Protein AF-A0A0A1TW94-F1 (afdb_monomer)

Structure (mmCIF, N/CA/C/O backbone):
data_AF-A0A0A1TW94-F1
#
_entry.id   AF-A0A0A1TW94-F1
#
loop_
_atom_site.group_PDB
_atom_site.id
_atom_site.type_symbol
_atom_site.label_atom_id
_atom_site.label_alt_id
_atom_site.label_comp_id
_atom_site.label_asym_id
_atom_site.label_entity_id
_atom_site.label_seq_id
_atom_site.pdbx_PDB_ins_code
_atom_site.Cartn_x
_atom_site.Cartn_y
_atom_site.Cartn_z
_atom_site.occupancy
_atom_site.B_iso_or_equiv
_atom_site.auth_seq_id
_atom_site.auth_comp_id
_atom_site.auth_asym_id
_atom_site.auth_atom_id
_atom_site.pdbx_PDB_model_num
ATOM 1 N N . MET A 1 1 ? -24.594 -30.441 64.352 1.00 50.44 1 MET A N 1
ATOM 2 C CA . MET A 1 1 ? -24.967 -30.390 62.921 1.00 50.44 1 MET A CA 1
ATOM 3 C C . MET A 1 1 ? -24.628 -29.037 62.280 1.00 50.44 1 MET A C 1
ATOM 5 O O . MET A 1 1 ? -23.913 -29.035 61.293 1.00 50.44 1 MET A O 1
ATOM 9 N N . ILE A 1 2 ? -24.990 -27.896 62.888 1.00 53.72 2 ILE A N 1
ATOM 10 C CA . ILE A 1 2 ? -24.695 -26.538 62.362 1.00 53.72 2 ILE A CA 1
ATOM 11 C C . ILE A 1 2 ? -23.185 -26.228 62.228 1.00 53.72 2 ILE A C 1
ATOM 13 O O . ILE A 1 2 ? -22.762 -25.654 61.231 1.00 53.72 2 ILE A O 1
ATOM 17 N N . ARG A 1 3 ? -22.338 -26.676 63.169 1.00 42.91 3 ARG A N 1
ATOM 18 C CA . ARG A 1 3 ? -20.871 -26.491 63.077 1.00 42.91 3 ARG A CA 1
ATOM 19 C C . ARG A 1 3 ? -20.203 -27.307 61.962 1.00 42.91 3 ARG A C 1
ATOM 21 O O . ARG A 1 3 ? -19.175 -26.885 61.456 1.00 42.91 3 ARG A O 1
ATOM 28 N N . LEU A 1 4 ? -20.784 -28.445 61.569 1.00 47.12 4 LEU A N 1
ATOM 29 C CA . LEU A 1 4 ? -20.242 -29.273 60.485 1.00 47.12 4 LEU A CA 1
ATOM 30 C C . LEU A 1 4 ? -20.532 -28.634 59.120 1.00 47.12 4 LEU A C 1
ATOM 32 O O . LEU A 1 4 ? -19.671 -28.643 58.254 1.00 47.12 4 LEU A O 1
ATOM 36 N N . PHE A 1 5 ? -21.709 -28.014 58.974 1.00 52.41 5 PHE A N 1
ATOM 37 C CA . PHE A 1 5 ? -22.095 -27.253 57.783 1.00 52.41 5 PHE A CA 1
ATOM 38 C C . PHE A 1 5 ? -21.223 -26.005 57.582 1.00 52.41 5 PHE A C 1
ATOM 40 O O . PHE A 1 5 ? -20.806 -25.729 56.465 1.00 52.41 5 PHE A O 1
ATOM 47 N N . PHE A 1 6 ? -20.882 -25.297 58.666 1.00 48.94 6 PHE A N 1
ATOM 48 C CA . PHE A 1 6 ? -19.966 -24.151 58.610 1.00 48.94 6 PHE A CA 1
ATOM 49 C C . PHE A 1 6 ? -18.541 -24.548 58.214 1.00 48.94 6 PHE A C 1
ATOM 51 O O . PHE A 1 6 ? -17.919 -23.854 57.419 1.00 48.94 6 PHE A O 1
ATOM 58 N N . ILE A 1 7 ? -18.035 -25.674 58.728 1.00 52.44 7 ILE A N 1
ATOM 59 C CA . ILE A 1 7 ? -16.714 -26.192 58.349 1.00 52.44 7 ILE A CA 1
ATOM 60 C C . ILE A 1 7 ? -16.723 -26.662 56.890 1.00 52.44 7 ILE A C 1
ATOM 62 O O . ILE A 1 7 ? -15.776 -26.386 56.166 1.00 52.44 7 ILE A O 1
ATOM 66 N N . PHE A 1 8 ? -17.802 -27.298 56.425 1.00 50.03 8 PHE A N 1
ATOM 67 C CA . PHE A 1 8 ? -17.928 -27.701 55.022 1.00 50.03 8 PHE A CA 1
ATOM 68 C C . PHE A 1 8 ? -18.003 -26.491 54.079 1.00 50.03 8 PHE A C 1
ATOM 70 O O . PHE A 1 8 ? -17.325 -26.484 53.061 1.00 50.03 8 PHE A O 1
ATOM 77 N N . ALA A 1 9 ? -18.745 -25.438 54.439 1.00 50.38 9 ALA A N 1
ATOM 78 C CA . ALA A 1 9 ? -18.795 -24.195 53.667 1.00 50.38 9 ALA A CA 1
ATOM 79 C C . ALA A 1 9 ? -17.434 -23.471 53.625 1.00 50.38 9 ALA A C 1
ATOM 81 O O . ALA A 1 9 ? -17.023 -23.009 52.567 1.00 50.38 9 ALA A O 1
ATOM 82 N N . LEU A 1 10 ? -16.701 -23.432 54.746 1.00 47.97 10 LEU A N 1
ATOM 83 C CA . LEU A 1 10 ? -15.344 -22.870 54.815 1.00 47.97 10 LEU A CA 1
ATOM 84 C C . LEU A 1 10 ? -14.319 -23.683 54.015 1.00 47.97 10 LEU A C 1
ATOM 86 O O . LEU A 1 10 ? -13.430 -23.100 53.406 1.00 47.97 10 LEU A O 1
ATOM 90 N N . ILE A 1 11 ? -14.449 -25.011 53.986 1.00 48.28 11 ILE A N 1
ATOM 91 C CA . ILE A 1 11 ? -13.585 -25.884 53.182 1.00 48.28 11 ILE A CA 1
ATOM 92 C C . ILE A 1 11 ? -13.899 -25.718 51.691 1.00 48.28 11 ILE A C 1
ATOM 94 O O . ILE A 1 11 ? -12.978 -25.589 50.898 1.00 48.28 11 ILE A O 1
ATOM 98 N N . VAL A 1 12 ? -15.175 -25.649 51.300 1.00 50.34 12 VAL A N 1
ATOM 99 C CA . VAL A 1 12 ? -15.574 -25.436 49.896 1.00 50.34 12 VAL A CA 1
ATOM 100 C C . VAL A 1 12 ? -15.130 -24.056 49.387 1.00 50.34 12 VAL A C 1
ATOM 102 O O . VAL A 1 12 ? -14.654 -23.958 48.261 1.00 50.34 12 VAL A O 1
ATOM 105 N N . LEU A 1 13 ? -15.184 -23.011 50.222 1.00 48.94 13 LEU A N 1
ATOM 106 C CA . LEU A 1 13 ? -14.647 -21.681 49.890 1.00 48.94 13 LEU A CA 1
ATOM 107 C C . LEU A 1 13 ? -13.110 -21.655 49.813 1.00 48.94 13 LEU A C 1
ATOM 109 O O . LEU A 1 13 ? -12.562 -20.911 49.009 1.00 48.94 13 LEU A O 1
ATOM 113 N N . ALA A 1 14 ? -12.413 -22.489 50.591 1.00 47.84 14 ALA A N 1
ATOM 114 C CA . ALA A 1 14 ? -10.953 -22.618 50.535 1.00 47.84 14 ALA A CA 1
ATOM 115 C C . ALA A 1 14 ? -10.440 -23.415 49.315 1.00 47.84 14 ALA A C 1
ATOM 117 O O . ALA A 1 14 ? -9.236 -23.429 49.072 1.00 47.84 14 ALA A O 1
ATOM 118 N N . PHE A 1 15 ? -11.333 -24.060 48.552 1.00 49.81 15 PHE A N 1
ATOM 119 C CA . PHE A 1 15 ? -11.020 -24.800 47.320 1.00 49.81 15 PHE A CA 1
ATOM 120 C C . PHE A 1 15 ? -11.615 -24.164 46.051 1.00 49.81 15 PHE A C 1
ATOM 122 O O . PHE A 1 15 ? -11.543 -24.756 44.975 1.00 49.81 15 PHE A O 1
ATOM 129 N N . SER A 1 16 ? -12.205 -22.969 46.152 1.00 59.66 16 SER A N 1
ATOM 130 C CA . SER A 1 16 ? -12.628 -22.207 44.978 1.00 59.66 16 SER A CA 1
ATOM 131 C C . SER A 1 16 ? -11.407 -21.557 44.324 1.00 59.66 16 SER A C 1
ATOM 133 O O . SER A 1 16 ? -10.905 -20.551 44.823 1.00 59.66 16 SER A O 1
ATOM 135 N N . ASN A 1 17 ? -10.968 -22.089 43.179 1.00 75.00 17 ASN A N 1
ATOM 136 C CA . ASN A 1 17 ? -9.974 -21.449 42.300 1.00 75.00 17 ASN A CA 1
ATOM 137 C C . ASN A 1 17 ? -10.510 -20.176 41.616 1.00 75.00 17 ASN A C 1
ATOM 139 O O . ASN A 1 17 ? -9.825 -19.598 40.778 1.00 75.00 17 ASN A O 1
ATOM 143 N N . CYS A 1 18 ? -11.737 -19.757 41.943 1.00 84.44 18 CYS A N 1
ATOM 144 C CA . CYS A 1 18 ? -12.377 -18.580 41.382 1.00 84.44 18 CYS A CA 1
ATOM 145 C C . CYS A 1 18 ? -12.494 -17.462 42.417 1.00 84.44 18 CYS A C 1
ATOM 147 O O . CYS A 1 18 ? -12.821 -17.746 43.578 1.00 84.44 18 CYS A O 1
ATOM 149 N N . PRO A 1 19 ? -12.242 -16.200 42.018 1.00 82.50 19 PRO A N 1
ATOM 150 C CA . PRO A 1 19 ? -12.400 -15.059 42.907 1.00 82.50 19 PRO A CA 1
ATOM 151 C C . PRO A 1 19 ? -13.858 -14.872 43.350 1.00 82.50 19 PRO A C 1
ATOM 153 O O . PRO A 1 19 ? -14.792 -15.468 42.811 1.00 82.50 19 PRO A O 1
ATOM 156 N N . LEU A 1 20 ? -14.079 -14.015 44.342 1.00 87.06 20 LEU A N 1
ATOM 157 C CA . LEU A 1 20 ? -15.429 -13.530 44.625 1.00 87.06 20 LEU A CA 1
ATOM 158 C C . LEU A 1 20 ? -15.927 -12.657 43.458 1.00 87.06 20 LEU A C 1
ATOM 160 O O . LEU A 1 20 ? -15.125 -12.114 42.701 1.00 87.06 20 LEU A O 1
ATOM 164 N N . ASN A 1 21 ? -17.249 -12.495 43.339 1.00 87.38 21 ASN A N 1
ATOM 165 C CA . ASN A 1 21 ? -17.881 -11.626 42.330 1.00 87.38 21 ASN A CA 1
ATOM 166 C C . ASN A 1 21 ? -17.470 -10.145 42.480 1.00 87.38 21 ASN A C 1
ATOM 168 O O . ASN A 1 21 ? -17.695 -9.345 41.578 1.00 87.38 21 ASN A O 1
ATOM 172 N N . GLU A 1 22 ? -16.870 -9.777 43.612 1.00 90.06 22 GLU A N 1
ATOM 173 C CA . GLU A 1 22 ? -16.305 -8.460 43.883 1.00 90.06 22 GLU A CA 1
ATOM 174 C C . GLU A 1 22 ? -14.845 -8.637 44.317 1.00 90.06 22 GLU A C 1
ATOM 176 O O . GLU A 1 22 ? -14.558 -9.316 45.308 1.00 90.06 22 GLU A O 1
ATOM 181 N N . ILE A 1 23 ? -13.919 -8.047 43.558 1.00 88.44 23 ILE A N 1
ATOM 182 C CA . ILE A 1 23 ? -12.485 -8.021 43.862 1.00 88.44 23 ILE A CA 1
ATOM 183 C C . ILE A 1 23 ? -12.103 -6.580 44.201 1.00 88.44 23 ILE A C 1
ATOM 185 O O . ILE A 1 23 ? -12.183 -5.695 43.347 1.00 88.44 23 ILE A O 1
ATOM 189 N N . GLU A 1 24 ? -11.684 -6.349 45.445 1.00 89.06 24 GLU A N 1
ATOM 190 C CA . GLU A 1 24 ? -11.316 -5.025 45.951 1.00 89.06 24 GLU A CA 1
ATOM 191 C C . GLU A 1 24 ? -9.958 -5.057 46.673 1.00 89.06 24 GLU A C 1
ATOM 193 O O . GLU A 1 24 ? -9.649 -5.996 47.415 1.00 89.06 24 GLU A O 1
ATOM 198 N N . GLY A 1 25 ? -9.134 -4.028 46.435 1.00 82.25 25 GLY A N 1
ATOM 199 C CA . GLY A 1 25 ? -7.844 -3.779 47.085 1.00 82.25 25 GLY A CA 1
ATOM 200 C C . GLY A 1 25 ? -6.794 -4.895 46.995 1.00 82.25 25 GLY A C 1
ATOM 201 O O . GLY A 1 25 ? -5.842 -4.883 47.778 1.00 82.25 25 GLY A O 1
ATOM 202 N N . THR A 1 26 ? -6.956 -5.879 46.107 1.00 83.38 26 THR A N 1
ATOM 203 C CA . THR A 1 26 ? -6.114 -7.086 46.074 1.00 83.38 26 THR A CA 1
ATOM 204 C C . THR A 1 26 ? -5.756 -7.520 44.653 1.00 83.38 26 THR A C 1
ATOM 206 O O . THR A 1 26 ? -6.394 -7.142 43.670 1.00 83.38 26 THR A O 1
ATOM 209 N N . GLU A 1 27 ? -4.683 -8.302 44.535 1.00 88.50 27 GLU A N 1
ATOM 210 C CA . GLU A 1 27 ? -4.319 -8.996 43.301 1.00 88.50 27 GLU A CA 1
ATOM 211 C C . GLU A 1 27 ? -4.842 -10.433 43.353 1.00 88.50 27 GLU A C 1
ATOM 213 O O . GLU A 1 27 ? -4.618 -11.151 44.329 1.00 88.50 27 GLU A O 1
ATOM 218 N N . TYR A 1 28 ? -5.519 -10.850 42.289 1.00 89.94 28 TYR A N 1
ATOM 219 C CA . TYR A 1 28 ? -5.999 -12.207 42.094 1.00 89.94 28 TYR A CA 1
ATOM 220 C C . TYR A 1 28 ? -5.349 -12.825 40.858 1.00 89.94 28 TYR A C 1
ATOM 222 O O . TYR A 1 28 ? -5.276 -12.188 39.806 1.00 89.94 28 TYR A O 1
ATOM 230 N N . VAL A 1 29 ? -4.910 -14.079 40.965 1.00 89.94 29 VAL A N 1
ATOM 231 C CA . VAL A 1 29 ? -4.254 -14.800 39.870 1.00 89.94 29 VAL A CA 1
ATOM 232 C C . VAL A 1 29 ? -5.035 -16.070 39.552 1.00 89.94 29 VAL A C 1
ATOM 234 O O . VAL A 1 29 ? -5.106 -16.973 40.380 1.00 89.94 29 VAL A O 1
ATOM 237 N N . LEU A 1 30 ? -5.584 -16.144 38.339 1.00 89.81 30 LEU A N 1
ATOM 238 C CA . LEU A 1 30 ? -6.072 -17.385 37.743 1.00 89.81 30 LEU A CA 1
ATOM 239 C C . LEU A 1 30 ? -4.873 -18.133 37.157 1.00 89.81 30 LEU A C 1
ATOM 241 O O . LEU A 1 30 ? -4.186 -17.647 36.247 1.00 89.81 30 LEU A O 1
ATOM 245 N N . THR A 1 31 ? -4.584 -19.297 37.728 1.00 89.00 31 THR A N 1
ATOM 246 C CA . THR A 1 31 ? -3.429 -20.115 37.368 1.00 89.00 31 THR A CA 1
ATOM 247 C C . THR A 1 31 ? -3.687 -20.915 36.088 1.00 89.00 31 THR A C 1
ATOM 249 O O . THR A 1 31 ? -4.775 -20.885 35.508 1.00 89.00 31 THR A O 1
ATOM 252 N N . ALA A 1 32 ? -2.649 -21.578 35.580 1.00 86.69 32 ALA A N 1
ATOM 253 C CA . ALA A 1 32 ? -2.687 -22.174 34.255 1.00 86.69 32 ALA A CA 1
ATOM 254 C C . ALA A 1 32 ? -3.801 -23.227 34.121 1.00 86.69 32 ALA A C 1
ATOM 256 O O . ALA A 1 32 ? -3.825 -24.216 34.855 1.00 86.69 32 ALA A O 1
ATOM 257 N N . ASN A 1 33 ? -4.658 -23.052 33.113 1.00 86.81 33 ASN A N 1
ATOM 258 C CA . ASN A 1 33 ? -5.840 -23.880 32.831 1.00 86.81 33 ASN A CA 1
ATOM 259 C C . ASN A 1 33 ? -6.965 -23.827 33.883 1.00 86.81 33 ASN A C 1
ATOM 261 O O . ASN A 1 33 ? -7.851 -24.684 33.853 1.00 86.81 33 ASN A O 1
ATOM 265 N N . ASP A 1 34 ? -6.971 -22.841 34.787 1.00 90.75 34 ASP A N 1
ATOM 266 C CA . ASP A 1 34 ? -8.135 -22.604 35.645 1.00 90.75 34 ASP A CA 1
ATOM 267 C C . ASP A 1 34 ? -9.351 -22.188 34.806 1.00 90.75 34 ASP A C 1
ATOM 269 O O . ASP A 1 34 ? -9.224 -21.467 33.814 1.00 90.75 34 ASP A O 1
ATOM 273 N N . VAL A 1 35 ? -10.543 -22.629 35.214 1.00 92.38 35 VAL A N 1
ATOM 274 C CA . VAL A 1 35 ? -11.816 -22.254 34.587 1.00 92.38 35 VAL A CA 1
ATOM 275 C C . VAL A 1 35 ? -12.738 -21.684 35.651 1.00 92.38 35 VAL A C 1
ATOM 277 O O . VAL A 1 35 ? -13.077 -22.376 36.611 1.00 92.38 35 VAL A O 1
ATOM 280 N N . CYS A 1 36 ? -13.165 -20.440 35.454 1.00 93.06 36 CYS A N 1
ATOM 281 C CA . CYS A 1 36 ? -14.084 -19.750 36.346 1.00 93.06 36 CYS A CA 1
ATOM 282 C C . CYS A 1 36 ? -15.307 -19.246 35.609 1.00 93.06 36 CYS A C 1
ATOM 284 O O . CYS A 1 36 ? -15.188 -18.557 34.601 1.00 93.06 36 CYS A O 1
ATOM 286 N N . GLU A 1 37 ? -16.483 -19.579 36.133 1.00 93.25 37 GLU A N 1
ATOM 287 C CA . GLU A 1 37 ? -17.765 -19.221 35.538 1.00 93.25 37 GLU A CA 1
ATOM 288 C C . GLU A 1 37 ? -18.651 -18.511 36.561 1.00 93.25 37 GLU A C 1
ATOM 290 O O . GLU A 1 37 ? -18.918 -19.027 37.646 1.00 93.25 37 GLU A O 1
ATOM 295 N N . TYR A 1 38 ? -19.132 -17.329 36.185 1.00 91.88 38 TYR A N 1
ATOM 296 C CA . TYR A 1 38 ? -19.998 -16.481 36.990 1.00 91.88 38 TYR A CA 1
ATOM 297 C C . TYR A 1 38 ? -21.364 -16.353 36.330 1.00 91.88 38 TYR A C 1
ATOM 299 O O . TYR A 1 38 ? -21.480 -15.867 35.208 1.00 91.88 38 TYR A O 1
ATOM 307 N N . ALA A 1 39 ? -22.417 -16.738 37.052 1.00 89.62 39 ALA A N 1
ATOM 308 C CA . ALA A 1 39 ? -23.797 -16.476 36.633 1.00 89.62 39 ALA A CA 1
ATOM 309 C C . ALA A 1 39 ? -24.204 -14.998 36.820 1.00 89.62 39 ALA A C 1
ATOM 311 O O . ALA A 1 39 ? -25.223 -14.548 36.295 1.00 89.62 39 ALA A O 1
ATOM 312 N N . GLU A 1 40 ? -23.427 -14.248 37.600 1.00 93.50 40 GLU A N 1
ATOM 313 C CA . GLU A 1 40 ? -23.652 -12.839 37.909 1.00 93.50 40 GLU A CA 1
ATOM 314 C C . GLU A 1 40 ? -22.513 -11.964 37.374 1.00 93.50 40 GLU A C 1
ATOM 316 O O . GLU A 1 40 ? -21.556 -12.453 36.766 1.00 93.50 40 GLU A O 1
ATOM 321 N N . SER A 1 41 ? -22.648 -10.654 37.578 1.00 94.25 41 SER A N 1
ATOM 322 C CA . SER A 1 41 ? -21.611 -9.695 37.219 1.00 94.25 41 SER A CA 1
ATOM 323 C C . SER A 1 41 ? -20.376 -9.874 38.102 1.00 94.25 41 SER A C 1
ATOM 325 O O . SER A 1 41 ? -20.492 -10.233 39.274 1.00 94.25 41 SER A O 1
ATOM 327 N N . LEU A 1 42 ? -19.210 -9.591 37.532 1.00 95.06 42 LEU A N 1
ATOM 328 C CA . LEU A 1 42 ? -17.936 -9.514 38.237 1.00 95.06 42 LEU A CA 1
ATOM 329 C C . LEU A 1 42 ? -17.473 -8.053 38.246 1.00 95.06 42 LEU A C 1
ATOM 331 O O . LEU A 1 42 ? -17.425 -7.409 37.199 1.00 95.06 42 LEU A O 1
ATOM 335 N N . THR A 1 43 ? -17.113 -7.540 39.415 1.00 94.88 43 THR A N 1
ATOM 336 C CA . THR A 1 43 ? -16.616 -6.170 39.585 1.00 94.88 43 THR A CA 1
ATOM 337 C C . THR A 1 43 ? -15.199 -6.206 40.135 1.00 94.88 43 THR A C 1
ATOM 339 O O . THR A 1 43 ? -14.919 -6.912 41.103 1.00 94.88 43 THR A O 1
ATOM 342 N N . ILE A 1 44 ? -14.299 -5.436 39.528 1.00 93.75 44 ILE A N 1
ATOM 343 C CA . ILE A 1 44 ? -12.904 -5.305 39.950 1.00 93.75 44 ILE A CA 1
ATOM 344 C C . ILE A 1 44 ? -12.623 -3.823 40.187 1.00 93.75 44 ILE A C 1
ATOM 346 O O . ILE A 1 44 ? -12.576 -3.026 39.245 1.00 93.75 44 ILE A O 1
ATOM 350 N N . THR A 1 45 ? -12.416 -3.472 41.454 1.00 94.88 45 THR A N 1
ATOM 351 C CA . THR A 1 45 ? -12.219 -2.089 41.899 1.00 94.88 45 THR A CA 1
ATOM 352 C C . THR A 1 45 ? -10.843 -1.932 42.525 1.00 94.88 45 THR A C 1
ATOM 354 O O . THR A 1 45 ? -10.501 -2.673 43.452 1.00 94.88 45 THR A O 1
ATOM 357 N N . SER A 1 46 ? -10.039 -0.995 42.012 1.00 93.25 46 SER A N 1
ATOM 358 C CA . SER A 1 46 ? -8.686 -0.689 42.514 1.00 93.25 46 SER A CA 1
ATOM 359 C C . SER A 1 46 ? -7.843 -1.958 42.762 1.00 93.25 46 SER A C 1
ATOM 361 O O . SER A 1 46 ? -7.162 -2.096 43.779 1.00 93.25 46 SER A O 1
ATOM 363 N N . SER A 1 47 ? -7.967 -2.933 41.856 1.00 93.50 47 SER A N 1
ATOM 364 C CA . SER A 1 47 ? -7.487 -4.315 42.003 1.00 93.50 47 SER A CA 1
ATOM 365 C C . SER A 1 47 ? -6.915 -4.845 40.696 1.00 93.50 47 SER A C 1
ATOM 367 O O . SER A 1 47 ? -7.138 -4.268 39.631 1.00 93.50 47 SER A O 1
ATOM 369 N N . LYS A 1 48 ? -6.204 -5.974 40.763 1.00 93.56 48 LYS A N 1
ATOM 370 C CA . LYS A 1 48 ? -5.625 -6.636 39.588 1.00 93.56 48 LYS A CA 1
ATOM 371 C C . LYS A 1 48 ? -6.117 -8.075 39.469 1.00 93.56 48 LYS A C 1
ATOM 373 O O . LYS A 1 48 ? -6.026 -8.833 40.426 1.00 93.56 48 LYS A O 1
ATOM 378 N N . LEU A 1 49 ? -6.567 -8.466 38.283 1.00 94.69 49 LEU A N 1
ATOM 379 C CA . LEU A 1 49 ? -6.824 -9.850 37.901 1.00 94.69 49 LEU A CA 1
ATOM 380 C C . LEU A 1 49 ? -5.817 -10.273 36.827 1.00 94.69 49 LEU A C 1
ATOM 382 O O . LEU A 1 49 ? -5.804 -9.737 35.719 1.00 94.69 49 LEU A O 1
ATOM 386 N N . GLN A 1 50 ? -4.982 -11.256 37.145 1.00 94.81 50 GLN A N 1
ATOM 387 C CA . GLN A 1 50 ? -4.030 -11.847 36.212 1.00 94.81 50 GLN A CA 1
ATOM 388 C C . GLN A 1 50 ? -4.493 -13.245 35.806 1.00 94.81 50 GLN A C 1
ATOM 390 O O . GLN A 1 50 ? -4.624 -14.138 36.635 1.00 94.81 50 GLN A O 1
ATOM 395 N N . MET A 1 51 ? -4.727 -13.433 34.516 1.00 95.62 51 MET A N 1
ATOM 396 C CA . MET A 1 51 ? -5.048 -14.706 33.886 1.00 95.62 51 MET A CA 1
ATOM 397 C C . MET A 1 51 ? -3.793 -15.258 33.226 1.00 95.62 51 MET A C 1
ATOM 399 O O . MET A 1 51 ? -3.289 -14.671 32.269 1.00 95.62 51 MET A O 1
ATOM 403 N N . THR A 1 52 ? -3.296 -16.382 33.732 1.00 92.81 52 THR A N 1
ATOM 404 C CA . THR A 1 52 ? -2.101 -17.052 33.198 1.00 92.81 52 THR A CA 1
ATOM 405 C C . THR A 1 52 ? -2.465 -18.173 32.224 1.00 92.81 52 THR A C 1
ATOM 407 O O . THR A 1 52 ? -3.638 -18.528 32.076 1.00 92.81 52 THR A O 1
ATOM 410 N N . THR A 1 53 ? -1.454 -18.725 31.551 1.00 91.56 53 THR A N 1
ATOM 411 C CA . THR A 1 53 ? -1.578 -19.561 30.352 1.00 91.56 53 THR A CA 1
ATOM 412 C C . THR A 1 53 ? -2.752 -20.541 30.353 1.00 91.56 53 THR A C 1
ATOM 414 O O . THR A 1 53 ? -2.820 -21.454 31.176 1.00 91.56 53 THR A O 1
ATOM 417 N N . GLY A 1 54 ? -3.643 -20.398 29.370 1.00 90.69 54 GLY A N 1
ATOM 418 C CA . GLY A 1 54 ? -4.756 -21.327 29.137 1.00 90.69 54 GLY A CA 1
ATOM 419 C C . GLY A 1 54 ? -5.945 -21.184 30.093 1.00 90.69 54 GLY A C 1
ATOM 420 O O . GLY A 1 54 ? -6.890 -21.965 29.993 1.00 90.69 54 GLY A O 1
ATOM 421 N N . SER A 1 55 ? -5.925 -20.221 31.019 1.00 95.06 55 SER A N 1
ATOM 422 C CA . SER A 1 55 ? -7.061 -19.977 31.914 1.00 95.06 55 SER A CA 1
ATOM 423 C C . SER A 1 55 ? -8.270 -19.392 31.173 1.00 95.06 55 SER A C 1
ATOM 425 O O . SER A 1 55 ? -8.147 -18.675 30.176 1.00 95.06 55 SER A O 1
ATOM 427 N N . THR A 1 56 ? -9.465 -19.708 31.665 1.00 96.25 56 THR A N 1
ATOM 428 C CA . THR A 1 56 ? -10.742 -19.239 31.126 1.00 96.25 56 THR A CA 1
ATOM 429 C C . THR A 1 56 ? -11.552 -18.566 32.227 1.00 96.25 56 THR A C 1
ATOM 431 O O . THR A 1 56 ? -11.780 -19.145 33.286 1.00 96.25 56 THR A O 1
ATOM 434 N N . LEU A 1 57 ? -12.035 -17.358 31.956 1.00 96.44 57 LEU A N 1
ATOM 435 C CA . LEU A 1 57 ? -12.991 -16.645 32.790 1.00 96.44 57 LEU A CA 1
ATOM 436 C C . LEU A 1 57 ? -14.254 -16.371 31.974 1.00 96.44 57 LEU A C 1
ATOM 438 O O . LEU A 1 57 ? -14.190 -15.786 30.893 1.00 96.44 57 LEU A O 1
ATOM 442 N N . LYS A 1 58 ? -15.407 -16.779 32.496 1.00 96.50 58 LYS A N 1
ATOM 443 C CA . LYS A 1 58 ? -16.718 -16.574 31.889 1.00 96.50 58 LYS A CA 1
ATOM 444 C C . LYS A 1 58 ? -17.635 -15.827 32.851 1.00 96.50 58 LYS A C 1
ATOM 446 O O . LYS A 1 58 ? -17.758 -16.221 34.005 1.00 96.50 58 LYS A O 1
ATOM 451 N N . THR A 1 59 ? -18.327 -14.802 32.371 1.00 95.19 59 THR A N 1
ATOM 452 C CA . THR A 1 59 ? -19.468 -14.189 33.064 1.00 95.19 59 THR A CA 1
ATOM 453 C C . THR A 1 59 ? -20.688 -14.149 32.145 1.00 95.19 59 THR A C 1
ATOM 455 O O . THR A 1 59 ? -20.606 -13.795 30.965 1.00 95.19 59 THR A O 1
ATOM 458 N N . GLU A 1 60 ? -21.839 -14.539 32.687 1.00 93.44 60 GLU A N 1
ATOM 459 C CA . GLU A 1 60 ? -23.140 -14.462 32.015 1.00 93.44 60 GLU A CA 1
ATOM 460 C C . GLU A 1 60 ? -23.708 -13.030 31.995 1.00 93.44 60 GLU A C 1
ATOM 462 O O . GLU A 1 60 ? -24.683 -12.780 31.295 1.00 93.44 60 GLU A O 1
ATOM 467 N N . LYS A 1 61 ? -23.107 -12.085 32.735 1.00 96.06 61 LYS A N 1
ATOM 468 C CA . LYS A 1 61 ? -23.530 -10.676 32.791 1.00 96.06 61 LYS A CA 1
ATOM 469 C C . LYS A 1 61 ? -22.368 -9.731 32.473 1.00 96.06 61 LYS A C 1
ATOM 471 O O . LYS A 1 61 ? -21.709 -9.892 31.442 1.00 96.06 61 LYS A O 1
ATOM 476 N N . ASN A 1 62 ? -22.139 -8.739 33.337 1.00 97.38 62 ASN A N 1
ATOM 477 C CA . ASN A 1 62 ? -21.162 -7.679 33.144 1.00 97.38 62 ASN A CA 1
ATOM 478 C C . ASN A 1 62 ? -19.828 -8.025 33.805 1.00 97.38 62 ASN A C 1
ATOM 480 O O . ASN A 1 62 ? -19.790 -8.637 34.872 1.00 97.38 62 ASN A O 1
ATOM 484 N N . LEU A 1 63 ? -18.745 -7.532 33.216 1.00 97.44 63 LEU A N 1
ATOM 485 C CA . LEU A 1 63 ? -17.466 -7.357 33.888 1.00 97.44 63 LEU A CA 1
ATOM 486 C C . LEU A 1 63 ? -17.160 -5.864 33.966 1.00 97.44 63 LEU A C 1
ATOM 488 O O . LEU A 1 63 ? -16.995 -5.215 32.933 1.00 97.44 63 LEU A O 1
ATOM 492 N N . GLU A 1 64 ? -17.085 -5.325 35.179 1.00 97.25 64 GLU A N 1
ATOM 493 C CA . GLU A 1 64 ? -16.839 -3.902 35.409 1.00 97.25 64 GLU A CA 1
ATOM 494 C C . GLU A 1 64 ? -15.468 -3.676 36.049 1.00 97.25 64 GLU A C 1
ATOM 496 O O . GLU A 1 64 ? -15.169 -4.196 37.123 1.00 97.25 64 GLU A O 1
ATOM 501 N N . LEU A 1 65 ? -14.637 -2.876 35.382 1.00 96.75 65 LEU A N 1
ATOM 502 C CA . LEU A 1 65 ? -13.349 -2.395 35.869 1.00 96.75 65 LEU A CA 1
ATOM 503 C C . LEU A 1 65 ? -13.473 -0.927 36.274 1.00 96.75 65 LEU A C 1
ATOM 505 O O . LEU A 1 65 ? -13.845 -0.085 35.451 1.00 96.75 65 LEU A O 1
ATOM 509 N N . SER A 1 66 ? -13.141 -0.620 37.526 1.00 95.31 66 SER A N 1
ATOM 510 C CA . SER A 1 66 ? -13.027 0.752 38.038 1.00 95.31 66 SER A CA 1
ATOM 511 C C . SER A 1 66 ? -11.680 0.910 38.735 1.00 95.31 66 SER A C 1
ATOM 513 O O . SER A 1 66 ? -11.457 0.288 39.769 1.00 95.31 66 SER A O 1
ATOM 515 N N . GLU A 1 67 ? -10.753 1.675 38.149 1.00 93.69 67 GLU A N 1
ATOM 516 C CA . GLU A 1 67 ? -9.335 1.685 38.567 1.00 93.69 67 GLU A CA 1
ATOM 517 C C . GLU A 1 67 ? -8.719 0.268 38.609 1.00 93.69 67 GLU A C 1
ATOM 519 O O . GLU A 1 67 ? -7.807 -0.025 39.383 1.00 93.69 67 GLU A O 1
ATOM 524 N N . GLY A 1 68 ? -9.266 -0.646 37.800 1.00 93.06 68 GLY A N 1
ATOM 525 C CA . GLY A 1 68 ? -8.942 -2.067 37.804 1.00 93.06 68 GLY A CA 1
ATOM 526 C C . GLY A 1 68 ? -8.003 -2.462 36.667 1.00 93.06 68 GLY A C 1
ATOM 527 O O . GLY A 1 68 ? -7.994 -1.853 35.596 1.00 93.06 68 GLY A O 1
ATOM 528 N N . TYR A 1 69 ? -7.237 -3.528 36.884 1.00 95.31 69 TYR A N 1
ATOM 529 C CA . TYR A 1 69 ? -6.265 -4.053 35.928 1.00 95.31 69 TYR A CA 1
ATOM 530 C C . TYR A 1 69 ? -6.602 -5.500 35.585 1.00 95.31 69 TYR A C 1
ATOM 532 O O . TYR A 1 69 ? -6.695 -6.341 36.475 1.00 95.31 69 TYR A O 1
ATOM 540 N N . ILE A 1 70 ? -6.732 -5.814 34.300 1.00 97.00 70 ILE A N 1
ATOM 541 C CA . ILE A 1 70 ? -6.797 -7.193 33.815 1.00 97.00 70 ILE A CA 1
ATOM 542 C C . ILE A 1 70 ? -5.591 -7.469 32.922 1.00 97.00 70 ILE A C 1
ATOM 544 O O . ILE A 1 70 ? -5.337 -6.722 31.977 1.00 97.00 70 ILE A O 1
ATOM 548 N N . THR A 1 71 ? -4.900 -8.580 33.171 1.00 96.88 71 THR A N 1
ATOM 549 C CA . THR A 1 71 ? -3.854 -9.098 32.281 1.00 96.88 71 THR A CA 1
AT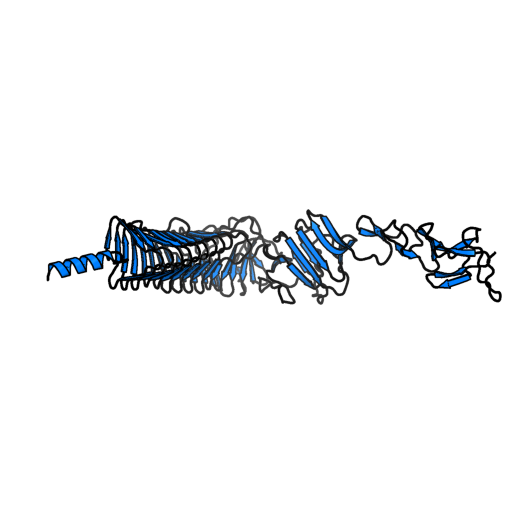OM 550 C C . THR A 1 71 ? -4.200 -10.516 31.835 1.00 96.88 71 THR A C 1
ATOM 552 O O . THR A 1 71 ? -4.391 -11.384 32.679 1.00 96.88 71 THR A O 1
ATOM 555 N N . LEU A 1 72 ? -4.248 -10.761 30.525 1.00 97.50 72 LEU A N 1
ATOM 556 C CA . LEU A 1 72 ? -4.384 -12.080 29.904 1.00 97.50 72 LEU A CA 1
ATOM 557 C C . LEU A 1 72 ? -3.053 -12.483 29.265 1.00 97.50 72 LEU A C 1
ATOM 559 O O . LEU A 1 72 ? -2.630 -11.881 28.276 1.00 97.50 72 LEU A O 1
ATOM 563 N N . GLU A 1 73 ? -2.420 -13.521 29.805 1.00 94.38 73 GLU A N 1
ATOM 564 C CA . GLU A 1 73 ? -1.128 -14.025 29.346 1.00 94.38 73 GLU A CA 1
ATOM 565 C C . GLU A 1 73 ? -1.278 -15.363 28.619 1.00 94.38 73 GLU A C 1
ATOM 567 O O . GLU A 1 73 ? -1.457 -16.401 29.246 1.00 94.38 73 GLU A O 1
ATOM 572 N N . SER A 1 74 ? -1.098 -15.349 27.296 1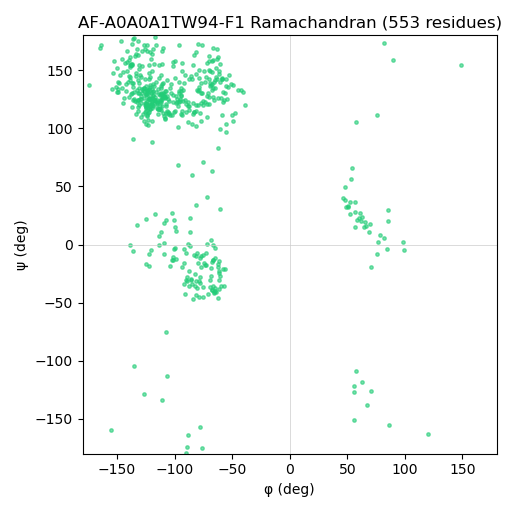.00 91.19 74 SER A N 1
ATOM 573 C CA . SER A 1 74 ? -0.968 -16.543 26.444 1.00 91.19 74 SER A CA 1
ATOM 574 C C . SER A 1 74 ? -2.135 -17.545 26.477 1.00 91.19 74 SER A C 1
ATOM 576 O O . SER A 1 74 ? -2.227 -18.422 27.331 1.00 91.19 74 SER A O 1
ATOM 578 N N . ASN A 1 75 ? -2.946 -17.551 25.415 1.00 94.69 75 ASN A N 1
ATOM 579 C CA . ASN A 1 75 ? -4.047 -18.510 25.219 1.00 94.69 75 ASN A CA 1
ATOM 580 C C . ASN A 1 75 ? -5.152 -18.423 26.293 1.00 94.69 75 ASN A C 1
ATOM 582 O O . ASN A 1 75 ? -5.858 -19.403 26.519 1.00 94.69 75 ASN A O 1
ATOM 586 N N . CYS A 1 76 ? -5.302 -17.279 26.962 1.00 97.25 76 CYS A N 1
ATOM 587 C CA . CYS A 1 76 ? -6.388 -17.064 27.916 1.00 97.25 76 CYS A CA 1
ATOM 588 C C . CYS A 1 76 ? -7.697 -16.738 27.194 1.00 97.25 76 CYS A C 1
ATOM 590 O O . CYS A 1 76 ? -7.685 -16.116 26.130 1.00 97.25 76 CYS A O 1
ATOM 592 N N . VAL A 1 77 ? -8.832 -17.102 27.788 1.00 97.69 77 VAL A N 1
ATOM 593 C CA . VAL A 1 77 ? -10.158 -16.802 27.231 1.00 97.69 77 VAL A CA 1
ATOM 594 C C . VAL A 1 77 ? -11.001 -16.050 28.252 1.00 97.69 77 VAL A C 1
ATOM 596 O O . VAL A 1 77 ? -11.340 -16.588 29.301 1.00 97.69 77 VAL A O 1
ATOM 599 N N . LEU A 1 78 ? -11.383 -14.819 27.926 1.00 97.94 78 LEU A N 1
ATOM 600 C CA . LEU A 1 78 ? -12.320 -14.008 28.693 1.00 97.94 78 LEU A CA 1
ATOM 601 C C . LEU A 1 78 ? -13.633 -13.879 27.917 1.00 97.94 78 LEU A C 1
ATOM 603 O O . LEU A 1 78 ? -13.685 -13.225 26.878 1.00 97.94 78 LEU A O 1
ATOM 607 N N . ASN A 1 79 ? -14.694 -14.504 28.417 1.00 97.88 79 ASN A N 1
ATOM 608 C CA . ASN A 1 79 ? -16.017 -14.498 27.801 1.00 97.88 79 ASN A CA 1
ATOM 609 C C . ASN A 1 79 ? -17.008 -13.738 28.681 1.00 97.88 79 ASN A C 1
ATOM 611 O O . ASN A 1 79 ? -17.314 -14.162 29.791 1.00 97.88 79 ASN A O 1
ATOM 615 N N . ILE A 1 80 ? -17.534 -12.634 28.171 1.00 97.88 80 ILE A N 1
ATOM 616 C CA . ILE A 1 80 ? -18.473 -11.756 28.865 1.00 97.88 80 ILE A CA 1
ATOM 617 C C . ILE A 1 80 ? -19.739 -11.701 28.021 1.00 97.88 80 ILE A C 1
ATOM 619 O O . ILE A 1 80 ? -19.701 -11.338 26.851 1.00 97.88 80 ILE A O 1
ATOM 623 N N . THR A 1 81 ? -20.869 -12.124 28.566 1.00 96.62 81 THR A N 1
ATOM 624 C CA . THR A 1 81 ? -22.069 -12.286 27.732 1.00 96.62 81 THR A CA 1
ATOM 625 C C . THR A 1 81 ? -22.749 -10.951 27.436 1.00 96.62 81 THR A C 1
ATOM 627 O O . THR A 1 81 ? -23.271 -10.778 26.336 1.00 96.62 81 THR A O 1
ATOM 630 N N . GLU A 1 82 ? -22.704 -9.991 28.366 1.00 97.31 82 GLU A N 1
ATOM 631 C CA . GLU A 1 82 ? -23.393 -8.702 28.220 1.00 97.31 82 GLU A CA 1
ATOM 632 C C . GLU A 1 82 ? -22.425 -7.539 27.956 1.00 97.31 82 GLU A C 1
ATOM 634 O O . GLU A 1 82 ? -22.336 -7.060 26.821 1.00 97.31 82 GLU A O 1
ATOM 639 N N . LEU A 1 83 ? -21.697 -7.076 28.975 1.00 97.75 83 LEU A N 1
ATOM 640 C CA . LEU A 1 83 ? -20.915 -5.838 28.903 1.00 97.75 83 LEU A CA 1
ATOM 641 C C . LEU A 1 83 ? -19.557 -5.970 29.594 1.00 97.75 83 LEU A C 1
ATOM 643 O O . LEU A 1 83 ? -19.482 -6.276 30.781 1.00 97.75 83 LEU A O 1
ATOM 647 N N . LEU A 1 84 ? -18.490 -5.633 28.873 1.00 98.12 84 LEU A N 1
ATOM 648 C CA . LEU A 1 84 ? -17.199 -5.286 29.458 1.00 98.12 84 LEU A CA 1
ATOM 649 C C . LEU A 1 84 ? -17.134 -3.766 29.594 1.00 98.12 84 LEU A C 1
ATOM 651 O O . LEU A 1 84 ? -17.082 -3.060 28.584 1.00 98.12 84 LEU A O 1
ATOM 655 N N . LYS A 1 85 ? -17.128 -3.268 30.829 1.00 98.06 85 LYS A N 1
ATOM 656 C CA . LYS A 1 85 ? -17.054 -1.838 31.126 1.00 98.06 85 LYS A CA 1
ATOM 657 C C . LYS A 1 85 ? -15.733 -1.500 31.799 1.00 98.06 85 LYS A C 1
ATOM 659 O O . LYS A 1 85 ? -15.384 -2.109 32.803 1.00 98.06 85 LYS A O 1
ATOM 664 N N . MET A 1 86 ? -15.023 -0.504 31.284 1.00 98.00 86 MET A N 1
ATOM 665 C CA . MET A 1 86 ? -13.753 -0.031 31.835 1.00 98.00 86 MET A CA 1
ATOM 666 C C . MET A 1 86 ? -13.826 1.462 32.124 1.00 98.00 86 MET A C 1
ATOM 668 O O . MET A 1 86 ? -14.021 2.249 31.200 1.00 98.00 86 MET A O 1
ATOM 672 N N . ASN A 1 87 ? -13.654 1.855 33.385 1.00 96.38 87 ASN A N 1
ATOM 673 C CA . ASN A 1 87 ? -13.715 3.248 33.825 1.00 96.38 87 ASN A CA 1
ATOM 674 C C . ASN A 1 87 ? -12.523 3.617 34.713 1.00 96.38 87 ASN A C 1
ATOM 676 O O . ASN A 1 87 ? -11.883 2.745 35.299 1.00 96.38 87 ASN A O 1
ATOM 680 N N . TYR A 1 88 ? -12.289 4.921 34.874 1.00 93.75 88 TYR A N 1
ATOM 681 C CA . TYR A 1 88 ? -11.360 5.473 35.868 1.00 93.75 88 TYR A CA 1
ATOM 682 C C . TYR A 1 88 ? -9.950 4.876 35.763 1.00 93.75 88 TYR A C 1
ATOM 684 O O . TYR A 1 88 ? -9.515 4.150 36.642 1.00 93.75 88 TYR A O 1
ATOM 692 N N . GLU A 1 89 ? -9.247 5.129 34.658 1.00 94.00 89 GLU A N 1
ATOM 693 C CA . GLU A 1 89 ? -7.856 4.688 34.453 1.00 94.00 89 GLU A CA 1
ATOM 694 C C . GLU A 1 89 ? -7.655 3.163 34.499 1.00 94.00 89 GLU A C 1
ATOM 696 O O . GLU A 1 89 ? -6.543 2.675 34.701 1.00 94.00 89 GLU A O 1
ATOM 701 N N . SER A 1 90 ? -8.716 2.389 34.248 1.00 97.12 90 SER A N 1
ATOM 702 C CA . SER A 1 90 ? -8.616 0.934 34.151 1.00 97.12 90 SER A CA 1
ATOM 703 C C . SER A 1 90 ? -7.741 0.504 32.970 1.00 97.12 90 SER A C 1
ATOM 705 O O . SER A 1 90 ? -7.670 1.176 31.933 1.00 97.12 90 SER A O 1
ATOM 707 N N . MET A 1 91 ? -7.109 -0.663 33.093 1.00 97.44 91 MET A N 1
ATOM 708 C CA . MET A 1 91 ? -6.225 -1.215 32.068 1.00 97.44 91 MET A CA 1
ATOM 709 C C . MET A 1 91 ? -6.561 -2.672 31.758 1.00 97.44 91 MET A C 1
ATOM 711 O O . MET A 1 91 ? -6.720 -3.489 32.660 1.00 97.44 91 MET A O 1
ATOM 715 N N . CYS A 1 92 ? -6.620 -3.014 30.473 1.00 97.94 92 CYS A N 1
ATOM 716 C CA . CYS A 1 92 ? -6.739 -4.392 30.008 1.00 97.94 92 CYS A CA 1
ATOM 717 C C . CYS A 1 92 ? -5.594 -4.700 29.043 1.00 97.94 92 CYS A C 1
ATOM 719 O O . CYS A 1 92 ? -5.475 -4.067 27.994 1.00 97.94 92 CYS A O 1
ATOM 721 N N . ASN A 1 93 ? -4.755 -5.667 29.401 1.00 97.94 93 ASN A N 1
ATOM 722 C CA . ASN A 1 93 ? -3.618 -6.112 28.604 1.00 97.94 93 ASN A CA 1
ATOM 723 C C . ASN A 1 93 ? -3.848 -7.558 28.169 1.00 97.94 93 ASN A C 1
ATOM 725 O O . ASN A 1 93 ? -4.029 -8.422 29.022 1.00 97.94 93 ASN A O 1
ATOM 729 N N . ALA A 1 94 ? -3.804 -7.844 26.869 1.00 97.88 94 ALA A N 1
ATOM 730 C CA . ALA A 1 94 ? -3.914 -9.206 26.355 1.00 97.88 94 ALA A CA 1
ATOM 731 C C . ALA A 1 94 ? -2.779 -9.528 25.379 1.00 97.88 94 ALA A C 1
ATOM 733 O O . ALA A 1 94 ? -2.588 -8.838 24.373 1.00 97.88 94 ALA A O 1
ATOM 734 N N . THR A 1 95 ? -2.053 -10.607 25.668 1.00 97.19 95 THR A N 1
ATOM 735 C CA . THR A 1 95 ? -0.871 -11.061 24.919 1.00 97.19 95 THR A CA 1
ATOM 736 C C . THR A 1 95 ? -1.019 -12.516 24.462 1.00 97.19 95 THR A C 1
ATOM 738 O O . THR A 1 95 ? -1.932 -13.235 24.895 1.00 97.19 95 THR A O 1
ATOM 741 N N . GLY A 1 96 ? -0.131 -12.976 23.576 1.00 94.88 96 GLY A N 1
ATOM 742 C CA . GLY A 1 96 ? -0.232 -14.290 22.928 1.00 94.88 96 GLY A CA 1
ATOM 743 C C . GLY A 1 96 ? -1.571 -14.492 22.204 1.00 94.88 96 GLY A C 1
ATOM 744 O O . GLY A 1 96 ? -2.207 -13.527 21.797 1.00 94.88 96 GLY A O 1
ATOM 745 N N . ASN A 1 97 ? -2.054 -15.736 22.083 1.00 96.25 97 ASN A N 1
ATOM 746 C CA . ASN A 1 97 ? -3.346 -16.030 21.429 1.00 96.25 97 ASN A CA 1
ATOM 747 C C . ASN A 1 97 ? -4.565 -15.806 22.351 1.00 96.25 97 ASN A C 1
ATOM 749 O O . ASN A 1 97 ? -5.516 -16.588 22.320 1.00 96.25 97 ASN A O 1
ATOM 753 N N . SER A 1 98 ? -4.519 -14.819 23.246 1.00 98.00 98 SER A N 1
ATOM 754 C CA . SER A 1 98 ? -5.612 -14.588 24.197 1.00 98.00 98 SER A CA 1
ATOM 755 C C . SER A 1 98 ? -6.840 -13.983 23.512 1.00 98.00 98 SER A C 1
ATOM 757 O O . SER A 1 98 ? -6.710 -13.172 22.597 1.00 98.00 98 SER A O 1
ATOM 759 N N . ILE A 1 99 ? -8.039 -14.359 23.956 1.00 98.19 99 ILE A N 1
ATOM 760 C CA . ILE A 1 99 ? -9.308 -13.963 23.339 1.00 98.19 99 ILE A CA 1
ATOM 761 C C . ILE A 1 99 ? -10.207 -13.308 24.383 1.00 98.19 99 ILE A C 1
ATOM 763 O O . ILE A 1 99 ? -10.467 -13.889 25.432 1.00 98.19 99 ILE A O 1
ATOM 767 N N . ILE A 1 100 ? -10.733 -12.131 24.058 1.00 98.50 100 ILE A N 1
ATOM 768 C CA . ILE A 1 100 ? -11.781 -11.444 24.808 1.00 98.50 100 ILE A CA 1
ATOM 769 C C . ILE A 1 100 ? -13.023 -11.391 23.920 1.00 98.50 100 ILE A C 1
ATOM 771 O O . ILE A 1 100 ? -13.011 -10.767 22.858 1.00 98.50 100 ILE A O 1
ATOM 775 N N . ASN A 1 101 ? -14.101 -12.034 24.349 1.00 98.19 101 ASN A N 1
ATOM 776 C CA . ASN A 1 101 ? -15.403 -11.939 23.704 1.00 98.19 101 ASN A CA 1
ATOM 777 C C . ASN A 1 101 ? -16.346 -11.181 24.631 1.00 98.19 101 ASN A C 1
ATOM 779 O O . ASN A 1 101 ? -16.503 -11.559 25.789 1.00 98.19 101 ASN A O 1
ATOM 783 N N . THR A 1 102 ? -16.984 -10.137 24.116 1.00 97.75 102 THR A N 1
ATOM 784 C CA . THR A 1 102 ? -18.051 -9.426 24.821 1.00 97.75 102 THR A CA 1
ATOM 785 C C . THR A 1 102 ? -19.184 -9.079 23.866 1.00 97.75 102 THR A C 1
ATOM 787 O O . THR A 1 102 ? -18.956 -8.975 22.666 1.00 97.75 102 THR A O 1
ATOM 790 N N . ASN A 1 103 ? -20.417 -8.911 24.338 1.00 96.69 103 ASN A N 1
ATOM 791 C CA . ASN A 1 103 ? -21.461 -8.354 23.478 1.00 96.69 103 ASN A CA 1
ATOM 792 C C . ASN A 1 103 ? -21.274 -6.835 23.312 1.00 96.69 103 ASN A C 1
ATOM 794 O O . ASN A 1 103 ? -21.310 -6.332 22.190 1.00 96.69 103 ASN A O 1
ATOM 798 N N . GLN A 1 104 ? -21.002 -6.115 24.398 1.00 97.19 104 GLN A N 1
ATOM 799 C CA . GLN A 1 104 ? -20.700 -4.686 24.377 1.00 97.19 104 GLN A CA 1
ATOM 800 C C . GLN A 1 104 ? -19.366 -4.400 25.075 1.00 97.19 104 GLN A C 1
ATOM 802 O O . GLN A 1 104 ? -19.027 -5.026 26.081 1.00 97.19 104 GLN A O 1
ATOM 807 N N . LEU A 1 105 ? -18.599 -3.456 24.533 1.00 97.69 105 LEU A N 1
ATOM 808 C CA . LEU A 1 105 ? -17.358 -2.959 25.118 1.00 97.69 105 LEU A CA 1
ATOM 809 C C . LEU A 1 105 ? -17.461 -1.443 25.303 1.00 97.69 105 LEU A C 1
ATOM 811 O O . LEU A 1 105 ? -17.516 -0.706 24.318 1.00 97.69 105 LEU A O 1
ATOM 815 N N . GLU A 1 106 ? -17.475 -0.990 26.554 1.00 97.56 106 GLU A N 1
ATOM 816 C CA . GLU A 1 106 ? -17.464 0.426 26.928 1.00 97.56 106 GLU A CA 1
ATOM 817 C C . GLU A 1 106 ? -16.144 0.772 27.617 1.00 97.56 106 GLU A C 1
ATOM 819 O O . GLU A 1 106 ? -15.796 0.193 28.647 1.00 97.56 106 GLU A O 1
ATOM 824 N N . ILE A 1 107 ? -15.412 1.739 27.070 1.00 96.62 107 ILE A N 1
ATOM 825 C CA . ILE A 1 107 ? -14.112 2.167 27.589 1.00 96.62 107 ILE A CA 1
ATOM 826 C C . ILE A 1 107 ? -14.167 3.672 27.831 1.00 96.62 107 ILE A C 1
ATOM 828 O O . ILE A 1 107 ? -14.277 4.454 26.888 1.00 96.62 107 ILE A O 1
ATOM 832 N N . SER A 1 108 ? -14.079 4.081 29.091 1.00 96.38 108 SER A N 1
ATOM 833 C CA . SER A 1 108 ? -14.076 5.482 29.506 1.00 96.38 108 SER A CA 1
ATOM 834 C C . SER A 1 108 ? -12.835 5.800 30.332 1.00 96.38 108 SER A C 1
ATOM 836 O O . SER A 1 108 ? -12.576 5.162 31.352 1.00 96.38 108 SER A O 1
ATOM 838 N N . SER A 1 109 ? -12.058 6.795 29.904 1.00 95.44 109 SER A N 1
ATOM 839 C CA . SER A 1 109 ? -10.807 7.205 30.560 1.00 95.44 109 SER A CA 1
ATOM 840 C C . SER A 1 109 ? -9.868 6.034 30.888 1.00 95.44 109 SER A C 1
ATOM 842 O O . SER A 1 109 ? -9.295 6.002 31.969 1.00 95.44 109 SER A O 1
ATOM 844 N N . SER A 1 110 ? -9.768 5.038 30.004 1.00 97.00 110 SER A N 1
ATOM 845 C CA . SER A 1 110 ? -9.101 3.753 30.270 1.00 97.00 110 SER A CA 1
ATOM 846 C C . SER A 1 110 ? -8.241 3.304 29.078 1.00 97.00 110 SER A C 1
ATOM 848 O O . SER A 1 110 ? -8.253 3.936 28.018 1.00 97.00 110 SER A O 1
ATOM 850 N N . THR A 1 111 ? -7.461 2.229 29.239 1.00 97.25 111 THR A N 1
ATOM 851 C CA . THR A 1 111 ? -6.553 1.723 28.192 1.00 97.25 111 THR A CA 1
ATOM 852 C C . THR A 1 111 ? -6.745 0.235 27.906 1.00 97.25 111 THR A C 1
ATOM 854 O O . THR A 1 111 ? -6.761 -0.578 28.826 1.00 97.25 111 THR A O 1
ATOM 857 N N . ILE A 1 112 ? -6.807 -0.131 26.622 1.00 97.81 112 ILE A N 1
ATOM 858 C CA . ILE A 1 112 ? -6.680 -1.521 26.162 1.00 97.81 112 ILE A CA 1
ATOM 859 C C . ILE A 1 112 ? -5.400 -1.674 25.342 1.00 97.81 112 ILE A C 1
ATOM 861 O O . ILE A 1 112 ? -5.184 -0.923 24.390 1.00 97.81 112 ILE A O 1
ATOM 865 N N . ASN A 1 113 ? -4.583 -2.672 25.680 1.00 98.12 113 ASN A N 1
ATOM 866 C CA . ASN A 1 113 ? -3.390 -3.058 24.932 1.00 98.12 113 ASN A CA 1
ATOM 867 C C . ASN A 1 113 ? -3.521 -4.507 24.451 1.00 98.12 113 ASN A C 1
ATOM 869 O O . ASN A 1 113 ? -3.583 -5.430 25.265 1.00 98.12 113 ASN A O 1
ATOM 873 N N . LEU A 1 114 ? -3.528 -4.704 23.134 1.00 98.31 114 LEU A N 1
ATOM 874 C CA . LEU A 1 114 ? -3.500 -6.018 22.496 1.00 98.31 114 LEU A CA 1
ATOM 875 C C . LEU A 1 114 ? -2.167 -6.188 21.759 1.00 98.31 114 LEU A C 1
ATOM 877 O O . LEU A 1 114 ? -1.816 -5.364 20.914 1.00 98.31 114 LEU A O 1
ATOM 881 N N . THR A 1 115 ? -1.425 -7.246 22.076 1.00 97.75 115 THR A N 1
ATOM 882 C CA . THR A 1 115 ? -0.149 -7.580 21.424 1.00 97.75 115 THR A CA 1
ATOM 883 C C . THR A 1 115 ? -0.155 -9.014 20.895 1.00 97.75 115 THR A C 1
ATOM 885 O O . THR A 1 115 ? -1.057 -9.801 21.182 1.00 97.75 115 THR A O 1
ATOM 888 N N . ASP A 1 116 ? 0.878 -9.376 20.133 1.00 96.62 116 ASP A N 1
ATOM 889 C CA . ASP A 1 116 ? 1.059 -10.710 19.550 1.00 96.62 116 ASP A CA 1
ATOM 890 C C . ASP A 1 116 ? -0.112 -11.128 18.657 1.00 96.62 116 ASP A C 1
ATOM 892 O O . ASP A 1 116 ? -0.252 -10.605 17.566 1.00 96.62 116 ASP A O 1
ATOM 896 N N . THR A 1 117 ? -0.942 -12.078 19.063 1.00 97.50 117 THR A N 1
ATOM 897 C CA . THR A 1 117 ? -2.054 -12.632 18.277 1.00 97.50 117 THR A CA 1
ATOM 898 C C . THR A 1 117 ? -3.369 -12.516 19.040 1.00 97.50 117 THR A C 1
ATOM 900 O O . THR A 1 117 ? -4.306 -13.273 18.780 1.00 97.50 117 THR A O 1
ATOM 903 N N . SER A 1 118 ? -3.445 -11.591 20.003 1.00 98.19 118 SER A N 1
ATOM 904 C CA . SER A 1 118 ? -4.608 -11.463 20.871 1.00 98.19 118 SER A CA 1
ATOM 905 C C . SER A 1 118 ? -5.783 -10.819 20.145 1.00 98.19 118 SER A C 1
ATOM 907 O O . SER A 1 118 ? -5.623 -10.037 19.204 1.00 98.19 118 SER A O 1
ATOM 909 N N . ILE A 1 119 ? -6.994 -11.201 20.544 1.00 98.19 119 ILE A N 1
ATOM 910 C CA . ILE A 1 119 ? -8.217 -10.875 19.817 1.00 98.19 119 ILE A CA 1
ATOM 911 C C . ILE A 1 119 ? -9.263 -10.336 20.784 1.00 98.19 119 ILE A C 1
ATOM 913 O O . ILE A 1 119 ? -9.591 -10.987 21.771 1.00 98.19 119 ILE A O 1
ATOM 917 N N . VAL A 1 120 ? -9.864 -9.200 20.444 1.00 98.44 120 VAL A N 1
ATOM 918 C CA . VAL A 1 120 ? -11.118 -8.727 21.034 1.00 98.44 120 VAL A CA 1
ATOM 919 C C . VAL A 1 120 ? -12.224 -8.816 19.984 1.00 98.44 120 VAL A C 1
ATOM 921 O O . VAL A 1 120 ? -12.093 -8.296 18.869 1.00 98.44 120 VAL A O 1
ATOM 924 N N . LYS A 1 121 ? -13.337 -9.454 20.343 1.00 98.00 121 LYS A N 1
ATOM 925 C CA . LYS A 1 121 ? -14.566 -9.488 19.545 1.00 98.00 121 LYS A CA 1
ATOM 926 C C . LYS A 1 121 ? -15.698 -8.859 20.336 1.00 98.00 121 LYS A C 1
ATOM 928 O O . LYS A 1 121 ? -15.955 -9.261 21.470 1.00 98.00 121 LYS A O 1
ATOM 933 N N . THR A 1 122 ? -16.372 -7.895 19.721 1.00 97.62 122 THR A N 1
ATOM 934 C CA . THR A 1 122 ? -17.549 -7.250 20.296 1.00 97.62 122 THR A CA 1
ATOM 935 C C . THR A 1 122 ? -18.656 -7.035 19.271 1.00 97.62 122 THR A C 1
ATOM 937 O O . THR A 1 122 ? -18.397 -6.944 18.069 1.00 97.62 122 THR A O 1
ATOM 940 N N . ASN A 1 123 ? -19.907 -6.945 19.721 1.00 95.00 123 ASN A N 1
ATOM 941 C CA . ASN A 1 123 ? -20.993 -6.483 18.862 1.00 95.00 123 ASN A CA 1
ATOM 942 C C . ASN A 1 123 ? -21.100 -4.959 18.870 1.00 95.00 123 ASN A C 1
ATOM 944 O O . ASN A 1 123 ? -21.505 -4.394 17.864 1.00 95.00 123 ASN A O 1
ATOM 948 N N . GLN A 1 124 ? -20.745 -4.276 19.957 1.00 94.12 124 GLN A N 1
ATOM 949 C CA . GLN A 1 124 ? -20.780 -2.812 20.046 1.00 94.12 124 GLN A CA 1
ATOM 950 C C . GLN A 1 124 ? -19.549 -2.280 20.779 1.00 94.12 124 GLN A C 1
ATOM 952 O O . GLN A 1 124 ? -19.051 -2.914 21.711 1.00 94.12 124 GLN A O 1
ATOM 957 N N . LEU A 1 125 ? -19.047 -1.120 20.354 1.00 95.81 125 LEU A N 1
ATOM 958 C CA . LEU A 1 125 ? -17.833 -0.527 20.911 1.00 95.81 125 LEU A CA 1
ATOM 959 C C . LEU A 1 125 ? -18.010 0.977 21.115 1.00 95.81 125 LEU A C 1
ATOM 961 O O . LEU A 1 125 ? -18.178 1.733 20.157 1.00 95.81 125 LEU A O 1
ATOM 965 N N . GLU A 1 126 ? -17.908 1.408 22.364 1.00 95.50 126 GLU A N 1
ATOM 966 C CA . GLU A 1 126 ? -17.940 2.816 22.745 1.00 95.50 126 GLU A CA 1
ATOM 967 C C . GLU A 1 126 ? -16.669 3.178 23.500 1.00 95.50 126 GLU A C 1
ATOM 969 O O . GLU A 1 126 ? -16.278 2.518 24.461 1.00 95.50 126 GLU A O 1
ATOM 974 N N . ILE A 1 127 ? -15.991 4.219 23.026 1.00 93.81 127 ILE A N 1
ATOM 975 C CA . ILE A 1 127 ? -14.672 4.613 23.505 1.00 93.81 127 ILE A CA 1
ATOM 976 C C . ILE A 1 127 ? -14.712 6.114 23.767 1.00 93.81 127 ILE A C 1
ATOM 978 O O . ILE A 1 127 ? -14.947 6.905 22.854 1.00 93.81 127 ILE A O 1
ATOM 982 N N . SER A 1 128 ? -14.485 6.509 25.013 1.00 93.81 128 SER A N 1
ATOM 983 C CA . SER A 1 128 ? -14.532 7.894 25.470 1.00 93.81 128 SER A CA 1
ATOM 984 C C . SER A 1 128 ? -13.277 8.231 26.266 1.00 93.81 128 SER A C 1
ATOM 986 O O . SER A 1 128 ? -12.936 7.530 27.217 1.00 93.81 128 SER A O 1
ATOM 988 N N . SER A 1 129 ? -12.559 9.287 25.883 1.00 92.69 129 SER A N 1
ATOM 989 C CA . SER A 1 129 ? -11.324 9.739 26.546 1.00 92.69 129 SER A CA 1
ATOM 990 C C . SER A 1 129 ? -10.290 8.628 26.803 1.00 92.69 129 SER A C 1
ATOM 992 O O . SER A 1 129 ? -9.595 8.651 27.812 1.00 92.69 129 SER A O 1
ATOM 994 N N . SER A 1 130 ? -10.213 7.625 25.926 1.00 94.00 130 SER A N 1
ATOM 995 C CA . SER A 1 130 ? -9.500 6.363 26.168 1.00 94.00 130 SER A CA 1
ATOM 996 C C . SER A 1 130 ? -8.452 6.065 25.099 1.00 94.00 130 SER A C 1
ATOM 998 O O . SER A 1 130 ? -8.430 6.690 24.035 1.00 94.00 130 SER A O 1
ATOM 1000 N N . THR A 1 131 ? -7.580 5.094 25.382 1.00 94.38 131 THR A N 1
ATOM 1001 C CA . THR A 1 131 ? -6.530 4.650 24.454 1.00 94.38 131 THR A CA 1
ATOM 1002 C C . THR A 1 131 ? -6.686 3.175 24.089 1.00 94.38 131 THR A C 1
ATOM 1004 O O . THR A 1 131 ? -6.866 2.327 24.959 1.00 94.38 131 THR A O 1
ATOM 1007 N N . ILE A 1 132 ? -6.570 2.858 22.800 1.00 96.00 132 ILE A N 1
ATOM 1008 C CA . ILE A 1 132 ? -6.481 1.485 22.292 1.00 96.00 132 ILE A CA 1
ATOM 1009 C C . ILE A 1 132 ? -5.162 1.323 21.548 1.00 96.00 132 ILE A C 1
ATOM 1011 O O . ILE A 1 132 ? -4.920 2.015 20.562 1.00 96.00 132 ILE A O 1
ATOM 1015 N N . ASN A 1 133 ? -4.329 0.389 21.989 1.00 97.75 133 ASN A N 1
ATOM 1016 C CA . ASN A 1 133 ? -3.085 0.043 21.313 1.00 97.75 133 ASN A CA 1
ATOM 1017 C C . ASN A 1 133 ? -3.164 -1.396 20.806 1.00 97.75 133 ASN A C 1
ATOM 1019 O O . ASN A 1 133 ? -3.386 -2.316 21.590 1.00 97.75 133 ASN A O 1
ATOM 1023 N N . LEU A 1 134 ? -2.976 -1.575 19.501 1.00 98.25 134 LEU A N 1
ATOM 1024 C CA . LEU A 1 134 ? -2.932 -2.867 18.826 1.00 98.25 134 LEU A CA 1
ATOM 1025 C C . LEU A 1 134 ? -1.560 -3.023 18.157 1.00 98.25 134 LEU A C 1
ATOM 1027 O O . LEU A 1 134 ? -1.190 -2.196 17.323 1.00 98.25 134 LEU A O 1
ATOM 1031 N N . SER A 1 135 ? -0.812 -4.070 18.495 1.00 98.00 135 SER A N 1
ATOM 1032 C CA . SER A 1 135 ? 0.476 -4.412 17.867 1.00 98.00 135 SER A CA 1
ATOM 1033 C C . SER A 1 135 ? 0.581 -5.913 17.560 1.00 98.00 135 SER A C 1
ATOM 1035 O O . SER A 1 135 ? -0.351 -6.672 17.839 1.00 98.00 135 SER A O 1
ATOM 1037 N N . GLY A 1 136 ? 1.676 -6.373 16.948 1.00 97.12 136 GLY A N 1
ATOM 1038 C CA . GLY A 1 136 ? 1.785 -7.753 16.476 1.00 97.12 136 GLY A CA 1
ATOM 1039 C C . GLY A 1 136 ? 0.824 -8.043 15.325 1.00 97.12 136 GLY A C 1
ATOM 1040 O O . GLY A 1 136 ? 0.629 -7.237 14.425 1.00 97.12 136 GLY A O 1
ATOM 1041 N N . ASN A 1 137 ? 0.207 -9.213 15.373 1.00 97.81 137 ASN A N 1
ATOM 1042 C CA . ASN A 1 137 ? -0.939 -9.655 14.582 1.00 97.81 137 ASN A CA 1
ATOM 1043 C C . ASN A 1 137 ? -2.255 -9.592 15.397 1.00 97.81 137 ASN A C 1
ATOM 1045 O O . ASN A 1 137 ? -3.163 -10.391 15.155 1.00 97.81 137 ASN A O 1
ATOM 1049 N N . SER A 1 138 ? -2.351 -8.707 16.398 1.00 98.38 138 SER A N 1
ATOM 1050 C CA . SER A 1 138 ? -3.555 -8.584 17.228 1.00 98.38 138 SER A CA 1
ATOM 1051 C C . SER A 1 138 ? -4.751 -8.036 16.444 1.00 98.38 138 SER A C 1
ATOM 1053 O O . SER A 1 138 ? -4.607 -7.391 15.399 1.00 98.38 138 SER A O 1
ATOM 1055 N N . MET A 1 139 ? -5.958 -8.299 16.946 1.00 98.25 139 MET A N 1
ATOM 1056 C CA . MET A 1 139 ? -7.200 -7.936 16.274 1.00 98.25 139 MET A CA 1
ATOM 1057 C C . MET A 1 139 ? -8.237 -7.363 17.238 1.00 98.25 139 MET A C 1
ATOM 1059 O O . MET A 1 139 ? -8.589 -7.992 18.230 1.00 98.25 139 MET A O 1
ATOM 1063 N N . LEU A 1 140 ? -8.819 -6.220 16.881 1.00 98.25 140 LEU A N 1
ATOM 1064 C CA . LEU A 1 140 ? -10.064 -5.722 17.463 1.00 98.25 140 LEU A CA 1
ATOM 1065 C C . LEU A 1 140 ? -11.152 -5.782 16.394 1.00 98.25 140 LEU A C 1
ATOM 1067 O O . LEU A 1 140 ? -10.997 -5.222 15.309 1.00 98.25 140 LEU A O 1
ATOM 1071 N N . SER A 1 141 ? -12.258 -6.458 16.688 1.00 97.62 141 SER A N 1
ATOM 1072 C CA . SER A 1 141 ? -13.373 -6.597 15.752 1.00 97.62 141 SER A CA 1
ATOM 1073 C C . SER A 1 141 ? -14.702 -6.190 16.379 1.00 97.62 141 SER A C 1
ATOM 1075 O O . SER A 1 141 ? -15.015 -6.602 17.496 1.00 97.62 141 SER A O 1
ATOM 1077 N N . SER A 1 142 ? -15.476 -5.383 15.648 1.00 97.00 142 SER A N 1
ATOM 1078 C CA . SER A 1 142 ? -16.829 -4.961 16.022 1.00 97.00 142 SER A CA 1
ATOM 1079 C C . SER A 1 142 ? -17.834 -5.249 14.906 1.00 97.00 142 SER A C 1
ATOM 1081 O O . SER A 1 142 ? -17.582 -4.941 13.737 1.00 97.00 142 SER A O 1
ATOM 1083 N N . VAL A 1 143 ? -18.993 -5.811 15.249 1.00 95.06 143 VAL A N 1
ATOM 1084 C CA . VAL A 1 143 ? -20.103 -6.005 14.293 1.00 95.06 143 VAL A CA 1
ATOM 1085 C C . VAL A 1 143 ? -20.924 -4.721 14.128 1.00 95.06 143 VAL A C 1
ATOM 1087 O O . VAL A 1 143 ? -21.293 -4.332 13.025 1.00 95.06 143 VAL A O 1
ATOM 1090 N N . GLY A 1 144 ? -21.223 -4.040 15.222 1.00 94.00 144 GLY A N 1
ATOM 1091 C CA . GLY A 1 144 ? -22.066 -2.856 15.255 1.00 94.00 144 GLY A CA 1
ATOM 1092 C C . GLY A 1 144 ? -21.293 -1.563 15.043 1.00 94.00 144 GLY A C 1
ATOM 1093 O O . GLY A 1 144 ? -20.155 -1.537 14.569 1.00 94.00 144 GLY A O 1
ATOM 1094 N N . ASN A 1 145 ? -21.954 -0.462 15.392 1.00 92.69 145 ASN A N 1
ATOM 1095 C CA . ASN A 1 145 ? -21.357 0.862 15.314 1.00 92.69 145 ASN A CA 1
ATOM 1096 C C . ASN A 1 145 ? -20.276 1.038 16.383 1.00 92.69 145 ASN A C 1
ATOM 1098 O O . ASN A 1 145 ? -20.344 0.465 17.470 1.00 92.69 145 ASN A O 1
ATOM 1102 N N . VAL A 1 146 ? -19.295 1.864 16.043 1.00 93.56 146 VAL A N 1
ATOM 1103 C CA . VAL A 1 146 ? -18.166 2.222 16.884 1.00 93.56 146 VAL A CA 1
ATOM 1104 C C . VAL A 1 146 ? -18.133 3.732 17.047 1.00 93.56 146 VAL A C 1
ATOM 1106 O O . VAL A 1 146 ? -17.989 4.472 16.069 1.00 93.56 146 VAL A O 1
ATOM 1109 N N . ASN A 1 147 ? -18.233 4.187 18.291 1.00 91.62 147 ASN A N 1
ATOM 1110 C CA . ASN A 1 147 ? -18.165 5.601 18.640 1.00 91.62 147 ASN A CA 1
ATOM 1111 C C . ASN A 1 147 ? -16.868 5.872 19.403 1.00 91.62 147 ASN A C 1
ATOM 1113 O O . ASN A 1 147 ? -16.651 5.314 20.473 1.00 91.62 147 ASN A O 1
ATOM 1117 N N . ILE A 1 148 ? -16.009 6.731 18.850 1.00 90.31 148 ILE A N 1
ATOM 1118 C CA . ILE A 1 148 ? -14.706 7.090 19.421 1.00 90.31 148 ILE A CA 1
ATOM 1119 C C . ILE A 1 148 ? -14.709 8.592 19.694 1.00 90.31 148 ILE A C 1
ATOM 1121 O O . ILE A 1 148 ? -14.651 9.420 18.780 1.00 90.31 148 ILE A O 1
ATOM 1125 N N . VAL A 1 149 ? -14.800 8.946 20.970 1.00 90.62 149 VAL A N 1
ATOM 1126 C CA . VAL A 1 149 ? -14.950 10.312 21.469 1.00 90.62 149 VAL A CA 1
ATOM 1127 C C . VAL A 1 149 ? -13.708 10.684 22.268 1.00 90.62 149 VAL A C 1
ATOM 1129 O O . VAL A 1 149 ? -13.368 10.012 23.233 1.00 90.62 149 VAL A O 1
ATOM 1132 N N . ILE A 1 150 ? -12.995 11.734 21.858 1.00 88.75 150 ILE A N 1
ATOM 1133 C CA . ILE A 1 150 ? -11.792 12.268 22.531 1.00 88.75 150 ILE A CA 1
ATOM 1134 C C . ILE A 1 150 ? -10.761 11.154 22.818 1.00 88.75 150 ILE A C 1
ATOM 1136 O O . ILE A 1 150 ? -10.048 11.164 23.810 1.00 88.75 150 ILE A O 1
ATOM 1140 N N . SER A 1 151 ? -10.701 10.148 21.951 1.00 89.69 151 SER A N 1
ATOM 1141 C CA . SER A 1 151 ? -9.931 8.926 22.185 1.00 89.69 151 SER A CA 1
ATOM 1142 C C . SER A 1 151 ? -8.865 8.730 21.117 1.00 89.69 151 SER A C 1
ATOM 1144 O O . SER A 1 151 ? -8.896 9.374 20.059 1.00 89.69 151 SER A O 1
ATOM 1146 N N . LEU A 1 152 ? -7.911 7.854 21.421 1.00 89.69 152 LEU A N 1
ATOM 1147 C CA . LEU A 1 152 ? -6.785 7.525 20.560 1.00 89.69 152 LEU A CA 1
ATOM 1148 C C . LEU A 1 152 ? -6.746 6.030 20.294 1.00 89.69 152 LEU A C 1
ATOM 1150 O O . LEU A 1 152 ? -6.787 5.227 21.220 1.00 89.69 152 LEU A O 1
ATOM 1154 N N . PHE A 1 153 ? -6.596 5.662 19.030 1.00 91.94 153 PHE A N 1
ATOM 1155 C CA . PHE A 1 153 ? -6.184 4.322 18.655 1.00 91.94 153 PHE A CA 1
ATOM 1156 C C . PHE A 1 153 ? -4.832 4.354 17.941 1.00 91.94 153 PHE A C 1
ATOM 1158 O O . PHE A 1 153 ? -4.556 5.242 17.126 1.00 91.94 153 PHE A O 1
ATOM 1165 N N . LYS A 1 154 ? -3.988 3.374 18.258 1.00 95.31 154 LYS A N 1
ATOM 1166 C CA . LYS A 1 154 ? -2.700 3.133 17.613 1.00 95.31 154 LYS A CA 1
ATOM 1167 C C . LYS A 1 154 ? -2.664 1.697 17.125 1.00 95.31 154 LYS A C 1
ATOM 1169 O O . LYS A 1 154 ? -2.818 0.779 17.925 1.00 95.31 154 LYS A O 1
ATOM 1174 N N . LEU A 1 155 ? -2.469 1.521 15.826 1.00 97.31 155 LEU A N 1
ATOM 1175 C CA . LEU A 1 155 ? -2.226 0.225 15.214 1.00 97.31 155 LEU A CA 1
ATOM 1176 C C . LEU A 1 155 ? -0.788 0.215 14.711 1.00 97.31 155 LEU A C 1
ATOM 1178 O O . LEU A 1 155 ? -0.380 1.137 14.006 1.00 97.31 155 LEU A O 1
ATOM 1182 N N . SER A 1 156 ? -0.030 -0.817 15.047 1.00 96.94 156 SER A N 1
ATOM 1183 C CA . SER A 1 156 ? 1.329 -1.012 14.552 1.00 96.94 156 SER A CA 1
ATOM 1184 C C . SER A 1 156 ? 1.535 -2.441 14.063 1.00 96.94 156 SER A C 1
ATOM 1186 O O . SER A 1 156 ? 0.708 -3.324 14.296 1.00 96.94 156 SER A O 1
ATOM 1188 N N . GLU A 1 157 ? 2.654 -2.675 13.376 1.00 95.50 157 GLU A N 1
ATOM 1189 C CA . GLU A 1 157 ? 3.017 -3.996 12.847 1.00 95.50 157 GLU A CA 1
ATOM 1190 C C . GLU A 1 157 ? 1.914 -4.562 11.942 1.00 95.50 157 GLU A C 1
ATOM 1192 O O . GLU A 1 157 ? 1.585 -3.912 10.967 1.00 95.50 157 GLU A O 1
ATOM 1197 N N . ASN A 1 158 ? 1.333 -5.731 12.200 1.00 96.88 158 ASN A N 1
ATOM 1198 C CA . ASN A 1 158 ? 0.282 -6.332 11.366 1.00 96.88 158 ASN A CA 1
ATOM 1199 C C . ASN A 1 158 ? -1.107 -6.271 12.030 1.00 96.88 158 ASN A C 1
ATOM 1201 O O . ASN A 1 158 ? -1.989 -7.059 11.682 1.00 96.88 158 ASN A O 1
ATOM 1205 N N . ALA A 1 159 ? -1.305 -5.369 12.994 1.00 98.06 159 ALA A N 1
ATOM 1206 C CA . ALA A 1 159 ? -2.549 -5.276 13.742 1.00 98.06 159 ALA A CA 1
ATOM 1207 C C . ALA A 1 159 ? -3.757 -4.950 12.846 1.00 98.06 159 ALA A C 1
ATOM 1209 O O . ALA A 1 159 ? -3.645 -4.188 11.879 1.00 98.06 159 ALA A O 1
ATOM 1210 N N . LEU A 1 160 ? -4.926 -5.488 13.202 1.00 97.94 160 LEU A N 1
ATOM 1211 C CA . LEU A 1 160 ? -6.182 -5.289 12.478 1.00 97.94 160 LEU A CA 1
ATOM 1212 C C . LEU A 1 160 ? -7.261 -4.678 13.377 1.00 97.94 160 LEU A C 1
ATOM 1214 O O . LEU A 1 160 ? -7.648 -5.262 14.386 1.00 97.94 160 LEU A O 1
ATOM 1218 N N . PHE A 1 161 ? -7.836 -3.558 12.943 1.00 97.44 161 PHE A N 1
ATOM 1219 C CA . PHE A 1 161 ? -9.103 -3.058 13.469 1.00 97.44 161 PHE A CA 1
ATOM 1220 C C . PHE A 1 161 ? -10.193 -3.215 12.406 1.00 97.44 161 PHE A C 1
ATOM 1222 O O . PHE A 1 161 ? -10.139 -2.575 11.359 1.00 97.44 161 PHE A O 1
ATOM 1229 N N . SER A 1 162 ? -11.175 -4.081 12.658 1.00 96.81 162 SER A N 1
ATOM 1230 C CA . SER A 1 162 ? -12.243 -4.406 11.707 1.00 96.81 162 SER A CA 1
ATOM 1231 C C . SER A 1 162 ? -13.619 -4.044 12.260 1.00 96.81 162 SER A C 1
ATOM 1233 O O . SER A 1 162 ? -13.996 -4.488 13.341 1.00 96.81 162 SER A O 1
ATOM 1235 N N . VAL A 1 163 ? -14.411 -3.298 11.494 1.00 96.44 163 VAL A N 1
ATOM 1236 C CA . VAL A 1 163 ? -15.751 -2.848 11.890 1.00 96.44 163 VAL A CA 1
ATOM 1237 C C . VAL A 1 163 ? -16.758 -3.111 10.773 1.00 96.44 163 VAL A C 1
ATOM 1239 O O . VAL A 1 163 ? -16.583 -2.641 9.652 1.00 96.44 163 VAL A O 1
ATOM 1242 N N . GLN A 1 164 ? -17.845 -3.833 11.052 1.00 94.75 164 GLN A N 1
ATOM 1243 C CA . GLN A 1 164 ? -18.909 -4.019 10.054 1.00 94.75 164 GLN A CA 1
ATOM 1244 C C . GLN A 1 164 ? -19.879 -2.828 10.003 1.00 94.75 164 GLN A C 1
ATOM 1246 O O . GLN A 1 164 ? -20.346 -2.455 8.927 1.00 94.75 164 GLN A O 1
ATOM 1251 N N . GLY A 1 165 ? -20.160 -2.208 11.152 1.00 93.19 165 GLY A N 1
ATOM 1252 C CA . GLY A 1 165 ? -20.985 -1.008 11.255 1.00 93.19 165 GLY A CA 1
ATOM 1253 C C . GLY A 1 165 ? -20.261 0.286 10.872 1.00 93.19 165 GLY A C 1
ATOM 1254 O O . GLY A 1 165 ? -19.276 0.297 10.131 1.00 93.19 165 GLY A O 1
ATOM 1255 N N . ASN A 1 166 ? -20.780 1.405 11.379 1.00 93.19 166 ASN A N 1
ATOM 1256 C CA . ASN A 1 166 ? -20.184 2.726 11.188 1.00 93.19 166 ASN A CA 1
ATOM 1257 C C . ASN A 1 166 ? -19.103 3.005 12.233 1.00 93.19 166 ASN A C 1
ATOM 1259 O O . ASN A 1 166 ? -19.276 2.658 13.396 1.00 93.19 166 ASN A O 1
ATOM 1263 N N . VAL A 1 167 ? -18.053 3.723 11.847 1.00 92.50 167 VAL A N 1
ATOM 1264 C CA . VAL A 1 167 ? -17.079 4.318 12.765 1.00 92.50 167 VAL A CA 1
ATOM 1265 C C . VAL A 1 167 ? -17.282 5.826 12.785 1.00 92.50 167 VAL A C 1
ATOM 1267 O O . VAL A 1 167 ? -17.245 6.478 11.739 1.00 92.50 167 VAL A O 1
ATOM 1270 N N . THR A 1 168 ? -17.470 6.392 13.973 1.00 90.31 168 THR A N 1
ATOM 1271 C CA . THR A 1 168 ? -17.565 7.842 14.165 1.00 90.31 168 THR A CA 1
ATOM 1272 C C . THR A 1 168 ? -16.449 8.319 15.079 1.00 90.31 168 THR A C 1
ATOM 1274 O O . THR A 1 168 ? -16.372 7.906 16.235 1.00 90.31 168 THR A O 1
ATOM 1277 N N . LEU A 1 169 ? -15.602 9.218 14.572 1.00 87.69 169 LEU A N 1
ATOM 1278 C CA . LEU A 1 169 ? -14.572 9.898 15.358 1.00 87.69 169 LEU A CA 1
ATOM 1279 C C . LEU A 1 169 ? -15.002 11.323 15.717 1.00 87.69 169 LEU A C 1
ATOM 1281 O O . LEU A 1 169 ? -15.325 12.118 14.829 1.00 87.69 169 LEU A O 1
ATOM 1285 N N . SER A 1 170 ? -14.921 11.685 16.997 1.00 85.00 170 SER A N 1
ATOM 1286 C CA . SER A 1 170 ? -15.155 13.057 17.462 1.00 85.00 170 SER A CA 1
ATOM 1287 C C . SER A 1 170 ? -14.189 13.468 18.576 1.00 85.00 170 SER A C 1
ATOM 1289 O O . SER A 1 170 ? -13.732 12.644 19.356 1.00 85.00 170 SER A O 1
ATOM 1291 N N . GLY A 1 171 ? -13.845 14.754 18.659 1.00 73.38 171 GLY A N 1
ATOM 1292 C CA . GLY A 1 171 ? -13.242 15.377 19.845 1.00 73.38 171 GLY A CA 1
ATOM 1293 C C . GLY A 1 171 ? -11.757 15.111 20.136 1.00 73.38 171 GLY A C 1
ATOM 1294 O O . GLY A 1 171 ? -11.219 15.755 21.028 1.00 73.38 171 GLY A O 1
ATOM 1295 N N . SER A 1 172 ? -11.070 14.211 19.428 1.00 65.31 172 SER A N 1
ATOM 1296 C CA . SER A 1 172 ? -9.641 13.947 19.700 1.00 65.31 172 SER A CA 1
ATOM 1297 C C . SER A 1 172 ? -8.739 15.118 19.280 1.00 65.31 172 SER A C 1
ATOM 1299 O O . SER A 1 172 ? -9.005 15.734 18.259 1.00 65.31 172 SER A O 1
ATOM 1301 N N . THR A 1 173 ? -7.688 15.436 20.043 1.00 62.62 173 THR A N 1
ATOM 1302 C CA . THR A 1 173 ? -6.680 16.466 19.699 1.00 62.62 173 THR A CA 1
ATOM 1303 C C . THR A 1 173 ? -5.373 15.880 19.167 1.00 62.62 173 THR A C 1
ATOM 1305 O O . THR A 1 173 ? -4.560 16.616 18.615 1.00 62.62 173 THR A O 1
ATOM 1308 N N . SER A 1 174 ? -5.159 14.572 19.325 1.00 71.88 174 SER A N 1
ATOM 1309 C CA . SER A 1 174 ? -3.975 13.864 18.828 1.00 71.88 174 SER A CA 1
ATOM 1310 C C . SER A 1 174 ? -4.347 12.916 17.681 1.00 71.88 174 SER A C 1
ATOM 1312 O O . SER A 1 174 ? -5.510 12.519 17.553 1.00 71.88 174 SER A O 1
ATOM 1314 N N . PRO A 1 175 ? -3.393 12.577 16.798 1.00 80.12 175 PRO A N 1
ATOM 1315 C CA . PRO A 1 175 ? -3.667 11.680 15.688 1.00 80.12 175 PRO A CA 1
ATOM 1316 C C . PRO A 1 175 ? -3.925 10.255 16.165 1.00 80.12 175 PRO A C 1
ATOM 1318 O O . PRO A 1 175 ? -3.209 9.723 17.010 1.00 80.12 175 PRO A O 1
ATOM 1321 N N . ASN A 1 176 ? -4.950 9.638 15.579 1.00 88.81 176 ASN A N 1
ATOM 1322 C CA . ASN A 1 176 ? -5.063 8.188 15.547 1.00 88.81 176 ASN A CA 1
ATOM 1323 C C . ASN A 1 176 ? -4.087 7.672 14.489 1.00 88.81 176 ASN A C 1
ATOM 1325 O O . ASN A 1 176 ? -4.084 8.189 13.368 1.00 88.81 176 ASN A O 1
ATOM 1329 N N . THR A 1 177 ? -3.264 6.689 14.836 1.00 92.25 177 THR A N 1
ATOM 1330 C CA . THR A 1 177 ? -2.091 6.330 14.030 1.00 92.25 177 THR A CA 1
ATOM 1331 C C . THR A 1 177 ? -2.152 4.883 13.580 1.00 92.25 177 THR A C 1
ATOM 1333 O O . THR A 1 177 ? -2.444 3.994 14.376 1.00 92.25 177 THR A O 1
ATOM 1336 N N . LEU A 1 178 ? -1.836 4.655 12.308 1.00 95.44 178 LEU A N 1
ATOM 1337 C CA . LEU A 1 178 ? -1.561 3.344 11.739 1.00 95.44 178 LEU A CA 1
ATOM 1338 C C . LEU A 1 178 ? -0.105 3.334 11.254 1.00 95.44 178 LEU A C 1
ATOM 1340 O O . LEU A 1 178 ? 0.290 4.230 10.507 1.00 95.44 178 LEU A O 1
ATOM 1344 N N . SER A 1 179 ? 0.695 2.358 11.676 1.00 94.62 179 SER A N 1
ATOM 1345 C CA . SER A 1 179 ? 2.072 2.132 11.207 1.00 94.62 179 SER A CA 1
ATOM 1346 C C . SER A 1 179 ? 2.351 0.644 10.942 1.00 94.62 179 SER A C 1
ATOM 1348 O O . SER A 1 179 ? 1.485 -0.214 11.145 1.00 94.62 179 SER A O 1
ATOM 1350 N N . GLY A 1 180 ? 3.548 0.307 10.458 1.00 92.25 180 GLY A N 1
ATOM 1351 C CA . GLY A 1 180 ? 3.902 -1.046 10.049 1.00 92.25 180 GLY A CA 1
ATOM 1352 C C . GLY A 1 180 ? 3.173 -1.453 8.774 1.00 92.25 180 GLY A C 1
ATOM 1353 O O . GLY A 1 180 ? 3.232 -0.776 7.757 1.00 92.25 180 GLY A O 1
ATOM 1354 N N . LYS A 1 181 ? 2.487 -2.587 8.834 1.00 93.38 181 LYS A N 1
ATOM 1355 C CA . LYS A 1 181 ? 1.579 -3.162 7.832 1.00 93.38 181 LYS A CA 1
ATOM 1356 C C . LYS A 1 181 ? 0.146 -3.263 8.383 1.00 93.38 181 LYS A C 1
ATOM 1358 O O . LYS A 1 181 ? -0.616 -4.144 7.975 1.00 93.38 181 LYS A O 1
ATOM 1363 N N . SER A 1 182 ? -0.202 -2.397 9.336 1.00 96.62 182 SER A N 1
ATOM 1364 C CA . SER A 1 182 ? -1.470 -2.466 10.055 1.00 96.62 182 SER A CA 1
ATOM 1365 C C . SER A 1 182 ? -2.652 -2.095 9.163 1.00 96.62 182 SER A C 1
ATOM 1367 O O . SER A 1 182 ? -2.499 -1.449 8.120 1.00 96.62 182 SER A O 1
ATOM 1369 N N . LYS A 1 183 ? -3.847 -2.544 9.554 1.00 95.69 183 LYS A N 1
ATOM 1370 C CA . LYS A 1 183 ? -5.057 -2.422 8.741 1.00 95.69 183 LYS A CA 1
ATOM 1371 C C . LYS A 1 183 ? -6.241 -1.904 9.544 1.00 95.69 183 LYS A C 1
ATOM 1373 O O . LYS A 1 183 ? -6.562 -2.435 10.604 1.00 95.69 183 LYS A O 1
ATOM 1378 N N . LEU A 1 184 ? -6.939 -0.920 8.984 1.00 95.00 184 LEU A N 1
ATOM 1379 C CA . LEU A 1 184 ? -8.274 -0.517 9.419 1.00 95.00 184 LEU A CA 1
ATOM 1380 C C . LEU A 1 184 ? -9.275 -0.867 8.320 1.00 95.00 184 LEU A C 1
ATOM 1382 O O . LEU A 1 184 ? -9.184 -0.341 7.213 1.00 95.00 184 LEU A O 1
ATOM 1386 N N . VAL A 1 185 ? -10.236 -1.727 8.640 1.00 94.25 185 VAL A N 1
ATOM 1387 C CA . VAL A 1 185 ? -11.294 -2.152 7.721 1.00 94.25 185 VAL A CA 1
ATOM 1388 C C . VAL A 1 185 ? -12.637 -1.701 8.280 1.00 94.25 185 VAL A C 1
ATOM 1390 O O . VAL A 1 185 ? -12.984 -2.045 9.408 1.00 94.25 185 VAL A O 1
ATOM 1393 N N . CYS A 1 186 ? -13.417 -0.947 7.506 1.00 93.50 186 CYS A N 1
ATOM 1394 C CA . CYS A 1 186 ? -14.789 -0.597 7.877 1.00 93.50 186 CYS A CA 1
ATOM 1395 C C . CYS A 1 186 ? -15.751 -0.818 6.703 1.00 93.50 186 CYS A C 1
ATOM 1397 O O . CYS A 1 186 ? -15.576 -0.273 5.616 1.00 93.50 186 CYS A O 1
ATOM 1399 N N . LEU A 1 187 ? -16.777 -1.650 6.903 1.00 89.88 187 LEU A N 1
ATOM 1400 C CA . LEU A 1 187 ? -17.658 -2.058 5.801 1.00 89.88 187 LEU A CA 1
ATOM 1401 C C . LEU A 1 187 ? -18.690 -0.987 5.430 1.00 89.88 187 LEU A C 1
ATOM 1403 O O . LEU A 1 187 ? -19.133 -0.943 4.283 1.00 89.88 187 LEU A O 1
ATOM 1407 N N . ASN A 1 188 ? -19.083 -0.139 6.381 1.00 90.62 188 ASN A N 1
ATOM 1408 C CA . ASN A 1 188 ? -20.111 0.871 6.162 1.00 90.62 188 ASN A CA 1
ATOM 1409 C C . ASN A 1 188 ? -19.499 2.276 6.074 1.00 90.62 188 ASN A C 1
ATOM 1411 O O . ASN A 1 188 ? -18.789 2.579 5.118 1.00 90.62 188 ASN A O 1
ATOM 1415 N N . MET A 1 189 ? -19.770 3.162 7.030 1.00 89.81 189 MET A N 1
ATOM 1416 C CA . MET A 1 189 ? -19.286 4.537 6.983 1.00 89.81 189 MET A CA 1
ATOM 1417 C C . MET A 1 189 ? -18.190 4.785 8.009 1.00 89.81 189 MET A C 1
ATOM 1419 O O . MET A 1 189 ? -18.381 4.530 9.194 1.00 89.81 189 MET A O 1
ATOM 1423 N N . PHE A 1 190 ? -17.100 5.404 7.571 1.00 88.25 190 PHE A N 1
ATOM 1424 C CA . PHE A 1 190 ? -16.138 6.036 8.457 1.00 88.25 190 PHE A CA 1
ATOM 1425 C C . PHE A 1 190 ? -16.337 7.550 8.392 1.00 88.25 190 PHE A C 1
ATOM 1427 O O . PHE A 1 190 ? -16.082 8.187 7.367 1.00 88.25 190 PHE A O 1
ATOM 1434 N N . SER A 1 191 ? -16.820 8.135 9.483 1.00 86.25 191 SER A N 1
ATOM 1435 C CA . SER A 1 191 ? -17.134 9.557 9.557 1.00 86.25 191 SER A CA 1
ATOM 1436 C C . SER A 1 191 ? -16.362 10.252 10.665 1.00 86.25 191 SER A C 1
ATOM 1438 O O . SER A 1 191 ? -16.062 9.680 11.716 1.00 86.25 191 SER A O 1
ATOM 1440 N N . LYS A 1 192 ? -16.043 11.523 10.429 1.00 79.00 192 LYS A N 1
ATOM 1441 C CA . LYS A 1 192 ? -15.348 12.346 11.410 1.00 79.00 192 LYS A CA 1
ATOM 1442 C C . LYS A 1 192 ? -16.003 13.696 11.599 1.00 79.00 192 LYS A C 1
ATOM 1444 O O . LYS A 1 192 ? -16.155 14.473 10.653 1.00 79.00 192 LYS A O 1
ATOM 1449 N N . THR A 1 193 ? -16.338 13.979 12.854 1.00 68.31 193 THR A N 1
ATOM 1450 C CA . THR A 1 193 ? -17.287 15.029 13.206 1.00 68.31 193 THR A CA 1
ATOM 1451 C C . THR A 1 193 ? -16.735 16.135 14.096 1.00 68.31 193 THR A C 1
ATOM 1453 O O . THR A 1 193 ? -17.486 17.063 14.290 1.00 68.31 193 THR A O 1
ATOM 1456 N N . VAL A 1 194 ? -15.494 16.132 14.612 1.00 70.12 194 VAL A N 1
ATOM 1457 C CA . VAL A 1 194 ? -14.819 17.329 15.200 1.00 70.12 194 VAL A CA 1
ATOM 1458 C C . VAL A 1 194 ? -13.362 16.992 15.574 1.00 70.12 194 VAL A C 1
ATOM 1460 O O . VAL A 1 194 ? -13.111 15.962 16.193 1.00 70.12 194 VAL A O 1
ATOM 1463 N N . GLY A 1 195 ? -12.416 17.890 15.279 1.00 65.69 195 GLY A N 1
ATOM 1464 C CA . GLY A 1 195 ? -11.105 18.025 15.943 1.00 65.69 195 GLY A CA 1
ATOM 1465 C C . GLY A 1 195 ? -10.032 16.953 15.723 1.00 65.69 195 GLY A C 1
ATOM 1466 O O . GLY A 1 195 ? -8.871 17.246 15.969 1.00 65.69 195 GLY A O 1
ATOM 1467 N N . SER A 1 196 ? -10.369 15.744 15.273 1.00 66.69 196 SER A N 1
ATOM 1468 C CA . SER A 1 196 ? -9.411 14.626 15.301 1.00 66.69 196 SER A CA 1
ATOM 1469 C C . SER A 1 196 ? -8.351 14.714 14.198 1.00 66.69 196 SER A C 1
ATOM 1471 O O . SER A 1 196 ? -8.479 15.468 13.228 1.00 66.69 196 SER A O 1
ATOM 1473 N N . GLN A 1 197 ? -7.353 13.834 14.251 1.00 77.12 197 GLN A N 1
ATOM 1474 C CA . GLN A 1 197 ? -6.386 13.602 13.171 1.00 77.12 197 GLN A CA 1
ATOM 1475 C C . GLN A 1 197 ? -6.271 12.095 12.898 1.00 77.12 197 GLN A C 1
ATOM 1477 O O . GLN A 1 197 ? -6.570 11.287 13.781 1.00 77.12 197 GLN A O 1
ATOM 1482 N N . ILE A 1 198 ? -5.948 11.718 11.661 1.00 85.81 198 ILE A N 1
ATOM 1483 C CA . ILE A 1 198 ? -5.602 10.336 11.298 1.00 85.81 198 ILE A CA 1
ATOM 1484 C C . ILE A 1 198 ? -4.281 10.393 10.547 1.00 85.81 198 ILE A C 1
ATOM 1486 O O . ILE A 1 198 ? -4.148 11.200 9.629 1.00 85.81 198 ILE A O 1
ATOM 1490 N N . SER A 1 199 ? -3.336 9.556 10.956 1.00 87.88 199 SER A N 1
ATOM 1491 C CA . SER A 1 199 ? -2.024 9.418 10.342 1.00 87.88 199 SER A CA 1
ATOM 1492 C C . SER A 1 199 ? -1.856 7.972 9.884 1.00 87.88 199 SER A C 1
ATOM 1494 O O . SER A 1 199 ? -1.908 7.050 10.699 1.00 87.88 199 SER A O 1
ATOM 1496 N N . ILE A 1 200 ? -1.724 7.774 8.575 1.00 89.06 200 ILE A N 1
ATOM 1497 C CA . ILE A 1 200 ? -1.465 6.472 7.954 1.00 89.06 200 ILE A CA 1
ATOM 1498 C C . ILE A 1 200 ? -0.005 6.496 7.526 1.00 89.06 200 ILE A C 1
ATOM 1500 O O . ILE A 1 200 ? 0.337 7.275 6.645 1.00 89.06 200 ILE A O 1
ATOM 1504 N N . ASN A 1 201 ? 0.836 5.690 8.167 1.00 90.00 201 ASN A N 1
ATOM 1505 C CA . ASN A 1 201 ? 2.281 5.701 7.971 1.00 90.00 201 ASN A CA 1
ATOM 1506 C C . ASN A 1 201 ? 2.795 4.345 7.483 1.00 90.00 201 ASN A C 1
ATOM 1508 O O . ASN A 1 201 ? 2.172 3.298 7.708 1.00 90.00 201 ASN A O 1
ATOM 1512 N N . GLU A 1 202 ? 3.986 4.370 6.886 1.00 88.94 202 GLU A N 1
ATOM 1513 C CA . GLU A 1 202 ? 4.700 3.185 6.409 1.00 88.94 202 GLU A CA 1
ATOM 1514 C C . GLU A 1 202 ? 3.841 2.357 5.434 1.00 88.94 202 GLU A C 1
ATOM 1516 O O . GLU A 1 202 ? 3.328 2.865 4.443 1.00 88.94 202 GLU A O 1
ATOM 1521 N N . ASN A 1 203 ? 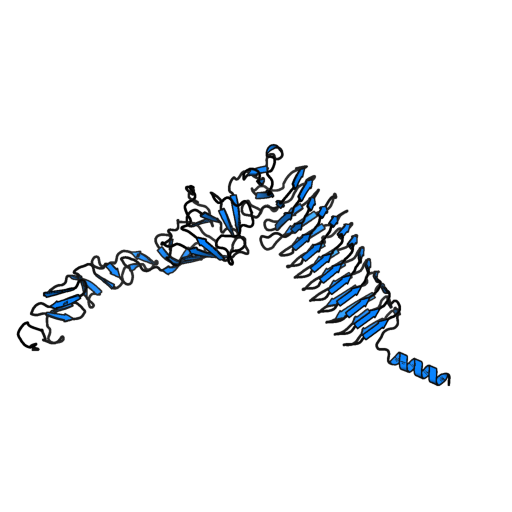3.672 1.065 5.686 1.00 86.81 203 ASN A N 1
ATOM 1522 C CA . ASN A 1 203 ? 2.965 0.132 4.821 1.00 86.81 203 ASN A CA 1
ATOM 1523 C C . ASN A 1 203 ? 1.533 -0.155 5.302 1.00 86.81 203 ASN A C 1
ATOM 1525 O O . ASN A 1 203 ? 0.954 -1.183 4.927 1.00 86.81 203 ASN A O 1
ATOM 1529 N N . SER A 1 204 ? 0.970 0.743 6.111 1.00 89.06 204 SER A N 1
ATOM 1530 C CA . SER A 1 204 ? -0.387 0.628 6.642 1.00 89.06 204 SER A CA 1
ATOM 1531 C C . SER A 1 204 ? -1.448 0.862 5.574 1.00 89.06 204 SER A C 1
ATOM 1533 O O . SER A 1 204 ? -1.209 1.526 4.559 1.00 89.06 204 SER A O 1
ATOM 1535 N N . HIS A 1 205 ? -2.639 0.319 5.814 1.00 91.00 205 HIS A N 1
ATOM 1536 C CA . HIS A 1 205 ? -3.724 0.317 4.842 1.00 91.00 205 HIS A CA 1
ATOM 1537 C C . HIS A 1 205 ? -5.090 0.576 5.487 1.00 91.00 205 HIS A C 1
ATOM 1539 O O . HIS A 1 205 ? -5.406 0.044 6.553 1.00 91.00 205 HIS A O 1
ATOM 1545 N N . VAL A 1 206 ? -5.918 1.370 4.812 1.00 90.88 206 VAL A N 1
ATOM 1546 C CA . VAL A 1 206 ? -7.311 1.617 5.189 1.00 90.88 206 VAL A CA 1
ATOM 1547 C C . VAL A 1 206 ? -8.225 1.167 4.056 1.00 90.88 206 VAL A C 1
ATOM 1549 O O . VAL A 1 206 ? -8.113 1.651 2.931 1.00 90.88 206 VAL A O 1
ATOM 1552 N N . GLU A 1 207 ? -9.156 0.271 4.372 1.00 92.50 207 GLU A N 1
ATOM 1553 C CA . GLU A 1 207 ? -10.131 -0.269 3.429 1.00 92.50 207 GLU A CA 1
ATOM 1554 C C . GLU A 1 207 ? -11.554 0.027 3.906 1.00 92.50 207 GLU A C 1
ATOM 1556 O O . GLU A 1 207 ? -11.977 -0.398 4.984 1.00 92.50 207 GLU A O 1
ATOM 1561 N N . LEU A 1 208 ? -12.310 0.765 3.093 1.00 89.00 208 LEU A N 1
ATOM 1562 C CA . LEU A 1 208 ? -13.676 1.174 3.394 1.00 89.00 208 LEU A CA 1
ATOM 1563 C C . LEU A 1 208 ? -14.634 0.708 2.298 1.00 89.00 208 LEU A C 1
ATOM 1565 O O . LEU A 1 208 ? -14.688 1.289 1.217 1.00 89.00 208 LEU A O 1
ATOM 1569 N N . LEU A 1 209 ? -15.458 -0.304 2.565 1.00 85.50 209 LEU A N 1
ATOM 1570 C CA . LEU A 1 209 ? -16.415 -0.766 1.546 1.00 85.50 209 LEU A CA 1
ATOM 1571 C C . LEU A 1 209 ? -17.583 0.214 1.335 1.00 85.50 209 LEU A C 1
ATOM 1573 O O . LEU A 1 209 ? -18.259 0.172 0.301 1.00 85.50 209 LEU A O 1
ATOM 1577 N N . GLY A 1 210 ? -17.805 1.128 2.281 1.00 86.19 210 GLY A N 1
ATOM 1578 C CA . GLY A 1 210 ? -18.716 2.255 2.132 1.00 86.19 210 GLY A CA 1
ATOM 1579 C C . GLY A 1 210 ? -17.990 3.600 2.064 1.00 86.19 210 GLY A C 1
ATOM 1580 O O . GLY A 1 210 ? -17.059 3.786 1.276 1.00 86.19 210 GLY A O 1
ATOM 1581 N N . SER A 1 211 ? -18.485 4.585 2.809 1.00 85.81 211 SER A N 1
ATOM 1582 C CA . SER A 1 211 ? -18.117 5.993 2.622 1.00 85.81 211 SER A CA 1
ATOM 1583 C C . SER A 1 211 ? -17.142 6.495 3.683 1.00 85.81 211 SER A C 1
ATOM 1585 O O . SER A 1 211 ? -17.376 6.319 4.876 1.00 85.81 211 SER A O 1
ATOM 1587 N N . PHE A 1 212 ? -16.109 7.212 3.249 1.00 85.94 212 PHE A N 1
ATOM 1588 C CA . PHE A 1 212 ? -15.266 8.064 4.078 1.00 85.94 212 PHE A CA 1
ATOM 1589 C C . PHE A 1 212 ? -15.750 9.509 4.011 1.00 85.94 212 PHE A C 1
ATOM 1591 O O . PHE A 1 212 ? -15.827 10.085 2.925 1.00 85.94 212 PHE A O 1
ATOM 1598 N N . ILE A 1 213 ? -16.075 10.099 5.163 1.00 82.56 213 ILE A N 1
ATOM 1599 C CA . ILE A 1 213 ? -16.615 11.460 5.240 1.00 82.56 213 ILE A CA 1
ATOM 1600 C C . ILE A 1 213 ? -15.861 12.287 6.279 1.00 82.56 213 ILE A C 1
ATOM 1602 O O . ILE A 1 213 ? -15.887 11.992 7.477 1.00 82.56 213 ILE A O 1
ATOM 1606 N N . PHE A 1 214 ? -15.261 13.386 5.825 1.00 80.06 214 PHE A N 1
ATOM 1607 C CA . PHE A 1 214 ? -14.378 14.215 6.636 1.00 80.06 214 PHE A CA 1
ATOM 1608 C C . PHE A 1 214 ? -14.676 15.712 6.426 1.00 80.06 214 PHE A C 1
ATOM 1610 O O . PHE A 1 214 ? -14.136 16.355 5.526 1.00 80.06 214 PHE A O 1
ATOM 1617 N N . LYS 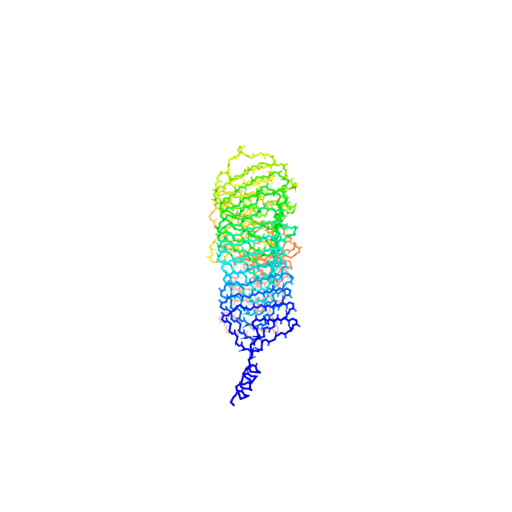A 1 215 ? -15.584 16.261 7.253 1.00 67.00 215 LYS A N 1
ATOM 1618 C CA . LYS A 1 215 ? -16.353 17.489 6.940 1.00 67.00 215 LYS A CA 1
ATOM 1619 C C . LYS A 1 215 ? -16.026 18.773 7.724 1.00 67.00 215 LYS A C 1
ATOM 1621 O O . LYS A 1 215 ? -16.716 19.772 7.540 1.00 67.00 215 LYS A O 1
ATOM 1626 N N . LEU A 1 216 ? -15.053 18.792 8.646 1.00 59.66 216 LEU A N 1
ATOM 1627 C CA . LEU A 1 216 ? -14.976 19.867 9.662 1.00 59.66 216 LEU A CA 1
ATOM 1628 C C . LEU A 1 216 ? -13.607 20.520 9.899 1.00 59.66 216 LEU A C 1
ATOM 1630 O O . LEU A 1 216 ? -12.557 20.031 9.493 1.00 59.66 216 LEU A O 1
ATOM 1634 N N . SER A 1 217 ? -13.667 21.680 10.565 1.00 55.31 217 SER A N 1
ATOM 1635 C CA . SER A 1 217 ? -12.771 22.834 10.413 1.00 55.31 217 SER A CA 1
ATOM 1636 C C . SER A 1 217 ? -11.342 22.726 10.968 1.00 55.31 217 SER A C 1
ATOM 1638 O O . SER A 1 217 ? -10.544 23.624 10.703 1.00 55.31 217 SER A O 1
ATOM 1640 N N . ARG A 1 218 ? -11.000 21.660 11.704 1.00 62.09 218 ARG A N 1
ATOM 1641 C CA . ARG A 1 218 ? -9.681 21.465 12.354 1.00 62.09 218 ARG A CA 1
ATOM 1642 C C . ARG A 1 218 ? -9.070 20.080 12.127 1.00 62.09 218 ARG A C 1
ATOM 1644 O O . ARG A 1 218 ? -8.198 19.657 12.877 1.00 62.09 218 ARG A O 1
ATOM 1651 N N . ASN A 1 219 ? -9.572 19.345 11.145 1.00 63.72 219 ASN A N 1
ATOM 1652 C CA . ASN A 1 219 ? -9.146 17.974 10.934 1.00 63.72 219 ASN A CA 1
ATOM 1653 C C . ASN A 1 219 ? -8.017 17.909 9.897 1.00 63.72 219 ASN A C 1
ATOM 1655 O O . ASN A 1 219 ? -8.163 18.498 8.831 1.00 63.72 219 ASN A O 1
ATOM 1659 N N . ASN A 1 220 ? -6.967 17.136 10.184 1.00 74.94 220 ASN A N 1
ATOM 1660 C CA . ASN A 1 220 ? -5.925 16.770 9.219 1.00 74.94 220 ASN A CA 1
ATOM 1661 C C . ASN A 1 220 ? -5.982 15.251 8.955 1.00 74.94 220 ASN A C 1
ATOM 1663 O O . ASN A 1 220 ? -6.139 14.459 9.899 1.00 74.94 220 ASN A O 1
ATOM 1667 N N . LEU A 1 221 ? -5.927 14.860 7.682 1.00 84.62 221 LEU A N 1
ATOM 1668 C CA . LEU A 1 221 ? -5.623 13.501 7.242 1.00 84.62 221 LEU A CA 1
ATOM 1669 C C . LEU A 1 221 ? -4.198 13.520 6.692 1.00 84.62 221 LEU A C 1
ATOM 1671 O O . LEU A 1 221 ? -3.953 14.161 5.673 1.00 84.62 221 LEU A O 1
ATOM 1675 N N . GLN A 1 222 ? -3.301 12.811 7.372 1.00 88.62 222 GLN A N 1
ATOM 1676 C CA . GLN A 1 222 ? -1.910 12.676 6.971 1.00 88.62 222 GLN A CA 1
ATOM 1677 C C . GLN A 1 222 ? -1.649 11.267 6.442 1.00 88.62 222 GLN A C 1
ATOM 1679 O O . GLN A 1 222 ? -2.021 10.277 7.079 1.00 88.62 222 GLN A O 1
ATOM 1684 N N . MET A 1 223 ? -0.989 11.183 5.294 1.00 90.81 223 MET A N 1
ATOM 1685 C CA . MET A 1 223 ? -0.610 9.935 4.648 1.00 90.81 223 MET A CA 1
ATOM 1686 C C . MET A 1 223 ? 0.875 9.965 4.304 1.00 90.81 223 MET A C 1
ATOM 1688 O O . MET A 1 223 ? 1.341 10.848 3.587 1.00 90.81 223 MET A O 1
ATOM 1692 N N . SER A 1 224 ? 1.608 8.992 4.828 1.00 90.62 224 SER A N 1
ATOM 1693 C CA . SER A 1 224 ? 2.985 8.727 4.452 1.00 90.62 224 SER A CA 1
ATOM 1694 C C . SER A 1 224 ? 3.189 7.236 4.223 1.00 90.62 224 SER A C 1
ATOM 1696 O O . SER A 1 224 ? 2.565 6.395 4.875 1.00 90.62 224 SER A O 1
ATOM 1698 N N . SER A 1 225 ? 4.072 6.885 3.300 1.00 89.25 225 SER A N 1
ATOM 1699 C CA . SER A 1 225 ? 4.388 5.504 3.005 1.00 89.25 225 SER A CA 1
ATOM 1700 C C . SER A 1 225 ? 5.869 5.300 2.765 1.00 89.25 225 SER A C 1
ATOM 1702 O O . SER A 1 225 ? 6.562 6.146 2.214 1.00 89.25 225 SER A O 1
ATOM 1704 N N . SER A 1 226 ? 6.376 4.143 3.191 1.00 86.75 226 SER A N 1
ATOM 1705 C CA . SER A 1 226 ? 7.759 3.761 2.912 1.00 86.75 226 SER A CA 1
ATOM 1706 C C . SER A 1 226 ? 7.929 3.211 1.501 1.00 86.75 226 SER A C 1
ATOM 1708 O O . SER A 1 226 ? 9.056 3.152 1.028 1.00 86.75 226 SER A O 1
ATOM 1710 N N . THR A 1 227 ? 6.841 2.842 0.820 1.00 88.06 227 THR A N 1
ATOM 1711 C CA . THR A 1 227 ? 6.843 2.339 -0.559 1.00 88.06 227 THR A CA 1
ATOM 1712 C C . THR A 1 227 ? 5.705 2.954 -1.354 1.00 88.06 227 THR A C 1
ATOM 1714 O O . THR A 1 227 ? 4.706 3.371 -0.771 1.00 88.06 227 THR A O 1
ATOM 1717 N N . GLN A 1 228 ? 5.832 3.030 -2.673 1.00 89.12 228 GLN A N 1
ATOM 1718 C CA . GLN A 1 228 ? 4.772 3.561 -3.512 1.00 89.12 228 GLN A CA 1
ATOM 1719 C C . GLN A 1 228 ? 3.596 2.585 -3.587 1.00 89.12 228 GLN A C 1
ATOM 1721 O O . GLN A 1 228 ? 3.745 1.436 -4.005 1.00 89.12 228 GLN A O 1
ATOM 1726 N N . ARG A 1 229 ? 2.408 3.029 -3.159 1.00 87.88 229 ARG A N 1
ATOM 1727 C CA . ARG A 1 229 ? 1.242 2.144 -3.047 1.00 87.88 229 ARG A CA 1
ATOM 1728 C C . ARG A 1 229 ? -0.088 2.875 -2.917 1.00 87.88 229 ARG A C 1
ATOM 1730 O O . ARG A 1 229 ? -0.164 4.073 -2.665 1.00 87.88 229 ARG A O 1
ATOM 1737 N N . ILE A 1 230 ? -1.158 2.086 -2.985 1.00 90.69 230 ILE A N 1
ATOM 1738 C CA . ILE A 1 230 ? -2.515 2.495 -2.616 1.00 90.69 230 ILE A CA 1
ATOM 1739 C C . ILE A 1 230 ? -2.712 2.229 -1.116 1.00 90.69 230 ILE A C 1
ATOM 1741 O O . ILE A 1 230 ? -2.836 1.084 -0.667 1.00 90.69 230 ILE A O 1
ATOM 1745 N N . ASN A 1 231 ? -2.704 3.290 -0.312 1.00 90.06 231 ASN A N 1
ATOM 1746 C CA . ASN A 1 231 ? -2.857 3.207 1.147 1.00 90.06 231 ASN A CA 1
ATOM 1747 C C . ASN A 1 231 ? -4.321 3.239 1.572 1.00 90.06 231 ASN A C 1
ATOM 1749 O O . ASN A 1 231 ? -4.648 2.786 2.667 1.00 90.06 231 ASN A O 1
ATOM 1753 N N . PHE A 1 232 ? -5.191 3.785 0.726 1.00 91.81 232 PHE A N 1
ATOM 1754 C CA . PHE A 1 232 ? -6.576 4.042 1.076 1.00 91.81 232 PHE A CA 1
ATOM 1755 C C . PHE A 1 232 ? -7.504 3.602 -0.049 1.00 91.81 232 PHE A C 1
ATOM 1757 O O . PHE A 1 232 ? -7.366 4.071 -1.176 1.00 91.81 232 PHE A O 1
ATOM 1764 N N . VAL A 1 233 ? -8.473 2.746 0.263 1.00 93.12 233 VAL A N 1
ATOM 1765 C CA . VAL A 1 233 ? -9.495 2.286 -0.684 1.00 93.12 233 VAL A CA 1
ATOM 1766 C C . VAL A 1 233 ? -10.873 2.609 -0.125 1.00 93.12 233 VAL A C 1
ATOM 1768 O O . VAL A 1 233 ? -11.161 2.291 1.027 1.00 93.12 233 VAL A O 1
ATOM 1771 N N . SER A 1 234 ? -11.741 3.243 -0.920 1.00 93.56 234 SER A N 1
ATOM 1772 C CA . SER A 1 234 ? -13.122 3.522 -0.501 1.00 93.56 234 SER A CA 1
ATOM 1773 C C . SER A 1 234 ? -14.168 3.475 -1.616 1.00 93.56 234 SER A C 1
ATOM 1775 O O . SER A 1 234 ? -13.866 3.628 -2.797 1.00 93.56 234 SER A O 1
ATOM 1777 N N . LYS A 1 235 ? -15.449 3.312 -1.266 1.00 92.94 235 LYS A N 1
ATOM 1778 C CA . LYS A 1 235 ? -16.549 3.514 -2.230 1.00 92.94 235 LYS A CA 1
ATOM 1779 C C . LYS A 1 235 ? -16.864 4.996 -2.437 1.00 92.94 235 LYS A C 1
ATOM 1781 O O . LYS A 1 235 ? -17.311 5.398 -3.511 1.00 92.94 235 LYS A O 1
ATOM 1786 N N . SER A 1 236 ? -16.682 5.820 -1.417 1.00 93.56 236 SER A N 1
ATOM 1787 C CA . SER A 1 236 ? -16.840 7.267 -1.530 1.00 93.56 236 SER A CA 1
ATOM 1788 C C . SER A 1 236 ? -15.835 7.945 -0.623 1.00 93.56 236 SER A C 1
ATOM 1790 O O . SER A 1 236 ? -15.728 7.566 0.537 1.00 93.56 236 SER A O 1
ATOM 1792 N N . PHE A 1 237 ? -15.157 8.966 -1.128 1.00 92.88 237 PHE A N 1
ATOM 1793 C CA . PHE A 1 237 ? -14.189 9.756 -0.387 1.00 92.88 237 PHE A CA 1
ATOM 1794 C C . PHE A 1 237 ? -14.618 11.216 -0.415 1.00 92.88 237 PHE A C 1
ATOM 1796 O O . PHE A 1 237 ? -14.662 11.830 -1.482 1.00 92.88 237 PHE A O 1
ATOM 1803 N N . GLU A 1 238 ? -14.966 11.759 0.748 1.00 91.31 238 GLU A N 1
ATOM 1804 C CA . GLU A 1 238 ? -15.381 13.148 0.898 1.00 91.31 238 GLU A CA 1
ATOM 1805 C C . GLU A 1 238 ? -14.484 13.890 1.890 1.00 91.31 238 GLU A C 1
ATOM 1807 O O . GLU A 1 238 ? -14.414 13.528 3.069 1.00 91.31 238 GLU A O 1
ATOM 1812 N N . LEU A 1 239 ? -13.838 14.958 1.416 1.00 86.81 239 LEU A N 1
ATOM 1813 C CA . LEU A 1 239 ? -12.912 15.772 2.200 1.00 86.81 239 LEU A CA 1
ATOM 1814 C C . LEU A 1 239 ? -13.154 17.268 1.976 1.00 86.81 239 LEU A C 1
ATOM 1816 O O . LEU A 1 239 ? -13.223 17.734 0.839 1.00 86.81 239 LEU A O 1
ATOM 1820 N N . THR A 1 240 ? -13.251 18.035 3.066 1.00 79.94 240 THR A N 1
ATOM 1821 C CA . THR A 1 240 ? -13.589 19.470 3.006 1.00 79.94 240 THR A CA 1
ATOM 1822 C C . THR A 1 240 ? -12.472 20.435 3.439 1.00 79.94 240 THR A C 1
ATOM 1824 O O . THR A 1 240 ? -12.722 21.641 3.504 1.00 79.94 240 THR A O 1
ATOM 1827 N N . ARG A 1 241 ? -11.289 19.943 3.841 1.00 75.12 241 ARG A N 1
ATOM 1828 C CA . ARG A 1 241 ? -10.191 20.738 4.447 1.00 75.12 241 ARG A CA 1
ATOM 1829 C C . ARG A 1 241 ? -8.808 20.094 4.249 1.00 75.12 241 ARG A C 1
ATOM 1831 O O . ARG A 1 241 ? -8.642 19.313 3.319 1.00 75.12 241 ARG A O 1
ATOM 1838 N N . GLU A 1 242 ? -7.841 20.488 5.088 1.00 75.75 242 GLU A N 1
ATOM 1839 C CA . GLU A 1 242 ? -6.431 20.094 5.080 1.00 75.75 242 GLU A CA 1
ATOM 1840 C C . GLU A 1 242 ? -6.220 18.590 4.890 1.00 75.75 242 GLU A C 1
ATOM 1842 O O . GLU A 1 242 ? -6.824 17.739 5.548 1.00 75.75 242 GLU A O 1
ATOM 1847 N N . PHE A 1 243 ? -5.305 18.317 3.975 1.00 83.31 243 PHE A N 1
ATOM 1848 C CA . PHE A 1 243 ? -4.803 17.019 3.585 1.00 83.31 243 PHE A CA 1
ATOM 1849 C C . PHE A 1 243 ? -3.296 17.158 3.475 1.00 83.31 243 PHE A C 1
ATOM 1851 O O . PHE A 1 243 ? -2.834 18.185 2.968 1.00 83.31 243 PHE A O 1
ATOM 1858 N N . ASP A 1 244 ? -2.572 16.156 3.950 1.00 86.12 244 ASP A N 1
ATOM 1859 C CA . ASP A 1 244 ? -1.124 16.077 3.846 1.00 86.12 244 ASP A CA 1
ATOM 1860 C C . ASP A 1 244 ? -0.751 14.688 3.325 1.00 86.12 244 ASP A C 1
ATOM 1862 O O . ASP A 1 244 ? -1.028 13.681 3.981 1.00 86.12 244 ASP A O 1
ATOM 1866 N N . ALA A 1 245 ? -0.175 14.622 2.128 1.00 89.31 245 ALA A N 1
ATOM 1867 C CA . ALA A 1 245 ? 0.291 13.372 1.543 1.00 89.31 245 ALA A CA 1
ATOM 1868 C C . ALA A 1 245 ? 1.705 13.498 0.999 1.00 89.31 245 ALA A C 1
ATOM 1870 O O . ALA A 1 245 ? 2.066 14.498 0.374 1.00 89.31 245 ALA A O 1
ATOM 1871 N N . ASP A 1 246 ? 2.476 12.434 1.190 1.00 91.56 246 ASP A N 1
ATOM 1872 C CA . ASP A 1 246 ? 3.788 12.283 0.583 1.00 91.56 246 ASP A CA 1
ATOM 1873 C C . ASP A 1 246 ? 3.723 11.903 -0.912 1.00 91.56 246 ASP A C 1
ATOM 1875 O O . ASP A 1 246 ? 2.665 11.854 -1.551 1.00 91.56 246 ASP A O 1
ATOM 1879 N N . ASN A 1 247 ? 4.890 11.643 -1.498 1.00 91.50 247 ASN A N 1
ATOM 1880 C CA . ASN A 1 247 ? 5.020 11.231 -2.892 1.00 91.50 247 ASN A CA 1
ATOM 1881 C C . ASN A 1 247 ? 4.691 9.749 -3.142 1.00 91.50 247 ASN A C 1
ATOM 1883 O O . ASN A 1 247 ? 4.512 9.344 -4.285 1.00 91.50 247 ASN A O 1
ATOM 1887 N N . ARG A 1 248 ? 4.566 8.937 -2.088 1.00 92.56 248 ARG A N 1
ATOM 1888 C CA . ARG A 1 248 ? 4.402 7.478 -2.182 1.00 92.56 248 ARG A CA 1
ATOM 1889 C C . ARG A 1 248 ? 2.970 7.016 -1.919 1.00 92.56 248 ARG A C 1
ATOM 1891 O O . ARG A 1 248 ? 2.600 5.912 -2.320 1.00 92.56 248 ARG A O 1
ATOM 1898 N N . SER A 1 249 ? 2.154 7.859 -1.290 1.00 93.12 249 SER A N 1
ATOM 1899 C CA . SER A 1 249 ? 0.812 7.494 -0.852 1.00 93.12 249 SER A CA 1
ATOM 1900 C C . SER A 1 249 ? -0.267 7.826 -1.872 1.00 93.12 249 SER A C 1
ATOM 1902 O O . SER A 1 249 ? -0.326 8.947 -2.372 1.00 93.12 249 SER A O 1
ATOM 1904 N N . THR A 1 250 ? -1.165 6.874 -2.128 1.00 93.81 250 THR A N 1
ATOM 1905 C CA . THR A 1 250 ? -2.258 7.008 -3.108 1.00 93.81 250 THR A CA 1
ATOM 1906 C C . THR A 1 250 ? -3.617 6.614 -2.524 1.00 93.81 250 THR A C 1
ATOM 1908 O O . THR A 1 250 ? -3.717 5.684 -1.715 1.00 93.81 250 THR A O 1
ATOM 1911 N N . ILE A 1 251 ? -4.679 7.302 -2.961 1.00 94.75 251 ILE A N 1
ATOM 1912 C CA . ILE A 1 251 ? -6.077 7.023 -2.609 1.00 94.75 251 ILE A CA 1
ATOM 1913 C C . ILE A 1 251 ? -6.820 6.473 -3.829 1.00 94.75 251 ILE A C 1
ATOM 1915 O O . ILE A 1 251 ? -6.881 7.113 -4.873 1.00 94.75 251 ILE A O 1
ATOM 1919 N N . GLN A 1 252 ? -7.481 5.330 -3.675 1.00 95.12 252 GLN A N 1
ATOM 1920 C CA . GLN A 1 252 ? -8.402 4.778 -4.661 1.00 95.12 252 GLN A CA 1
ATOM 1921 C C . GLN A 1 252 ? -9.841 4.891 -4.155 1.00 95.12 252 GLN A C 1
ATOM 1923 O O . GLN A 1 252 ? -10.178 4.450 -3.055 1.00 95.12 252 GLN A O 1
ATOM 1928 N N . THR A 1 253 ? -10.724 5.474 -4.960 1.00 95.38 253 THR A N 1
ATOM 1929 C CA . THR A 1 253 ? -12.140 5.597 -4.614 1.00 95.38 253 THR A CA 1
ATOM 1930 C C . THR A 1 253 ? -13.062 5.377 -5.807 1.00 95.38 253 THR A C 1
ATOM 1932 O O . THR A 1 253 ? -12.687 5.554 -6.966 1.00 95.38 253 THR A O 1
ATOM 1935 N N . LYS A 1 254 ? -14.315 4.997 -5.547 1.00 95.06 254 LYS A N 1
ATOM 1936 C CA . LYS A 1 254 ? -15.349 5.043 -6.586 1.00 95.06 254 LYS A CA 1
ATOM 1937 C C . LYS A 1 254 ? -15.875 6.456 -6.802 1.00 95.06 254 LYS A C 1
ATOM 1939 O O . LYS A 1 254 ? -15.977 6.880 -7.946 1.00 95.06 254 LYS A O 1
ATOM 1944 N N . ASN A 1 255 ? -16.173 7.194 -5.738 1.00 95.19 255 ASN A N 1
ATOM 1945 C CA . ASN A 1 255 ? -16.674 8.564 -5.837 1.00 95.19 255 ASN A CA 1
ATOM 1946 C C . ASN A 1 255 ? -15.772 9.509 -5.042 1.00 95.19 255 ASN A C 1
ATOM 1948 O O . ASN A 1 255 ? -15.441 9.215 -3.894 1.00 95.19 255 ASN A O 1
ATOM 1952 N N . LEU A 1 256 ? -15.394 10.638 -5.632 1.00 94.44 256 LEU A N 1
ATOM 1953 C CA . LEU A 1 256 ? -14.543 11.648 -5.014 1.00 94.44 256 LEU A CA 1
ATOM 1954 C C . LEU A 1 256 ? -15.295 12.973 -4.890 1.00 94.44 256 LEU A C 1
ATOM 1956 O O . LEU A 1 256 ? -15.773 13.516 -5.885 1.00 94.44 256 LEU A O 1
ATOM 1960 N N . ILE A 1 257 ? -15.373 13.502 -3.670 1.00 91.94 257 ILE A N 1
ATOM 1961 C CA . ILE A 1 257 ? -15.940 14.817 -3.368 1.00 91.94 257 ILE A CA 1
ATOM 1962 C C . ILE A 1 257 ? -14.901 15.610 -2.576 1.00 91.94 257 ILE A C 1
ATOM 1964 O O . ILE A 1 257 ? -14.675 15.364 -1.393 1.00 91.94 257 ILE A O 1
ATOM 1968 N N . LEU A 1 258 ? -14.272 16.583 -3.223 1.00 88.69 258 LEU A N 1
ATOM 1969 C CA . LEU A 1 258 ? -13.318 17.486 -2.595 1.00 88.69 258 LEU A CA 1
ATOM 1970 C C . LEU A 1 258 ? -13.914 18.891 -2.534 1.00 88.69 258 LEU A C 1
ATOM 1972 O O . LEU A 1 258 ? -14.323 19.455 -3.547 1.00 88.69 258 LEU A O 1
ATOM 1976 N N . THR A 1 259 ? -13.967 19.467 -1.338 1.00 85.56 259 THR A N 1
ATOM 1977 C CA . THR A 1 259 ? -14.346 20.870 -1.118 1.00 85.56 259 THR A CA 1
ATOM 1978 C C . THR A 1 259 ? -13.173 21.580 -0.454 1.00 85.56 259 THR A C 1
ATOM 1980 O O . THR A 1 259 ? -13.058 21.600 0.764 1.00 85.56 259 THR A O 1
ATOM 1983 N N . LEU A 1 260 ? -12.250 22.119 -1.241 1.00 75.25 260 LEU A N 1
ATOM 1984 C CA . LEU A 1 260 ? -10.905 22.502 -0.807 1.00 75.25 260 LEU A CA 1
ATOM 1985 C C . LEU A 1 260 ? -10.834 23.902 -0.178 1.00 75.25 260 LEU A C 1
ATOM 1987 O O . LEU A 1 260 ? -10.094 24.756 -0.631 1.00 75.25 260 LEU A O 1
ATOM 1991 N N . THR A 1 261 ? -11.567 24.153 0.907 1.00 73.31 261 THR A N 1
ATOM 1992 C CA . THR A 1 261 ? -11.673 25.501 1.519 1.00 73.31 261 THR A CA 1
ATOM 1993 C C . THR A 1 261 ? -10.387 26.076 2.151 1.00 73.31 261 THR A C 1
ATOM 1995 O O . THR A 1 261 ? -10.422 27.177 2.704 1.00 73.31 261 THR A O 1
ATOM 1998 N N . SER A 1 262 ? -9.274 25.342 2.120 1.00 68.06 262 SER A N 1
ATOM 1999 C CA . SER A 1 262 ? -7.975 25.691 2.710 1.00 68.06 262 SER A CA 1
ATOM 2000 C C . SER A 1 262 ? -6.824 25.143 1.857 1.00 68.06 262 SER A C 1
ATOM 2002 O O . SER A 1 262 ? -7.052 24.398 0.906 1.00 68.06 262 SER A O 1
ATOM 2004 N N . THR A 1 263 ? -5.578 25.471 2.212 1.00 67.31 263 THR A N 1
ATOM 2005 C CA . THR A 1 263 ? -4.378 24.960 1.533 1.00 67.31 263 THR A CA 1
ATOM 2006 C C . THR A 1 263 ? -4.331 23.432 1.548 1.00 67.31 263 THR A C 1
ATOM 2008 O O . THR A 1 263 ? -4.367 22.811 2.612 1.00 67.31 263 THR A O 1
ATOM 2011 N N . PHE A 1 264 ? -4.229 22.839 0.362 1.00 76.62 264 PHE A N 1
ATOM 2012 C CA . PHE A 1 264 ? -3.994 21.411 0.173 1.00 76.62 264 PHE A CA 1
ATOM 2013 C C . PHE A 1 264 ? -2.477 21.173 0.158 1.00 76.62 264 PHE A C 1
ATOM 2015 O O . PHE A 1 264 ? -1.779 21.766 -0.671 1.00 76.62 264 PHE A O 1
ATOM 2022 N N . LYS A 1 265 ? -1.957 20.379 1.105 1.00 81.69 265 LYS A N 1
ATOM 2023 C CA . LYS A 1 265 ? -0.518 20.132 1.247 1.00 81.69 265 LYS A CA 1
ATOM 2024 C C . LYS A 1 265 ? -0.176 18.800 0.598 1.00 81.69 265 LYS A C 1
ATOM 2026 O O . LYS A 1 265 ? -0.714 17.755 0.942 1.00 81.69 265 LYS A O 1
ATOM 2031 N N . VAL A 1 266 ? 0.717 18.863 -0.369 1.00 85.38 266 VAL A N 1
ATOM 2032 C CA . VAL A 1 266 ? 1.289 17.700 -1.036 1.00 85.38 266 VAL A CA 1
ATOM 2033 C C . VAL A 1 266 ? 2.791 17.856 -0.897 1.00 85.38 266 VAL A C 1
ATOM 2035 O O . VAL A 1 266 ? 3.288 18.975 -1.038 1.00 85.38 266 VAL A O 1
ATOM 2038 N N . SER A 1 267 ? 3.497 16.776 -0.568 1.00 87.12 267 SER A N 1
ATOM 2039 C CA . SER A 1 267 ? 4.956 16.804 -0.461 1.00 87.12 267 SER A CA 1
ATOM 2040 C C . SER A 1 267 ? 5.573 17.351 -1.741 1.00 87.12 267 SER A C 1
ATOM 2042 O O . SER A 1 267 ? 5.197 16.929 -2.829 1.00 87.12 267 SER A O 1
ATOM 2044 N N . THR A 1 268 ? 6.556 18.239 -1.594 1.00 87.88 268 THR A N 1
ATOM 2045 C CA . THR A 1 268 ? 7.325 18.814 -2.706 1.00 87.88 268 THR A CA 1
ATOM 2046 C C . THR A 1 268 ? 8.193 17.791 -3.435 1.00 87.88 268 THR A C 1
ATOM 2048 O O . THR A 1 268 ? 8.697 18.084 -4.513 1.00 87.88 268 THR A O 1
ATOM 2051 N N . ASP A 1 269 ? 8.375 16.604 -2.852 1.00 90.38 269 ASP A N 1
ATOM 2052 C CA . ASP A 1 269 ? 9.098 15.492 -3.473 1.00 90.38 269 ASP A CA 1
ATOM 2053 C C . ASP A 1 269 ? 8.224 14.714 -4.469 1.00 90.38 269 ASP A C 1
ATOM 2055 O O . ASP A 1 269 ? 8.719 13.819 -5.153 1.00 90.38 269 ASP A O 1
ATOM 2059 N N . ARG A 1 270 ? 6.919 15.016 -4.536 1.00 92.31 270 ARG A N 1
ATOM 2060 C CA . ARG A 1 270 ? 5.983 14.360 -5.449 1.00 92.31 270 ARG A CA 1
ATOM 2061 C C . ARG A 1 270 ? 6.121 14.936 -6.849 1.00 92.31 270 ARG A C 1
ATOM 2063 O O . ARG A 1 270 ? 6.139 16.146 -7.054 1.00 92.31 270 ARG A O 1
ATOM 2070 N N . THR A 1 271 ? 6.194 14.053 -7.833 1.00 93.75 271 THR A N 1
ATOM 2071 C CA . THR A 1 271 ? 6.426 14.397 -9.233 1.00 93.75 271 THR A CA 1
ATOM 2072 C C . THR A 1 271 ? 5.432 13.689 -10.150 1.00 93.75 271 THR A C 1
ATOM 2074 O O . THR A 1 271 ? 4.647 12.843 -9.730 1.00 93.75 271 THR A O 1
ATOM 2077 N N . ILE A 1 272 ? 5.480 14.002 -11.444 1.00 93.56 272 ILE A N 1
ATOM 2078 C CA . ILE A 1 272 ? 4.750 13.269 -12.493 1.00 93.56 272 ILE A CA 1
ATOM 2079 C C . ILE A 1 272 ? 5.210 11.816 -12.675 1.00 93.56 272 ILE A C 1
ATOM 2081 O O . ILE A 1 272 ? 4.558 11.078 -13.403 1.00 93.56 272 ILE A O 1
ATOM 2085 N N . LYS A 1 273 ? 6.339 11.425 -12.070 1.00 93.44 273 LYS A N 1
ATOM 2086 C CA . LYS A 1 273 ? 6.806 10.036 -12.065 1.00 93.44 273 LYS A CA 1
ATOM 2087 C C . LYS A 1 273 ? 6.134 9.209 -10.979 1.00 93.44 273 LYS A C 1
ATOM 2089 O O . LYS A 1 273 ? 6.397 8.023 -10.922 1.00 93.44 273 LYS A O 1
ATOM 2094 N N . ASP A 1 274 ? 5.374 9.829 -10.078 1.00 94.19 274 ASP A N 1
ATOM 2095 C CA . ASP A 1 274 ? 4.680 9.120 -9.015 1.00 94.19 274 ASP A CA 1
ATOM 2096 C C . ASP A 1 274 ? 3.241 8.774 -9.422 1.00 94.19 274 ASP A C 1
ATOM 2098 O O . ASP A 1 274 ? 2.630 9.470 -10.236 1.00 94.19 274 ASP A O 1
ATOM 2102 N N . LEU A 1 275 ? 2.662 7.746 -8.792 1.00 93.81 275 LEU A N 1
ATOM 2103 C CA . LEU A 1 275 ? 1.246 7.409 -8.943 1.00 93.81 275 LEU A CA 1
ATOM 2104 C C . LEU A 1 275 ? 0.353 8.637 -8.710 1.00 93.81 275 LEU A C 1
ATOM 2106 O O . LEU A 1 275 ? 0.576 9.356 -7.727 1.00 93.81 275 LEU A O 1
ATOM 2110 N N . PRO A 1 276 ? -0.705 8.848 -9.518 1.00 94.75 276 PRO A N 1
ATOM 2111 C CA . PRO A 1 276 ? -1.696 9.885 -9.263 1.00 94.75 276 PRO A CA 1
ATOM 2112 C C . PRO A 1 276 ? -2.203 9.841 -7.822 1.00 94.75 27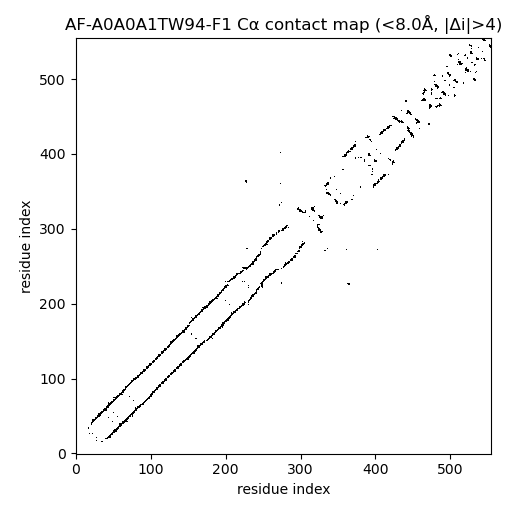6 PRO A C 1
ATOM 2114 O O . PRO A 1 276 ? -2.486 8.768 -7.295 1.00 94.75 276 PRO A O 1
ATOM 2117 N N . LEU A 1 277 ? -2.344 11.000 -7.174 1.00 94.25 277 LEU A N 1
ATOM 2118 C CA . LEU A 1 277 ? -2.765 11.048 -5.768 1.00 94.25 277 LEU A CA 1
ATOM 2119 C C . LEU A 1 277 ? -4.147 10.401 -5.552 1.00 94.25 277 LEU A C 1
ATOM 2121 O O . LEU A 1 277 ? -4.378 9.740 -4.535 1.00 94.25 277 LEU A O 1
ATOM 2125 N N . PHE A 1 278 ? -5.045 10.564 -6.526 1.00 95.31 278 PHE A N 1
ATOM 2126 C CA . PHE A 1 278 ? -6.366 9.949 -6.541 1.00 95.31 278 PHE A CA 1
ATOM 2127 C C . PHE A 1 278 ? -6.580 9.076 -7.784 1.00 95.31 278 PHE A C 1
ATOM 2129 O O . PHE A 1 278 ? -6.381 9.527 -8.909 1.00 95.31 278 PHE A O 1
ATOM 2136 N N . PHE A 1 279 ? -7.106 7.869 -7.584 1.00 95.69 279 PHE A N 1
ATOM 2137 C CA . PHE A 1 279 ? -7.725 7.037 -8.618 1.00 95.69 279 PHE A CA 1
ATOM 2138 C C . PHE A 1 279 ? -9.239 7.014 -8.409 1.00 95.69 279 PHE A C 1
ATOM 2140 O O . PHE A 1 279 ? -9.708 6.578 -7.355 1.00 95.69 279 PHE A O 1
ATOM 2147 N N . VAL A 1 280 ? -10.015 7.454 -9.404 1.00 95.75 280 VAL A N 1
ATOM 2148 C CA . VAL A 1 280 ? -11.481 7.551 -9.310 1.00 95.75 280 VAL A CA 1
ATOM 2149 C C . VAL A 1 280 ? -12.170 6.752 -10.410 1.00 95.75 280 VAL A C 1
ATOM 2151 O O . VAL A 1 280 ? -11.933 6.950 -11.596 1.00 95.75 280 VAL A O 1
ATOM 2154 N N . SER A 1 281 ? -13.068 5.842 -10.036 1.00 94.06 281 SER A N 1
ATOM 2155 C CA . SER A 1 281 ? -13.733 4.968 -11.020 1.00 94.06 281 SER A CA 1
ATOM 2156 C C . SER A 1 281 ? -15.133 5.414 -11.455 1.00 94.06 281 SER A C 1
ATOM 2158 O O . SER A 1 281 ? -15.656 4.857 -12.418 1.00 94.06 281 SER A O 1
ATOM 2160 N N . ASN A 1 282 ? -15.757 6.379 -10.771 1.00 93.69 282 ASN A N 1
ATOM 2161 C CA . ASN A 1 282 ? -17.099 6.875 -11.086 1.00 93.69 282 ASN A CA 1
ATOM 2162 C C . ASN A 1 282 ? -17.158 8.413 -11.038 1.00 93.69 282 ASN A C 1
ATOM 2164 O O . ASN A 1 282 ? -16.706 9.066 -11.969 1.00 93.69 282 ASN A O 1
ATOM 2168 N N . THR A 1 283 ? -17.724 9.039 -10.007 1.00 92.19 283 THR A N 1
ATOM 2169 C CA . THR A 1 283 ? -17.959 10.495 -10.035 1.00 92.19 283 THR A CA 1
ATOM 2170 C C . THR A 1 283 ? -16.853 11.279 -9.345 1.00 92.19 283 THR A C 1
ATOM 2172 O O . THR A 1 283 ? -16.453 10.917 -8.238 1.00 92.19 283 THR A O 1
ATOM 2175 N N . THR A 1 284 ? -16.476 12.414 -9.929 1.00 93.12 284 THR A N 1
ATOM 2176 C CA . THR A 1 284 ? -15.560 13.395 -9.336 1.00 93.12 284 THR A CA 1
ATOM 2177 C C . THR A 1 284 ? -16.264 14.741 -9.201 1.00 93.12 284 THR A C 1
ATOM 2179 O O . THR A 1 284 ? -16.835 15.242 -10.164 1.00 93.12 284 THR A O 1
ATOM 2182 N N . SER A 1 285 ? -16.194 15.346 -8.018 1.00 90.38 285 SER A N 1
ATOM 2183 C CA . SER A 1 285 ? -16.622 16.720 -7.760 1.00 90.38 285 SER A CA 1
ATOM 2184 C C . SER A 1 285 ? -15.539 17.422 -6.957 1.00 90.38 285 SER A C 1
ATOM 2186 O O . SER A 1 285 ? -15.319 17.083 -5.796 1.00 90.38 285 SER A O 1
ATOM 2188 N N . ILE A 1 286 ? -14.870 18.403 -7.557 1.00 87.94 286 ILE A N 1
ATOM 2189 C CA . ILE A 1 286 ? -13.830 19.189 -6.891 1.00 87.94 286 ILE A CA 1
ATOM 2190 C C . ILE A 1 286 ? -14.261 20.649 -6.917 1.00 87.94 286 ILE A C 1
ATOM 2192 O O . ILE A 1 286 ? -14.486 21.216 -7.981 1.00 87.94 286 ILE A O 1
ATOM 2196 N N . THR A 1 287 ? -14.396 21.256 -5.743 1.00 84.94 287 THR A N 1
ATOM 2197 C CA . THR A 1 287 ? -14.786 22.660 -5.594 1.00 84.94 287 THR A CA 1
ATOM 2198 C C . THR A 1 287 ? -13.840 23.383 -4.641 1.00 84.94 287 THR A C 1
ATOM 2200 O O . THR A 1 287 ? -13.246 22.769 -3.757 1.00 84.94 287 THR A O 1
ATOM 2203 N N . GLY A 1 288 ? -13.718 24.703 -4.797 1.00 73.25 288 GLY A N 1
ATOM 2204 C CA . GLY A 1 288 ? -13.117 25.569 -3.783 1.00 73.25 288 GLY A CA 1
ATOM 2205 C C . GLY A 1 288 ? -11.595 25.711 -3.791 1.00 73.25 288 GLY A C 1
ATOM 2206 O O . GLY A 1 288 ? -11.058 25.962 -2.733 1.00 73.25 288 GLY A O 1
ATOM 2207 N N . PHE A 1 289 ? -10.888 25.605 -4.919 1.00 69.50 289 PHE A N 1
ATOM 2208 C CA . PHE A 1 289 ? -9.423 25.757 -4.977 1.00 69.50 289 PHE A CA 1
ATOM 2209 C C . PHE A 1 289 ? -8.903 27.092 -4.398 1.00 69.50 289 PHE A C 1
ATOM 2211 O O . PHE A 1 289 ? -8.873 28.104 -5.095 1.00 69.50 289 PHE A O 1
ATOM 2218 N N . SER A 1 290 ? -8.459 27.103 -3.135 1.00 64.19 290 SER A N 1
ATOM 2219 C CA . SER A 1 290 ? -7.863 28.300 -2.517 1.00 64.19 290 SER A CA 1
ATOM 2220 C C . SER A 1 290 ? -6.336 28.389 -2.666 1.00 64.19 290 SER A C 1
ATOM 2222 O O . SER A 1 290 ? -5.781 29.464 -2.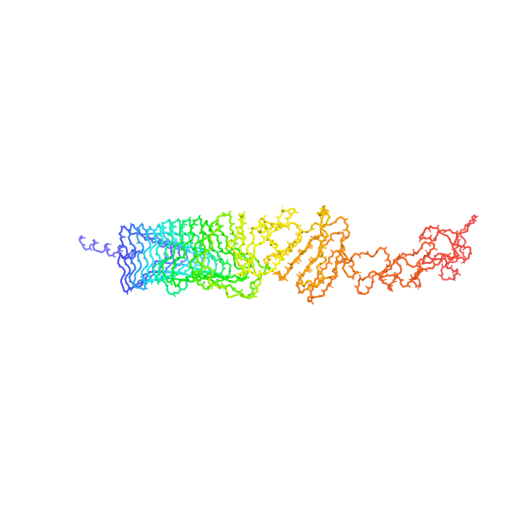459 1.00 64.19 290 SER A O 1
ATOM 2224 N N . GLY A 1 291 ? 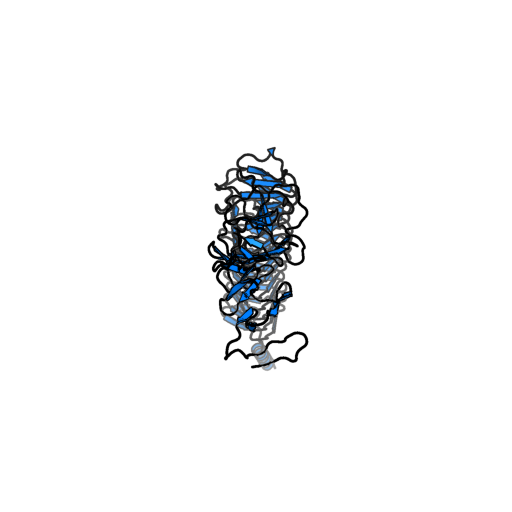-5.656 27.289 -3.025 1.00 64.50 291 GLY A N 1
ATOM 2225 C CA . GLY A 1 291 ? -4.211 27.247 -3.311 1.00 64.50 291 GLY A CA 1
ATOM 2226 C C . GLY A 1 291 ? -3.532 25.913 -2.956 1.00 64.50 291 GLY A C 1
ATOM 2227 O O . GLY A 1 291 ? -3.994 25.197 -2.065 1.00 64.50 291 GLY A O 1
ATOM 2228 N N . PHE A 1 292 ? -2.424 25.605 -3.641 1.00 69.12 292 PHE A N 1
ATOM 2229 C CA . PHE A 1 292 ? -1.515 24.480 -3.363 1.00 69.12 292 PHE A CA 1
ATOM 2230 C C . PHE A 1 292 ? -0.168 25.011 -2.875 1.00 69.12 292 PHE A C 1
ATOM 2232 O O . PHE A 1 292 ? 0.292 26.051 -3.339 1.00 69.12 292 PHE A O 1
ATOM 2239 N N . THR A 1 293 ? 0.479 24.287 -1.965 1.00 67.88 293 THR A N 1
ATOM 2240 C CA . THR A 1 293 ? 1.892 24.502 -1.612 1.00 67.88 293 THR A CA 1
ATOM 2241 C C . THR A 1 293 ? 2.748 23.510 -2.388 1.00 67.88 293 THR A C 1
ATOM 2243 O O . THR A 1 293 ? 3.248 22.551 -1.807 1.00 67.88 293 THR A O 1
ATOM 2246 N N . HIS A 1 294 ? 2.825 23.673 -3.707 1.00 77.00 294 HIS A N 1
ATOM 2247 C CA . HIS A 1 294 ? 3.627 22.806 -4.563 1.00 77.00 294 HIS A CA 1
ATOM 2248 C C . HIS A 1 294 ? 4.136 23.582 -5.778 1.00 77.00 294 HIS A C 1
ATOM 2250 O O . HIS A 1 294 ? 3.349 24.246 -6.461 1.00 77.00 294 HIS A O 1
ATOM 2256 N N . ASP A 1 295 ? 5.434 23.457 -6.052 1.00 80.88 295 ASP A N 1
ATOM 2257 C CA . ASP A 1 295 ? 6.128 24.234 -7.087 1.00 80.88 295 ASP A CA 1
ATOM 2258 C C . ASP A 1 295 ? 6.528 23.379 -8.305 1.00 80.88 295 ASP A C 1
ATOM 2260 O O . ASP A 1 295 ? 6.974 23.912 -9.320 1.00 80.88 295 ASP A O 1
ATOM 2264 N N . CYS A 1 296 ? 6.358 22.056 -8.221 1.00 87.06 296 CYS A N 1
ATOM 2265 C CA . CYS A 1 296 ? 6.666 21.104 -9.291 1.00 87.06 296 CYS A CA 1
ATOM 2266 C C . CYS A 1 296 ? 5.403 20.462 -9.890 1.00 87.06 296 CYS A C 1
ATOM 2268 O O . CYS A 1 296 ? 4.310 20.542 -9.323 1.00 87.06 296 CYS A O 1
ATOM 2270 N N . ASP A 1 297 ? 5.568 19.806 -11.037 1.00 93.00 297 ASP A N 1
ATOM 2271 C CA . ASP A 1 297 ? 4.485 19.101 -11.716 1.00 93.00 297 ASP A CA 1
ATOM 2272 C C . ASP A 1 297 ? 4.221 17.737 -11.063 1.00 93.00 297 ASP A C 1
ATOM 2274 O O . ASP A 1 297 ? 5.164 16.977 -10.831 1.00 93.00 297 ASP A O 1
ATOM 2278 N N . PHE A 1 298 ? 2.952 17.388 -10.838 1.00 94.19 298 PHE A N 1
ATOM 2279 C CA . PHE A 1 298 ? 2.548 16.062 -10.357 1.00 94.19 298 PHE A CA 1
ATOM 2280 C C . PHE A 1 298 ? 1.131 15.682 -10.801 1.00 94.19 298 PHE A C 1
ATOM 2282 O O . PHE A 1 298 ? 0.286 16.539 -11.084 1.00 94.19 298 PHE A O 1
ATOM 2289 N N . ASP A 1 299 ? 0.852 14.380 -10.817 1.00 94.75 299 ASP A N 1
ATOM 2290 C CA . ASP A 1 299 ? -0.467 13.862 -11.169 1.00 94.75 299 ASP A CA 1
ATOM 2291 C C . ASP A 1 299 ? -1.402 13.889 -9.955 1.00 94.75 299 ASP A C 1
ATOM 2293 O O . ASP A 1 299 ? -1.194 13.214 -8.943 1.00 94.75 299 ASP A O 1
ATOM 2297 N N . PHE A 1 300 ? -2.441 14.724 -10.037 1.00 93.25 300 PHE A N 1
ATOM 2298 C CA . PHE A 1 300 ? -3.382 14.932 -8.941 1.00 93.25 300 PHE A CA 1
ATOM 2299 C C . PHE A 1 300 ? -4.468 13.857 -8.939 1.00 93.25 300 PHE A C 1
ATOM 2301 O O . PHE A 1 300 ? -4.780 13.285 -7.900 1.00 93.25 300 PHE A O 1
ATOM 2308 N N . LEU A 1 301 ? -5.057 13.569 -10.097 1.00 93.94 301 LEU A N 1
ATOM 2309 C CA . LEU A 1 301 ? -6.186 12.652 -10.204 1.00 93.94 301 LEU A CA 1
ATOM 2310 C C . LEU A 1 301 ? -6.168 11.937 -11.550 1.00 93.94 301 LEU A C 1
ATOM 2312 O O . LEU A 1 301 ? -6.113 12.593 -12.584 1.00 93.94 301 LEU A O 1
ATOM 2316 N N . TYR A 1 302 ? -6.365 10.624 -11.530 1.00 94.44 302 TYR A N 1
ATOM 2317 C CA . TYR A 1 302 ? -6.847 9.865 -12.675 1.00 94.44 302 TYR A CA 1
ATOM 2318 C C . TYR A 1 302 ? -8.307 9.436 -12.476 1.00 94.44 302 TYR A C 1
ATOM 2320 O O . TYR A 1 302 ? -8.713 9.033 -11.382 1.00 94.44 302 TYR A O 1
ATOM 2328 N N . THR A 1 303 ? -9.096 9.475 -13.550 1.00 93.38 303 THR A N 1
ATOM 2329 C CA . THR A 1 303 ? -10.497 9.053 -13.551 1.00 93.38 303 THR A CA 1
ATOM 2330 C C . THR A 1 303 ? -10.886 8.254 -14.794 1.00 93.38 303 THR A C 1
ATOM 2332 O O . THR A 1 303 ? -10.523 8.596 -15.915 1.00 93.38 303 THR A O 1
ATOM 2335 N N . ASN A 1 304 ? -11.721 7.226 -14.610 1.00 90.06 304 ASN A N 1
ATOM 2336 C CA . ASN A 1 304 ? -12.317 6.474 -15.725 1.00 90.06 304 ASN A CA 1
ATOM 2337 C C . ASN A 1 304 ? -13.339 7.295 -16.531 1.00 90.06 304 ASN A C 1
ATOM 2339 O O . ASN A 1 304 ? -13.657 6.936 -17.659 1.00 90.06 304 ASN A O 1
ATOM 2343 N N . ASN A 1 305 ? -13.873 8.372 -15.954 1.00 89.75 305 ASN A N 1
ATOM 2344 C CA . ASN A 1 305 ? -14.782 9.290 -16.632 1.00 89.75 305 ASN A CA 1
ATOM 2345 C C . ASN A 1 305 ? -14.037 10.538 -17.101 1.00 89.75 305 ASN A C 1
ATOM 2347 O O . ASN A 1 305 ? -13.187 11.051 -16.376 1.00 89.75 305 ASN A O 1
ATOM 2351 N N . THR A 1 306 ? -14.416 11.046 -18.271 1.00 89.12 306 THR A N 1
ATOM 2352 C CA . THR A 1 306 ? -13.886 12.282 -18.848 1.00 89.12 306 THR A CA 1
ATOM 2353 C C . THR A 1 306 ? -14.194 13.482 -17.952 1.00 89.12 306 THR A C 1
ATOM 2355 O O . THR A 1 306 ? -15.347 13.740 -17.600 1.00 89.12 306 THR A O 1
ATOM 2358 N N . LEU A 1 307 ? -13.153 14.226 -17.599 1.00 89.75 307 LEU A N 1
ATOM 2359 C CA . LEU A 1 307 ? -13.226 15.498 -16.899 1.00 89.75 307 LEU A CA 1
ATOM 2360 C C . LEU A 1 307 ? -13.635 16.613 -17.860 1.00 89.75 307 LEU A C 1
ATOM 2362 O O . LEU A 1 307 ? -13.131 16.714 -18.978 1.00 89.75 307 LEU A O 1
ATOM 2366 N N . ASP A 1 308 ? -14.510 17.495 -17.389 1.00 83.94 308 ASP A N 1
ATOM 2367 C CA . ASP A 1 308 ? -14.824 18.731 -18.095 1.00 83.94 308 ASP A CA 1
ATOM 2368 C C . ASP A 1 308 ? -13.639 19.700 -17.998 1.00 83.94 308 ASP A C 1
ATOM 2370 O O . ASP A 1 308 ? -13.354 20.259 -16.940 1.00 83.94 308 ASP A O 1
ATOM 2374 N N . THR A 1 309 ? -12.954 19.915 -19.118 1.00 78.75 309 THR A N 1
ATOM 2375 C CA . THR A 1 309 ? -11.778 20.788 -19.204 1.00 78.75 309 THR A CA 1
ATOM 2376 C C . THR A 1 309 ? -12.083 22.241 -18.852 1.00 78.75 309 THR A C 1
ATOM 2378 O O . THR A 1 309 ? -11.183 22.958 -18.428 1.00 78.75 309 THR A O 1
ATOM 2381 N N . THR A 1 310 ? -13.340 22.681 -18.970 1.00 79.31 310 THR A N 1
ATOM 2382 C CA . THR A 1 310 ? -13.742 24.048 -18.608 1.00 79.31 310 THR A CA 1
ATOM 2383 C C . THR A 1 310 ? -13.868 24.250 -17.099 1.00 79.31 310 THR A C 1
ATOM 2385 O O . THR A 1 310 ? -13.793 25.381 -16.619 1.00 79.31 310 THR A O 1
ATOM 2388 N N . SER A 1 311 ? -13.995 23.156 -16.342 1.00 78.94 311 SER A N 1
ATOM 2389 C CA . SER A 1 311 ? -14.115 23.168 -14.884 1.00 78.94 311 SER A CA 1
ATOM 2390 C C . SER A 1 311 ? -12.764 23.301 -14.161 1.00 78.94 311 SER A C 1
ATOM 2392 O O . SER A 1 311 ? -12.744 23.527 -12.949 1.00 78.94 311 SER A O 1
ATOM 2394 N N . TYR A 1 312 ? -11.637 23.190 -14.877 1.00 81.12 312 TYR A N 1
ATOM 2395 C CA . TYR A 1 312 ? -10.289 23.227 -14.303 1.00 81.12 312 TYR A CA 1
ATOM 2396 C C . TYR A 1 312 ? -9.438 24.307 -14.974 1.00 81.12 312 TYR A C 1
ATOM 2398 O O . TYR A 1 312 ? -9.230 24.299 -16.183 1.00 81.12 312 TYR A O 1
ATOM 2406 N N . THR A 1 313 ? -8.928 25.245 -14.178 1.00 74.19 313 THR A N 1
ATOM 2407 C CA . THR A 1 313 ? -8.053 26.331 -14.642 1.00 74.19 313 THR A CA 1
ATOM 2408 C C . THR A 1 313 ? -6.625 26.135 -14.147 1.00 74.19 313 THR A C 1
ATOM 2410 O O . THR A 1 313 ? -6.380 25.348 -13.232 1.00 74.19 313 THR A O 1
ATOM 2413 N N . THR A 1 314 ? -5.689 26.923 -14.681 1.00 74.69 314 THR A N 1
ATOM 2414 C CA . THR A 1 314 ? -4.318 27.052 -14.162 1.00 74.69 314 THR A CA 1
ATOM 2415 C C . THR A 1 314 ? -4.318 27.136 -12.628 1.00 74.69 314 THR A C 1
ATOM 2417 O O . THR A 1 314 ? -5.108 27.910 -12.076 1.00 74.69 314 THR A O 1
ATOM 2420 N N . PRO A 1 315 ? -3.463 26.373 -11.925 1.00 85.00 315 PRO A N 1
ATOM 2421 C CA . PRO A 1 315 ? -2.328 25.577 -12.420 1.00 85.00 315 PRO A CA 1
ATOM 2422 C C . PRO A 1 315 ? -2.666 24.148 -12.879 1.00 85.00 315 PRO A C 1
ATOM 2424 O O . PRO A 1 315 ? -1.750 23.362 -13.110 1.00 85.00 315 PRO A O 1
ATOM 2427 N N . PHE A 1 316 ? -3.944 23.790 -13.016 1.00 89.25 316 PHE A N 1
ATOM 2428 C CA . PHE A 1 316 ? -4.322 22.466 -13.495 1.00 89.25 316 PHE A CA 1
ATOM 2429 C C . PHE A 1 316 ? -4.354 22.364 -15.013 1.00 89.25 316 PHE A C 1
ATOM 2431 O O . PHE A 1 316 ? -4.820 23.266 -15.712 1.00 89.25 316 PHE A O 1
ATOM 2438 N N . LYS A 1 317 ? -3.918 21.206 -15.499 1.00 91.19 317 LYS A N 1
ATOM 2439 C CA . LYS A 1 317 ? -3.973 20.793 -16.894 1.00 91.19 317 LYS A CA 1
ATOM 2440 C C . LYS A 1 317 ? -4.671 19.445 -16.986 1.00 91.19 317 LYS A C 1
ATOM 2442 O O . LYS A 1 317 ? -4.351 18.519 -16.243 1.00 91.19 317 LYS A O 1
ATOM 2447 N N . VAL A 1 318 ? -5.623 19.338 -17.903 1.00 92.38 318 VAL A N 1
ATOM 2448 C CA . VAL A 1 318 ? -6.294 18.075 -18.208 1.00 92.38 318 VAL A CA 1
ATOM 2449 C C . VAL A 1 318 ? -5.581 17.417 -19.388 1.00 92.38 318 VAL A C 1
ATOM 2451 O O . VAL A 1 318 ? -5.353 18.060 -20.412 1.00 92.38 318 VAL A O 1
ATOM 2454 N N . LEU A 1 319 ? -5.215 16.150 -19.228 1.00 91.56 319 LEU A N 1
ATOM 2455 C CA . LEU A 1 319 ? -4.479 15.327 -20.184 1.00 91.56 319 LEU A CA 1
ATOM 2456 C C . LEU A 1 319 ? -5.276 14.054 -20.506 1.00 91.56 319 LEU A C 1
ATOM 2458 O O . LEU A 1 319 ? -6.285 13.761 -19.858 1.00 91.56 319 LEU A O 1
ATOM 2462 N N . LEU A 1 320 ? -4.796 13.294 -21.496 1.00 89.00 320 LEU A N 1
ATOM 2463 C CA . LEU A 1 320 ? -5.327 11.975 -21.863 1.00 89.00 320 LEU A CA 1
ATOM 2464 C C . LEU A 1 320 ? -6.831 12.003 -22.126 1.00 89.00 320 LEU A C 1
ATOM 2466 O O . LEU A 1 320 ? -7.598 11.333 -21.443 1.00 89.00 320 LEU A O 1
ATOM 2470 N N . ASP A 1 321 ? -7.250 12.858 -23.060 1.00 88.12 321 ASP A N 1
ATOM 2471 C CA . ASP A 1 321 ? -8.649 13.003 -23.477 1.00 88.12 321 ASP A CA 1
ATOM 2472 C C . ASP A 1 321 ? -9.634 13.203 -22.314 1.00 88.12 321 ASP A C 1
ATOM 2474 O O . ASP A 1 321 ? -10.781 12.766 -22.358 1.00 88.12 321 ASP A O 1
ATOM 2478 N N . GLY A 1 322 ? -9.187 13.882 -21.253 1.00 89.50 322 GLY A N 1
ATOM 2479 C CA . GLY A 1 322 ? -10.016 14.179 -20.090 1.00 89.50 322 GLY A CA 1
ATOM 2480 C C . GLY A 1 322 ? -9.833 13.239 -18.906 1.00 89.50 322 GLY A C 1
ATOM 2481 O O . GLY A 1 322 ? -10.530 13.410 -17.915 1.00 89.50 322 GLY A O 1
ATOM 2482 N N . HIS A 1 323 ? -8.942 12.254 -18.962 1.00 91.25 323 HIS A N 1
ATOM 2483 C CA . HIS A 1 323 ? -8.852 11.235 -17.916 1.00 91.25 323 HIS A CA 1
ATOM 2484 C C . HIS A 1 323 ? -7.834 11.536 -16.811 1.00 91.25 323 HIS A C 1
ATOM 2486 O O . HIS A 1 323 ? -7.942 10.979 -15.718 1.00 91.25 323 HIS A O 1
ATOM 2492 N N . LEU A 1 324 ? -6.872 12.429 -17.056 1.00 92.94 324 LEU A N 1
ATOM 2493 C CA . LEU A 1 324 ? -5.821 12.778 -16.099 1.00 92.94 324 LEU A CA 1
ATOM 2494 C C . LEU A 1 324 ? -5.851 14.275 -15.786 1.00 92.94 324 LEU A C 1
ATOM 2496 O O . LEU A 1 324 ? -5.767 15.110 -16.683 1.00 92.94 324 LEU A O 1
ATOM 2500 N N . LEU A 1 325 ? -5.940 14.616 -14.504 1.00 93.75 325 LEU A N 1
ATOM 2501 C CA . LEU A 1 325 ? -5.802 15.973 -13.992 1.00 93.75 325 LEU A CA 1
ATOM 2502 C C . LEU A 1 325 ? -4.413 16.127 -13.374 1.00 93.75 325 LEU A C 1
ATOM 2504 O O . LEU A 1 325 ? -4.113 15.546 -12.328 1.00 93.75 325 LEU A O 1
ATOM 2508 N N . ARG A 1 326 ? -3.578 16.937 -14.017 1.00 94.06 326 ARG A N 1
ATOM 2509 C CA . ARG A 1 326 ? -2.220 17.259 -13.587 1.00 94.06 326 ARG A CA 1
ATOM 2510 C C . ARG A 1 326 ? -2.173 18.639 -12.959 1.00 94.06 326 ARG A C 1
ATOM 2512 O O . ARG A 1 326 ? -2.757 19.578 -13.494 1.00 94.06 326 ARG A O 1
ATOM 2519 N N . TYR A 1 327 ? -1.444 18.771 -11.861 1.00 92.38 327 TYR A N 1
ATOM 2520 C CA . TYR A 1 327 ? -0.981 20.067 -11.383 1.00 92.38 327 TYR A CA 1
ATOM 2521 C C . TYR A 1 327 ? 0.350 20.369 -12.076 1.00 92.38 327 TYR A C 1
ATOM 2523 O O . TYR A 1 327 ? 1.286 19.586 -11.936 1.00 92.38 327 TYR A O 1
ATOM 2531 N N . GLY A 1 328 ? 0.431 21.451 -12.854 1.00 91.50 328 GLY A N 1
ATOM 2532 C CA . GLY A 1 328 ? 1.625 21.795 -13.632 1.00 91.50 328 GLY A CA 1
ATOM 2533 C C . GLY A 1 328 ? 1.394 21.866 -15.143 1.00 91.50 328 GLY A C 1
ATOM 2534 O O . GLY A 1 328 ? 0.263 21.995 -15.613 1.00 91.50 328 GLY A O 1
ATOM 2535 N N . THR A 1 329 ? 2.477 21.818 -15.924 1.00 91.25 329 THR A N 1
ATOM 2536 C CA . THR A 1 329 ? 2.443 22.135 -17.370 1.00 91.25 329 THR A CA 1
ATOM 2537 C C . THR A 1 329 ? 2.924 21.018 -18.298 1.00 91.25 329 THR A C 1
ATOM 2539 O O . THR A 1 329 ? 2.586 21.041 -19.484 1.00 91.25 329 THR A O 1
ATOM 2542 N N . SER A 1 330 ? 3.661 20.039 -17.775 1.00 92.06 330 SER A N 1
ATOM 2543 C CA . SER A 1 330 ? 4.253 18.911 -18.495 1.00 92.06 330 SER A CA 1
ATOM 2544 C C . SER A 1 330 ? 3.210 18.062 -19.216 1.00 92.06 330 SER A C 1
ATOM 2546 O O . SER A 1 330 ? 2.139 17.775 -18.680 1.00 92.06 330 SER A O 1
ATOM 2548 N N . ASP A 1 331 ? 3.575 17.591 -20.407 1.00 90.81 331 ASP A N 1
ATOM 2549 C CA . ASP A 1 331 ? 2.805 16.645 -21.226 1.00 90.81 331 ASP A CA 1
ATOM 2550 C C . ASP A 1 331 ? 3.304 15.197 -21.117 1.00 90.81 331 ASP A C 1
ATOM 2552 O O . ASP A 1 331 ? 2.711 14.300 -21.707 1.00 90.81 331 ASP A O 1
ATOM 2556 N N . LYS A 1 332 ? 4.386 14.941 -20.366 1.00 91.56 332 LYS A N 1
ATOM 2557 C CA . LYS A 1 332 ? 4.950 13.587 -20.238 1.00 91.56 332 LYS A CA 1
ATOM 2558 C C . LYS A 1 332 ? 3.994 12.663 -19.488 1.00 91.56 332 LYS A C 1
ATOM 2560 O O . LYS A 1 332 ? 3.522 13.028 -18.413 1.00 91.56 332 LYS A O 1
ATOM 2565 N N . ILE A 1 333 ? 3.754 11.466 -20.008 1.00 91.75 333 ILE A N 1
ATOM 2566 C CA . ILE A 1 333 ? 2.871 10.476 -19.385 1.00 91.75 333 ILE A CA 1
ATOM 2567 C C . ILE A 1 333 ? 3.709 9.324 -18.845 1.00 91.75 333 ILE A C 1
ATOM 2569 O O . ILE A 1 333 ? 4.531 8.770 -19.574 1.00 91.75 333 ILE A O 1
ATOM 2573 N N . TYR A 1 334 ? 3.483 8.978 -17.582 1.00 92.19 334 TYR A N 1
ATOM 2574 C CA . TYR A 1 334 ? 4.103 7.840 -16.916 1.00 92.19 334 TYR A CA 1
ATOM 2575 C C . TYR A 1 334 ? 3.031 6.786 -16.645 1.00 92.19 334 TYR A C 1
ATOM 2577 O O . TYR A 1 334 ? 1.911 7.113 -16.250 1.00 92.19 334 TYR A O 1
ATOM 2585 N N . CYS A 1 335 ? 3.373 5.532 -16.910 1.00 90.12 335 CYS A N 1
ATOM 2586 C CA . CYS A 1 335 ? 2.525 4.375 -16.691 1.00 90.12 335 CYS A CA 1
ATOM 2587 C C . CYS A 1 335 ? 3.193 3.446 -15.697 1.00 90.12 335 CYS A C 1
ATOM 2589 O O . CYS A 1 335 ? 4.269 2.915 -15.976 1.00 90.12 335 CYS A O 1
ATOM 2591 N N . HIS A 1 336 ? 2.545 3.198 -14.571 1.00 90.94 336 HIS A N 1
ATOM 2592 C CA . HIS A 1 336 ? 3.149 2.464 -13.482 1.00 90.94 336 HIS A CA 1
ATOM 2593 C C . HIS A 1 336 ? 2.856 0.972 -13.590 1.00 90.94 336 HIS A C 1
ATOM 2595 O O . HIS A 1 336 ? 1.738 0.565 -13.902 1.00 90.94 336 HIS A O 1
ATOM 2601 N N . VAL A 1 337 ? 3.855 0.138 -13.305 1.00 87.00 337 VAL A N 1
ATOM 2602 C CA . VAL A 1 337 ? 3.726 -1.328 -13.344 1.00 87.00 337 VAL A CA 1
ATOM 2603 C C . VAL A 1 337 ? 4.058 -1.937 -11.984 1.00 87.00 337 VAL A C 1
ATOM 2605 O O . VAL A 1 337 ? 5.002 -1.508 -11.321 1.00 87.00 337 VAL A O 1
ATOM 2608 N N . ASN A 1 338 ? 3.253 -2.918 -11.559 1.00 75.88 338 ASN A N 1
ATOM 2609 C CA . ASN A 1 338 ? 3.316 -3.522 -10.214 1.00 75.88 338 ASN A CA 1
ATOM 2610 C C . ASN A 1 338 ? 3.481 -5.051 -10.225 1.00 75.88 338 ASN A C 1
ATOM 2612 O O . ASN A 1 338 ? 3.807 -5.653 -9.207 1.00 75.88 338 ASN A O 1
ATOM 2616 N N . HIS A 1 339 ? 3.225 -5.725 -11.348 1.00 63.28 339 HIS A N 1
ATOM 2617 C CA . HIS A 1 339 ? 3.260 -7.186 -11.381 1.00 63.28 339 HIS A CA 1
ATOM 2618 C C . HIS A 1 339 ? 3.578 -7.736 -12.772 1.00 63.28 339 HIS A C 1
ATOM 2620 O O . HIS A 1 339 ? 3.189 -7.142 -13.780 1.00 63.28 339 HIS A O 1
ATOM 2626 N N . THR A 1 340 ? 4.265 -8.880 -12.803 1.00 52.59 340 THR A N 1
ATOM 2627 C CA . THR A 1 340 ? 4.646 -9.615 -14.022 1.00 52.59 340 THR A CA 1
ATOM 2628 C C . THR A 1 340 ? 4.497 -11.132 -13.912 1.00 52.59 340 THR A C 1
ATOM 2630 O O . THR A 1 340 ? 4.746 -11.806 -14.911 1.00 52.59 340 THR A O 1
ATOM 2633 N N . GLU A 1 341 ? 4.068 -11.710 -12.779 1.00 39.56 341 GLU A N 1
ATOM 2634 C CA . GLU A 1 341 ? 3.903 -13.170 -12.742 1.00 39.56 341 GLU A CA 1
ATOM 2635 C C . GLU A 1 341 ? 2.694 -13.592 -13.609 1.00 39.56 341 GLU A C 1
ATOM 2637 O O . GLU A 1 341 ? 1.589 -13.056 -13.507 1.00 39.56 341 GLU A O 1
ATOM 2642 N N . ASP A 1 342 ? 2.953 -14.524 -14.530 1.00 40.22 342 ASP A N 1
ATOM 2643 C CA . ASP A 1 342 ? 2.015 -15.238 -15.410 1.00 40.22 342 ASP A CA 1
ATOM 2644 C C . ASP A 1 342 ? 1.209 -14.458 -16.468 1.00 40.22 342 ASP A C 1
ATOM 2646 O O . ASP A 1 342 ? 0.295 -15.017 -17.084 1.00 40.22 342 ASP A O 1
ATOM 2650 N N . THR A 1 343 ? 1.570 -13.215 -16.797 1.00 43.69 343 THR A N 1
ATOM 2651 C CA . THR A 1 343 ? 0.948 -12.494 -17.926 1.00 43.69 343 THR A CA 1
ATOM 2652 C C . THR A 1 343 ? 1.962 -12.115 -19.005 1.00 43.69 343 THR A C 1
ATOM 2654 O O . THR A 1 343 ? 3.079 -11.696 -18.726 1.00 43.69 343 THR A O 1
ATOM 2657 N N . LEU A 1 344 ? 1.578 -12.275 -20.280 1.00 45.66 344 LEU A N 1
ATOM 2658 C CA . LEU A 1 344 ? 2.414 -11.951 -21.450 1.00 45.66 344 LEU A CA 1
ATOM 2659 C C . LEU A 1 344 ? 2.737 -10.444 -21.596 1.00 45.66 344 LEU A C 1
ATOM 2661 O O . LEU A 1 344 ? 3.446 -10.077 -22.531 1.00 45.66 344 LEU A O 1
ATOM 2665 N N . TYR A 1 345 ? 2.202 -9.587 -20.720 1.00 54.47 345 TYR A N 1
ATOM 2666 C CA . TYR A 1 345 ? 2.226 -8.127 -20.826 1.00 54.47 345 TYR A CA 1
ATOM 2667 C C . TYR A 1 345 ? 2.286 -7.489 -19.430 1.00 54.47 345 TYR A C 1
ATOM 2669 O O . TYR A 1 345 ? 1.673 -8.035 -18.512 1.00 54.47 345 TYR A O 1
ATOM 2677 N N . PRO A 1 346 ? 2.976 -6.346 -19.253 1.00 59.28 346 PRO A N 1
ATOM 2678 C CA . PRO A 1 346 ? 3.030 -5.661 -17.965 1.00 59.28 346 PRO A CA 1
ATOM 2679 C C . PRO A 1 346 ? 1.624 -5.291 -17.474 1.00 59.28 346 PRO A C 1
ATOM 2681 O O . PRO A 1 346 ? 0.826 -4.713 -18.214 1.00 59.28 346 PRO A O 1
ATOM 2684 N N . TYR A 1 347 ? 1.321 -5.611 -16.212 1.00 73.06 347 TYR A N 1
ATOM 2685 C CA . TYR A 1 347 ? 0.078 -5.185 -15.576 1.00 73.06 347 TYR A CA 1
ATOM 2686 C C . TYR A 1 347 ? 0.235 -3.741 -15.088 1.00 73.06 347 TYR A C 1
ATOM 2688 O O . TYR A 1 347 ? 0.876 -3.481 -14.062 1.00 73.06 347 TYR A O 1
ATOM 2696 N N . TYR A 1 348 ? -0.325 -2.802 -15.850 1.00 82.81 348 TYR A N 1
ATOM 2697 C CA . TYR A 1 348 ? -0.363 -1.395 -15.466 1.00 82.81 348 TYR A CA 1
ATOM 2698 C C . TYR A 1 348 ? -1.308 -1.182 -14.279 1.00 82.81 348 TYR A C 1
ATOM 2700 O O . TYR A 1 348 ? -2.393 -1.763 -14.217 1.00 82.81 348 TYR A O 1
ATOM 2708 N N . ILE A 1 349 ? -0.902 -0.334 -13.333 1.00 83.75 349 ILE A N 1
ATOM 2709 C CA . ILE A 1 349 ? -1.773 0.125 -12.242 1.00 83.75 349 ILE A CA 1
ATOM 2710 C C . ILE A 1 349 ? -2.883 1.011 -12.828 1.00 83.75 349 ILE A C 1
ATOM 2712 O O . ILE A 1 349 ? -4.049 0.933 -12.436 1.00 83.75 349 ILE A O 1
ATOM 2716 N N . GLU A 1 350 ? -2.519 1.838 -13.802 1.00 81.50 350 GLU A N 1
ATOM 2717 C CA . GLU A 1 350 ? -3.405 2.658 -14.606 1.00 81.50 350 GLU A CA 1
ATOM 2718 C C . GLU A 1 350 ? -4.124 1.847 -15.690 1.00 81.50 350 GLU A C 1
ATOM 2720 O O . GLU A 1 350 ? -3.503 1.336 -16.619 1.00 81.50 350 GLU A O 1
ATOM 2725 N N . ASN A 1 351 ? -5.459 1.856 -15.685 1.00 75.88 351 ASN A N 1
ATOM 2726 C CA . ASN A 1 351 ? -6.245 1.257 -16.777 1.00 75.88 351 ASN A CA 1
ATOM 2727 C C . ASN A 1 351 ? -6.095 1.989 -18.126 1.00 75.88 351 ASN A C 1
ATOM 2729 O O . ASN A 1 351 ? -6.551 1.485 -19.149 1.00 75.88 351 ASN A O 1
ATOM 2733 N N . TYR A 1 352 ? -5.533 3.198 -18.121 1.00 73.81 352 TYR A N 1
ATOM 2734 C CA . TYR A 1 352 ? -5.495 4.095 -19.273 1.00 73.81 352 TYR A CA 1
ATOM 2735 C C . TYR A 1 352 ? -4.165 4.111 -20.013 1.00 73.81 352 TYR A C 1
ATOM 2737 O O . TYR A 1 352 ? -4.067 4.865 -20.980 1.00 73.81 352 TYR A O 1
ATOM 2745 N N . CYS A 1 353 ? -3.143 3.391 -19.530 1.00 79.62 353 CYS A N 1
ATOM 2746 C CA . CYS A 1 353 ? -1.774 3.583 -19.996 1.00 79.62 353 CYS A CA 1
ATOM 2747 C C . CYS A 1 353 ? -1.710 3.621 -21.534 1.00 79.62 353 CYS A C 1
ATOM 2749 O O . CYS A 1 353 ? -2.015 2.610 -22.181 1.00 79.62 353 CYS A O 1
ATOM 2751 N N . PRO A 1 354 ? -1.366 4.775 -22.141 1.00 72.75 354 PRO A N 1
ATOM 2752 C CA . PRO A 1 354 ? -1.309 4.858 -23.584 1.00 72.75 354 PRO A CA 1
ATOM 2753 C C . PRO A 1 354 ? -0.109 4.049 -24.071 1.00 72.75 354 PRO A C 1
ATOM 2755 O O . PRO A 1 354 ? 1.009 4.225 -23.598 1.00 72.75 354 PRO A O 1
ATOM 2758 N N . LEU A 1 355 ? -0.336 3.185 -25.060 1.00 66.69 355 LEU A N 1
ATOM 2759 C CA . LEU A 1 355 ? 0.706 2.331 -25.645 1.00 66.69 355 LEU A CA 1
ATOM 2760 C C . LEU A 1 355 ? 1.717 3.111 -26.513 1.00 66.69 355 LEU A C 1
ATOM 2762 O O . LEU A 1 355 ? 2.625 2.517 -27.085 1.00 66.69 355 LEU A O 1
ATOM 2766 N N . THR A 1 356 ? 1.568 4.435 -26.640 1.00 72.94 356 THR A N 1
ATOM 2767 C CA . THR A 1 356 ? 2.417 5.290 -27.482 1.00 72.94 356 THR A CA 1
ATOM 2768 C C . THR A 1 356 ? 2.916 6.515 -26.718 1.00 72.94 356 THR A C 1
ATOM 2770 O O . THR A 1 356 ? 2.111 7.244 -26.143 1.00 72.94 356 THR A O 1
ATOM 2773 N N . ASP A 1 357 ? 4.227 6.773 -26.788 1.00 77.12 357 ASP A N 1
ATOM 2774 C CA . ASP A 1 357 ? 4.933 7.932 -26.197 1.00 77.12 357 ASP A CA 1
ATOM 2775 C C . ASP A 1 357 ? 4.759 8.109 -24.672 1.00 77.12 357 ASP A C 1
ATOM 2777 O O . ASP A 1 357 ? 4.856 9.217 -24.144 1.00 77.12 357 ASP A O 1
ATOM 2781 N N . ALA A 1 358 ? 4.535 7.002 -23.958 1.00 86.69 358 ALA A N 1
ATOM 2782 C CA . ALA A 1 358 ? 4.558 6.940 -22.500 1.00 86.69 358 ALA A CA 1
ATOM 2783 C C . ALA A 1 358 ? 5.883 6.377 -21.971 1.00 86.69 358 ALA A C 1
ATOM 2785 O O . ALA A 1 358 ? 6.594 5.647 -22.666 1.00 86.69 358 ALA A O 1
ATOM 2786 N N . TYR A 1 359 ? 6.184 6.702 -20.718 1.00 90.62 359 TYR A N 1
ATOM 2787 C CA . TYR A 1 359 ? 7.271 6.109 -19.949 1.00 90.62 359 TYR A CA 1
ATOM 2788 C C . TYR A 1 359 ? 6.683 5.004 -19.071 1.00 90.62 359 TYR A C 1
ATOM 2790 O O . TYR A 1 359 ? 5.823 5.264 -18.235 1.00 90.62 359 TYR A O 1
ATOM 2798 N N . ILE A 1 360 ? 7.128 3.769 -19.269 1.00 90.19 360 ILE A N 1
ATOM 2799 C CA . ILE A 1 360 ? 6.779 2.632 -18.422 1.00 90.19 360 ILE A CA 1
ATOM 2800 C C . ILE A 1 360 ? 7.657 2.702 -17.174 1.00 90.19 360 ILE A C 1
ATOM 2802 O O . ILE A 1 360 ? 8.882 2.680 -17.267 1.00 90.19 360 ILE A O 1
ATOM 2806 N N . THR A 1 361 ? 7.040 2.799 -16.005 1.00 92.00 361 THR A N 1
ATOM 2807 C CA . THR A 1 361 ? 7.720 3.086 -14.742 1.00 92.00 361 THR A CA 1
ATOM 2808 C C . THR A 1 361 ? 7.406 2.002 -13.725 1.00 92.00 361 THR A C 1
ATOM 2810 O O . THR A 1 361 ? 6.309 1.962 -13.169 1.00 92.00 361 THR A O 1
ATOM 2813 N N . PRO A 1 362 ? 8.338 1.081 -13.462 1.00 90.44 362 PRO A N 1
ATOM 2814 C CA . PRO A 1 362 ? 8.162 0.140 -12.377 1.00 90.44 362 PRO A CA 1
ATOM 2815 C C . PRO A 1 362 ? 8.151 0.872 -11.036 1.00 90.44 362 PRO A C 1
ATOM 2817 O O . PRO A 1 362 ? 8.970 1.760 -10.796 1.00 90.44 362 PRO A O 1
ATOM 2820 N N . ILE A 1 363 ? 7.199 0.514 -10.175 1.00 90.00 363 ILE A N 1
ATOM 2821 C CA . ILE A 1 363 ? 7.132 1.081 -8.825 1.00 90.00 363 ILE A CA 1
ATOM 2822 C C . ILE A 1 363 ? 8.289 0.560 -7.964 1.00 90.00 363 ILE A C 1
ATOM 2824 O O . ILE A 1 363 ? 8.885 -0.473 -8.255 1.00 90.00 363 ILE A O 1
ATOM 2828 N N . ASP A 1 364 ? 8.588 1.238 -6.862 1.00 86.38 364 ASP A N 1
ATOM 2829 C CA . ASP A 1 364 ? 9.764 0.956 -6.025 1.00 86.38 364 ASP A CA 1
ATOM 2830 C C . ASP A 1 364 ? 9.807 -0.444 -5.371 1.00 86.38 364 ASP A C 1
ATOM 2832 O O . ASP A 1 364 ? 10.871 -0.896 -4.952 1.00 86.38 364 ASP A O 1
ATOM 2836 N N . THR A 1 365 ? 8.680 -1.157 -5.310 1.00 83.25 365 THR A N 1
ATOM 2837 C CA . THR A 1 365 ? 8.602 -2.553 -4.831 1.00 83.25 365 THR A CA 1
ATOM 2838 C C . THR A 1 365 ? 8.793 -3.602 -5.927 1.00 83.25 365 THR A C 1
ATOM 2840 O O . THR A 1 365 ? 8.887 -4.794 -5.629 1.00 83.25 365 THR A O 1
ATOM 2843 N N . PHE A 1 366 ? 8.862 -3.180 -7.188 1.00 83.88 366 PHE A N 1
ATOM 2844 C CA . PHE A 1 366 ? 8.925 -4.056 -8.346 1.00 83.88 366 PHE A CA 1
ATOM 2845 C C . PHE A 1 366 ? 10.374 -4.280 -8.798 1.00 83.88 366 PHE A C 1
ATOM 2847 O O . PHE A 1 366 ? 11.100 -3.329 -9.076 1.00 83.88 366 PHE A O 1
ATOM 2854 N N . TYR A 1 367 ? 10.791 -5.546 -8.891 1.00 86.00 367 TYR A N 1
ATOM 2855 C CA . TYR A 1 367 ? 12.200 -5.912 -9.086 1.00 86.00 367 TYR A CA 1
ATOM 2856 C C . TYR A 1 367 ? 12.487 -6.748 -10.340 1.00 86.00 367 TYR A C 1
ATOM 2858 O O . TYR A 1 367 ? 13.659 -6.961 -10.635 1.00 86.00 367 TYR A O 1
ATOM 2866 N N . GLN A 1 368 ? 11.478 -7.232 -11.076 1.00 87.12 368 GLN A N 1
ATOM 2867 C CA . GLN A 1 368 ? 11.702 -8.053 -12.274 1.00 87.12 368 GLN A CA 1
ATOM 2868 C C . GLN A 1 368 ? 10.676 -7.785 -13.376 1.00 87.12 368 GLN A C 1
ATOM 2870 O O . GLN A 1 368 ? 9.472 -7.937 -13.180 1.00 87.12 368 GLN A O 1
ATOM 2875 N N . MET A 1 369 ? 11.162 -7.475 -14.574 1.00 85.56 369 MET A N 1
ATOM 2876 C CA . MET A 1 369 ? 10.370 -7.209 -15.767 1.00 85.56 369 MET A CA 1
ATOM 2877 C C . MET A 1 369 ? 10.726 -8.167 -16.898 1.00 85.56 369 MET A C 1
ATOM 2879 O O . MET A 1 369 ? 11.896 -8.471 -17.107 1.00 85.56 369 MET A O 1
ATOM 2883 N N . LYS A 1 370 ? 9.726 -8.565 -17.687 1.00 86.56 370 LYS A N 1
ATOM 2884 C CA . LYS A 1 370 ? 9.919 -9.273 -18.953 1.00 86.56 370 LYS A CA 1
ATOM 2885 C C . LYS A 1 370 ? 9.378 -8.427 -20.102 1.00 86.56 370 LYS A C 1
ATOM 2887 O O . LYS A 1 370 ? 8.206 -8.060 -20.090 1.00 86.56 370 LYS A O 1
ATOM 2892 N N . VAL A 1 371 ? 10.222 -8.127 -21.084 1.00 85.31 371 VAL A N 1
ATOM 2893 C CA . VAL A 1 371 ? 9.939 -7.208 -22.196 1.00 85.31 371 VAL A CA 1
ATOM 2894 C C . VAL A 1 371 ? 10.040 -7.947 -23.523 1.00 85.31 371 VAL A C 1
ATOM 2896 O O . VAL A 1 371 ? 11.033 -8.622 -23.781 1.00 85.31 371 VAL A O 1
ATOM 2899 N N . LYS A 1 372 ? 9.039 -7.806 -24.398 1.00 84.00 372 LYS A N 1
ATOM 2900 C CA . LYS A 1 372 ? 9.066 -8.381 -25.750 1.00 84.00 372 LYS A CA 1
ATOM 2901 C C . LYS A 1 372 ? 9.443 -7.316 -26.777 1.00 84.00 372 LYS A C 1
ATOM 2903 O O . LYS A 1 372 ? 8.663 -6.404 -27.025 1.00 84.00 372 LYS A O 1
ATOM 2908 N N . VAL A 1 373 ? 10.598 -7.473 -27.419 1.00 81.75 373 VAL A N 1
ATOM 2909 C CA . VAL A 1 373 ? 11.155 -6.457 -28.333 1.00 81.75 373 VAL A CA 1
ATOM 2910 C C . VAL A 1 373 ? 10.514 -6.513 -29.725 1.00 81.75 373 VAL A C 1
ATOM 2912 O O . VAL A 1 373 ? 10.225 -5.478 -30.317 1.00 81.75 373 VAL A O 1
ATOM 2915 N N . ASP A 1 374 ? 10.206 -7.714 -30.226 1.00 71.12 374 ASP A N 1
ATOM 2916 C CA . ASP A 1 374 ? 9.696 -7.929 -31.594 1.00 71.12 374 ASP A CA 1
ATOM 2917 C C . ASP A 1 374 ? 8.165 -7.795 -31.730 1.00 71.12 374 ASP A C 1
ATOM 2919 O O . ASP A 1 374 ? 7.545 -8.377 -32.626 1.00 71.12 374 ASP A O 1
ATOM 2923 N N . ALA A 1 375 ? 7.501 -7.077 -30.821 1.00 63.03 375 ALA A N 1
ATOM 2924 C CA . ALA A 1 375 ? 6.068 -6.824 -30.955 1.00 63.03 375 ALA A CA 1
ATOM 2925 C C . ALA A 1 375 ? 5.782 -5.988 -32.228 1.00 63.03 375 ALA A C 1
ATOM 2927 O O . ALA A 1 375 ? 6.570 -5.101 -32.569 1.00 63.03 375 ALA A O 1
ATOM 2928 N N . PRO A 1 376 ? 4.679 -6.252 -32.965 1.00 53.69 376 PRO A N 1
ATOM 2929 C CA . PRO A 1 376 ? 4.387 -5.544 -34.206 1.00 53.69 376 PRO A CA 1
ATOM 2930 C C . PRO A 1 376 ? 4.383 -4.032 -33.976 1.00 53.69 376 PRO A C 1
ATOM 2932 O O . PRO A 1 376 ? 3.659 -3.539 -33.112 1.00 53.69 376 PRO A O 1
ATOM 2935 N N . LYS A 1 377 ? 5.197 -3.319 -34.766 1.00 50.03 377 LYS A N 1
ATOM 2936 C CA . LYS A 1 377 ? 5.367 -1.863 -34.709 1.00 50.03 377 LYS A CA 1
ATOM 2937 C C . LYS A 1 377 ? 3.998 -1.177 -34.713 1.00 50.03 377 LYS A C 1
ATOM 2939 O O . LYS A 1 377 ? 3.346 -1.113 -35.755 1.00 50.03 377 LYS A O 1
ATOM 2944 N N . GLN A 1 378 ? 3.567 -0.636 -33.574 1.00 48.34 378 GLN A N 1
ATOM 2945 C CA . GLN A 1 378 ? 2.616 0.469 -33.615 1.00 48.34 378 GLN A CA 1
ATOM 2946 C C . GLN A 1 378 ? 3.359 1.656 -34.243 1.00 48.34 378 GLN A C 1
ATOM 2948 O O . GLN A 1 378 ? 4.540 1.858 -33.974 1.00 48.34 378 GLN A O 1
ATOM 2953 N N . ASN A 1 379 ? 2.713 2.356 -35.177 1.00 42.00 379 ASN A N 1
ATOM 2954 C CA . ASN A 1 379 ? 3.302 3.383 -36.049 1.00 42.00 379 ASN A CA 1
ATOM 2955 C C . ASN A 1 379 ? 3.745 4.653 -35.293 1.00 42.00 379 ASN A C 1
ATOM 2957 O O . ASN A 1 379 ? 3.245 5.747 -35.547 1.00 42.00 379 ASN A O 1
ATOM 2961 N N . SER A 1 380 ? 4.701 4.535 -34.384 1.00 51.09 380 SER A N 1
ATOM 2962 C CA . SER A 1 380 ? 5.294 5.651 -33.664 1.00 51.09 380 SER A CA 1
ATOM 2963 C C . SER A 1 380 ? 6.805 5.585 -33.815 1.00 51.09 380 SER A C 1
ATOM 2965 O O . SER A 1 380 ? 7.456 4.693 -33.279 1.00 51.09 380 SER A O 1
ATOM 2967 N N . ASN A 1 381 ? 7.362 6.559 -34.538 1.00 48.91 381 ASN A N 1
ATOM 2968 C CA . ASN A 1 381 ? 8.759 6.935 -34.363 1.00 48.91 381 ASN A CA 1
ATOM 2969 C C . ASN A 1 381 ? 8.892 7.400 -32.912 1.00 48.91 381 ASN A C 1
ATOM 2971 O O . ASN A 1 381 ? 8.491 8.521 -32.588 1.00 48.91 381 ASN A O 1
ATOM 2975 N N . VAL A 1 382 ? 9.383 6.530 -32.033 1.00 54.94 382 VAL A N 1
ATOM 2976 C CA . VAL A 1 382 ? 9.753 6.924 -30.677 1.00 54.94 382 VAL A CA 1
ATOM 2977 C C . VAL A 1 382 ? 10.804 8.011 -30.841 1.00 54.94 382 VAL A C 1
ATOM 2979 O O . VAL A 1 382 ? 11.884 7.762 -31.369 1.00 54.94 382 VAL A O 1
ATOM 2982 N N . LYS A 1 383 ? 10.469 9.255 -30.481 1.00 51.16 383 LYS A N 1
ATOM 2983 C CA . LYS A 1 383 ? 11.475 10.315 -30.400 1.00 51.16 383 LYS A CA 1
ATOM 2984 C C . LYS A 1 383 ? 12.527 9.826 -29.412 1.00 51.16 383 LYS A C 1
ATOM 2986 O O . LYS A 1 383 ? 12.148 9.508 -28.280 1.00 51.16 383 LYS A O 1
ATOM 2991 N N . ASN A 1 384 ? 13.784 9.746 -29.856 1.00 52.47 384 ASN A N 1
ATOM 2992 C CA . ASN A 1 384 ? 14.916 9.336 -29.032 1.00 52.47 384 ASN A CA 1
ATOM 2993 C C . ASN A 1 384 ? 14.785 9.959 -27.638 1.00 52.47 384 ASN A C 1
ATOM 2995 O O . ASN A 1 384 ? 14.542 11.164 -27.518 1.00 52.47 384 ASN A O 1
ATOM 2999 N N . ALA A 1 385 ? 14.944 9.149 -26.592 1.00 54.28 385 ALA A N 1
ATOM 3000 C CA . ALA A 1 385 ? 14.998 9.600 -25.202 1.00 54.28 385 ALA A CA 1
ATOM 3001 C C . ALA A 1 385 ? 16.319 10.342 -24.909 1.00 54.28 385 ALA A C 1
ATOM 3003 O O . ALA A 1 385 ? 16.944 10.119 -23.874 1.00 54.28 385 ALA A O 1
ATOM 3004 N N . GLU A 1 386 ? 16.781 11.175 -25.850 1.00 53.38 386 GLU A N 1
ATOM 3005 C CA . GLU A 1 386 ? 18.084 11.827 -25.818 1.00 53.38 386 GLU A CA 1
ATOM 3006 C C . GLU A 1 386 ? 18.232 12.610 -24.507 1.00 53.38 386 GLU A C 1
ATOM 3008 O O . GLU A 1 386 ? 17.696 13.707 -24.339 1.00 53.38 386 GLU A O 1
ATOM 3013 N N . ASN A 1 387 ? 19.021 12.018 -23.602 1.00 61.72 387 ASN A N 1
ATOM 3014 C CA . ASN A 1 387 ? 19.532 12.564 -22.344 1.00 61.72 387 ASN A CA 1
ATOM 3015 C C . ASN A 1 387 ? 18.643 12.468 -21.087 1.00 61.72 387 ASN A C 1
ATOM 3017 O O . ASN A 1 387 ? 18.904 13.192 -20.124 1.00 61.72 387 ASN A O 1
ATOM 3021 N N . GLU A 1 388 ? 17.650 11.573 -21.018 1.00 83.06 388 GLU A N 1
ATOM 3022 C CA . GLU A 1 388 ? 16.956 11.319 -19.741 1.00 83.06 388 GLU A CA 1
ATOM 3023 C C . GLU A 1 388 ? 17.697 10.301 -18.863 1.00 83.06 388 GLU A C 1
ATOM 3025 O O . GLU A 1 388 ? 17.944 9.160 -19.249 1.00 83.06 388 GLU A O 1
ATOM 3030 N N . VAL A 1 389 ? 18.063 10.730 -17.653 1.00 88.38 389 VAL A N 1
ATOM 3031 C CA . VAL A 1 389 ? 18.726 9.875 -16.660 1.00 88.38 389 VAL A CA 1
ATOM 3032 C C . VAL A 1 389 ? 17.746 8.815 -16.160 1.00 88.38 389 VAL A C 1
ATOM 3034 O O . VAL A 1 389 ? 16.601 9.131 -15.844 1.00 88.38 389 VAL A O 1
ATOM 3037 N N . ASN A 1 390 ? 18.227 7.579 -16.029 1.00 91.62 390 ASN A N 1
ATOM 3038 C CA . ASN A 1 390 ? 17.468 6.392 -15.630 1.00 91.62 390 ASN A CA 1
ATOM 3039 C C . ASN A 1 390 ? 16.381 5.960 -16.618 1.00 91.62 390 ASN A C 1
ATOM 3041 O O . ASN A 1 390 ? 15.500 5.197 -16.233 1.00 91.62 390 ASN A O 1
ATOM 3045 N N . VAL A 1 391 ? 16.453 6.397 -17.877 1.00 91.31 391 VAL A N 1
ATOM 3046 C CA . VAL A 1 391 ? 15.535 5.948 -18.927 1.00 91.31 391 VAL A CA 1
ATOM 3047 C C . VAL A 1 391 ? 16.262 5.025 -19.902 1.00 91.31 391 VAL A C 1
ATOM 3049 O O . VAL A 1 391 ? 17.299 5.396 -20.448 1.00 91.31 391 VAL A O 1
ATOM 3052 N N . ILE A 1 392 ? 15.709 3.832 -20.129 1.00 88.94 392 ILE A N 1
ATOM 3053 C CA . ILE A 1 392 ? 16.174 2.868 -21.138 1.00 88.94 392 ILE A CA 1
ATOM 3054 C C . ILE A 1 392 ? 15.127 2.780 -22.244 1.00 88.94 392 ILE A C 1
ATOM 3056 O O . ILE A 1 392 ? 13.930 2.730 -21.967 1.00 88.94 392 ILE A O 1
ATOM 3060 N N . VAL A 1 393 ? 15.571 2.730 -23.497 1.00 87.25 393 VAL A N 1
ATOM 3061 C CA . VAL A 1 393 ? 14.707 2.399 -24.634 1.00 87.25 393 VAL A CA 1
ATOM 3062 C C . VAL A 1 393 ? 14.965 0.947 -25.020 1.00 87.25 393 VAL A C 1
ATOM 3064 O O . VAL A 1 393 ? 16.102 0.578 -25.301 1.00 87.25 393 VAL A O 1
ATOM 3067 N N . ILE A 1 394 ? 13.919 0.119 -25.005 1.00 85.44 394 ILE A N 1
ATOM 3068 C CA . ILE A 1 394 ? 13.980 -1.283 -25.441 1.00 85.44 394 ILE A CA 1
ATOM 3069 C C . ILE A 1 394 ? 12.906 -1.466 -26.511 1.00 85.44 394 ILE A C 1
ATOM 3071 O O . ILE A 1 394 ? 11.712 -1.329 -26.242 1.00 85.44 394 ILE A O 1
ATOM 3075 N N . GLY A 1 395 ? 13.324 -1.744 -27.748 1.00 80.81 395 GLY A N 1
ATOM 3076 C CA . GLY A 1 395 ? 12.409 -1.765 -28.890 1.00 80.81 395 GLY A CA 1
ATOM 3077 C C . GLY A 1 395 ? 11.788 -0.386 -29.133 1.00 80.81 395 GLY A C 1
ATOM 3078 O O . GLY A 1 395 ? 12.502 0.572 -29.409 1.00 80.81 395 GLY A O 1
ATOM 3079 N N . ASN A 1 396 ? 10.459 -0.285 -29.027 1.00 77.88 396 ASN A N 1
ATOM 3080 C CA . ASN A 1 396 ? 9.714 0.968 -29.218 1.00 77.88 396 ASN A CA 1
ATOM 3081 C C . ASN A 1 396 ? 9.140 1.539 -27.907 1.00 77.88 396 ASN A C 1
ATOM 3083 O O . ASN A 1 396 ? 8.214 2.351 -27.940 1.00 77.88 396 ASN A O 1
ATOM 3087 N N . GLU A 1 397 ? 9.648 1.108 -26.757 1.00 82.94 397 GLU A N 1
ATOM 3088 C CA . GLU A 1 397 ? 9.118 1.503 -25.453 1.00 82.94 397 GLU A CA 1
ATOM 3089 C C . GLU A 1 397 ? 10.199 2.173 -24.602 1.00 82.94 397 GLU A C 1
ATOM 3091 O O . GLU A 1 397 ? 11.373 1.795 -24.640 1.00 82.94 397 GLU A O 1
ATOM 3096 N N . LYS A 1 398 ? 9.792 3.198 -23.845 1.00 87.56 398 LYS A N 1
ATOM 3097 C CA . LYS A 1 398 ? 10.642 3.924 -22.897 1.00 87.56 398 LYS A CA 1
ATOM 3098 C C . LYS A 1 398 ? 10.368 3.388 -21.500 1.00 87.56 398 LYS A C 1
ATOM 3100 O O . LYS A 1 398 ? 9.220 3.395 -21.065 1.00 87.56 398 LYS A O 1
ATOM 3105 N N . TYR A 1 399 ? 11.410 2.999 -20.786 1.00 89.44 399 TYR A N 1
ATOM 3106 C CA . TYR A 1 399 ? 11.337 2.496 -19.421 1.00 89.44 399 TYR A CA 1
ATOM 3107 C C . TYR A 1 399 ? 12.039 3.478 -18.486 1.00 89.44 399 TYR A C 1
ATOM 3109 O O . TYR A 1 399 ? 13.253 3.639 -18.586 1.00 89.44 399 TYR A O 1
ATOM 3117 N N . ASP A 1 400 ? 11.298 4.149 -17.600 1.00 92.44 400 ASP A N 1
ATOM 3118 C CA . ASP A 1 400 ? 11.867 5.028 -16.570 1.00 92.44 400 ASP A CA 1
ATOM 3119 C C . ASP A 1 400 ? 12.058 4.244 -15.271 1.00 92.44 400 ASP A C 1
ATOM 3121 O O . ASP A 1 400 ? 11.097 3.821 -14.637 1.00 92.44 400 ASP A O 1
ATOM 3125 N N . LEU A 1 401 ? 13.312 4.079 -14.865 1.00 92.12 401 LEU A N 1
ATOM 3126 C CA . LEU A 1 401 ? 13.734 3.270 -13.724 1.00 92.12 401 LEU A CA 1
ATOM 3127 C C . LEU A 1 401 ? 13.997 4.114 -12.465 1.00 92.12 401 LEU A C 1
ATOM 3129 O O . LEU A 1 401 ? 14.582 3.630 -11.499 1.00 92.12 401 LEU A O 1
ATOM 3133 N N . SER A 1 402 ? 13.603 5.392 -12.458 1.00 90.88 402 SER A N 1
ATOM 3134 C CA . SER A 1 402 ? 13.934 6.351 -11.391 1.00 90.88 402 SER A CA 1
ATOM 3135 C C . SER A 1 402 ? 13.386 5.954 -10.019 1.00 90.88 402 SER A C 1
ATOM 3137 O O . SER A 1 402 ? 14.012 6.288 -9.010 1.00 90.88 402 SER A O 1
ATOM 3139 N N . LEU A 1 403 ? 12.243 5.261 -9.976 1.00 91.00 403 LEU A N 1
ATOM 3140 C CA . LEU A 1 403 ? 11.586 4.863 -8.727 1.00 91.00 403 LEU A CA 1
ATOM 3141 C C . LEU A 1 403 ? 12.181 3.592 -8.114 1.00 91.00 403 LEU A C 1
ATOM 3143 O O . LEU A 1 403 ? 12.109 3.409 -6.904 1.00 91.00 403 LEU A O 1
ATOM 3147 N N . THR A 1 404 ? 12.791 2.731 -8.926 1.00 88.81 404 THR A N 1
ATOM 3148 C CA . THR A 1 404 ? 13.388 1.473 -8.465 1.00 88.81 404 THR A CA 1
ATOM 3149 C C . THR A 1 404 ? 14.831 1.674 -8.018 1.00 88.81 404 THR A C 1
ATOM 3151 O O . THR A 1 404 ? 15.589 2.414 -8.648 1.00 88.81 404 THR A O 1
ATOM 3154 N N . ASP A 1 405 ? 15.249 0.984 -6.959 1.00 87.69 405 ASP A N 1
ATOM 3155 C CA . ASP A 1 405 ? 16.665 0.933 -6.560 1.00 87.69 405 ASP A CA 1
ATOM 3156 C C . ASP A 1 405 ? 17.427 -0.211 -7.233 1.00 87.69 405 ASP A C 1
ATOM 3158 O O . ASP A 1 405 ? 18.627 -0.089 -7.513 1.00 87.69 405 ASP A O 1
ATOM 3162 N N . PHE A 1 406 ? 16.717 -1.303 -7.512 1.00 89.81 406 PHE A N 1
ATOM 3163 C CA . PHE A 1 406 ? 17.194 -2.451 -8.262 1.00 89.81 406 PHE A CA 1
ATOM 3164 C C . PHE A 1 406 ? 16.078 -2.995 -9.152 1.00 89.81 406 PHE A C 1
ATOM 3166 O O . PHE A 1 406 ? 14.943 -3.122 -8.695 1.00 89.81 406 PHE A O 1
ATOM 3173 N N . ILE A 1 407 ? 16.411 -3.363 -10.389 1.00 90.44 407 ILE A N 1
ATOM 3174 C CA . ILE A 1 407 ? 15.495 -4.073 -11.281 1.00 90.44 407 ILE A CA 1
ATOM 3175 C C . ILE A 1 407 ? 16.244 -5.017 -12.225 1.00 90.44 407 ILE A C 1
ATOM 3177 O O . ILE A 1 407 ? 17.292 -4.678 -12.777 1.00 90.44 407 ILE A O 1
ATOM 3181 N N . GLU A 1 408 ? 15.680 -6.200 -12.427 1.00 92.06 408 GLU A N 1
ATOM 3182 C CA . GLU A 1 408 ? 16.040 -7.149 -13.473 1.00 92.06 408 GLU A CA 1
ATOM 3183 C C . GLU A 1 408 ? 15.102 -6.989 -14.674 1.00 92.06 408 GLU A C 1
ATOM 3185 O O . GLU A 1 408 ? 13.884 -6.948 -14.516 1.00 92.06 408 GLU A O 1
ATOM 3190 N N . ILE A 1 409 ? 15.657 -6.917 -15.882 1.00 91.62 409 ILE A N 1
ATOM 3191 C CA . ILE A 1 409 ? 14.903 -6.825 -17.132 1.00 91.62 409 ILE A CA 1
ATOM 3192 C C . ILE A 1 409 ? 15.328 -7.974 -18.051 1.00 91.62 409 ILE A C 1
ATOM 3194 O O . ILE A 1 409 ? 16.443 -7.998 -18.580 1.00 91.62 409 ILE A O 1
ATOM 3198 N N . GLU A 1 410 ? 14.415 -8.921 -18.259 1.00 92.06 410 GLU A N 1
ATOM 3199 C CA . GLU A 1 410 ? 14.525 -9.982 -19.257 1.00 92.06 410 GLU A CA 1
ATOM 3200 C C . GLU A 1 410 ? 13.964 -9.483 -20.593 1.00 92.06 410 GLU A C 1
ATOM 3202 O O . GLU A 1 410 ? 12.768 -9.228 -20.731 1.00 92.06 410 GLU A O 1
ATOM 3207 N N . MET A 1 411 ? 14.818 -9.377 -21.604 1.00 91.44 411 MET A N 1
ATOM 3208 C CA . MET A 1 411 ? 14.436 -8.991 -22.954 1.00 91.44 411 MET A CA 1
ATOM 3209 C C . MET A 1 411 ? 14.275 -10.229 -23.838 1.00 91.44 411 MET A C 1
ATOM 3211 O O . MET A 1 411 ? 15.197 -11.029 -24.025 1.00 91.44 411 MET A O 1
ATOM 3215 N N . VAL A 1 412 ? 13.085 -10.370 -24.410 1.00 89.44 412 VAL A N 1
ATOM 3216 C CA . VAL A 1 412 ? 12.700 -11.460 -25.301 1.00 89.44 412 VAL A CA 1
ATOM 3217 C C . VAL A 1 412 ? 12.670 -10.944 -26.730 1.00 89.44 412 VAL A C 1
ATOM 3219 O O . VAL A 1 412 ? 11.811 -10.136 -27.097 1.00 89.44 412 VAL A O 1
ATOM 3222 N N . SER A 1 413 ? 13.595 -11.446 -27.539 1.00 88.81 413 SER A N 1
ATOM 3223 C CA . SER A 1 413 ? 13.654 -11.203 -28.976 1.00 88.81 413 SER A CA 1
ATOM 3224 C C . SER A 1 413 ? 14.147 -12.449 -29.698 1.00 88.81 413 SER A C 1
ATOM 3226 O O . SER A 1 413 ? 14.956 -13.198 -29.147 1.00 88.81 413 SER A O 1
ATOM 3228 N N . ASP A 1 414 ? 13.682 -12.658 -30.927 1.00 87.81 414 ASP A N 1
ATOM 3229 C CA . ASP A 1 414 ? 14.214 -13.674 -31.841 1.00 87.81 414 ASP A CA 1
ATOM 3230 C C . ASP A 1 414 ? 15.588 -13.268 -32.407 1.00 87.81 414 ASP A C 1
ATOM 3232 O O . ASP A 1 414 ? 16.336 -14.118 -32.887 1.00 87.81 414 ASP A O 1
ATOM 3236 N N . ASN A 1 415 ? 15.941 -11.982 -32.309 1.00 88.31 415 ASN A N 1
ATOM 3237 C CA . ASN A 1 415 ? 17.196 -11.413 -32.787 1.00 88.31 415 ASN A CA 1
ATOM 3238 C C . ASN A 1 415 ? 18.036 -10.854 -31.629 1.00 88.31 415 ASN A C 1
ATOM 3240 O O . ASN A 1 415 ? 17.591 -10.768 -30.484 1.00 88.31 415 ASN A O 1
ATOM 3244 N N . GLN A 1 416 ? 19.276 -10.476 -31.937 1.00 87.56 416 GLN A N 1
ATOM 3245 C CA . GLN A 1 416 ? 20.085 -9.663 -31.033 1.00 87.56 416 GLN A CA 1
ATOM 3246 C C . GLN A 1 416 ? 19.476 -8.256 -30.930 1.00 87.56 416 GLN A C 1
ATOM 3248 O O . GLN A 1 416 ? 19.030 -7.700 -31.933 1.00 87.56 416 GLN A O 1
ATOM 3253 N N . ILE A 1 417 ? 19.440 -7.704 -29.717 1.00 90.50 417 ILE A N 1
ATOM 3254 C CA . ILE A 1 417 ? 18.813 -6.408 -29.426 1.00 90.50 417 ILE A CA 1
ATOM 3255 C C . ILE A 1 417 ? 19.872 -5.309 -29.397 1.00 90.50 417 ILE A C 1
ATOM 3257 O O . ILE A 1 417 ? 20.801 -5.386 -28.599 1.00 90.50 417 ILE A O 1
ATOM 3261 N N . ASP A 1 418 ? 19.700 -4.258 -30.186 1.00 86.88 418 ASP A N 1
ATOM 3262 C CA . ASP A 1 418 ? 20.571 -3.084 -30.119 1.00 86.88 418 ASP A CA 1
ATOM 3263 C C . ASP A 1 418 ? 20.026 -2.094 -29.088 1.00 86.88 418 ASP A C 1
ATOM 3265 O O . ASP A 1 418 ? 18.874 -1.662 -29.171 1.00 86.88 418 ASP A O 1
ATOM 3269 N N . LEU A 1 419 ? 20.847 -1.758 -28.094 1.00 88.25 419 LEU A N 1
ATOM 3270 C CA . LEU A 1 419 ? 20.518 -0.777 -27.072 1.00 88.25 419 LEU A CA 1
ATOM 3271 C C . LEU A 1 419 ? 21.236 0.542 -27.354 1.00 88.25 419 LEU A C 1
ATOM 3273 O O . LEU A 1 419 ? 22.456 0.579 -27.532 1.00 88.25 419 LEU A O 1
ATOM 3277 N N . ASP A 1 420 ? 20.477 1.635 -27.324 1.00 82.06 420 ASP A N 1
ATOM 3278 C CA . ASP A 1 420 ? 21.032 2.982 -27.421 1.00 82.06 420 ASP A CA 1
ATOM 3279 C C . ASP A 1 420 ? 21.953 3.300 -26.233 1.00 82.06 420 ASP A C 1
ATOM 3281 O O . ASP A 1 420 ? 21.869 2.705 -25.158 1.00 82.06 420 ASP A O 1
ATOM 3285 N N . ASN A 1 421 ? 22.823 4.297 -26.398 1.00 77.12 421 ASN A N 1
ATOM 3286 C CA . ASN A 1 421 ? 23.565 4.839 -25.265 1.00 77.12 421 ASN A CA 1
ATOM 3287 C C . ASN A 1 421 ? 22.610 5.611 -24.349 1.00 77.12 421 ASN A C 1
ATOM 3289 O O . ASN A 1 421 ? 22.012 6.609 -24.751 1.00 77.12 421 ASN A O 1
ATOM 3293 N N . PHE A 1 422 ? 22.523 5.189 -23.093 1.00 82.88 422 PHE A N 1
ATOM 3294 C CA . PHE A 1 422 ? 21.685 5.816 -22.080 1.00 82.88 422 PHE A CA 1
ATOM 3295 C C . PHE A 1 422 ? 22.455 5.980 -20.764 1.00 82.88 422 PHE A C 1
ATOM 3297 O O . PHE A 1 422 ? 23.496 5.363 -20.542 1.00 82.88 422 PHE A O 1
ATOM 3304 N N . THR A 1 423 ? 21.959 6.841 -19.875 1.00 85.62 423 THR A N 1
ATOM 3305 C CA . THR A 1 423 ? 22.609 7.120 -18.583 1.00 85.62 423 THR A CA 1
ATOM 3306 C C . THR A 1 423 ? 21.795 6.513 -17.448 1.00 85.62 423 THR A C 1
ATOM 3308 O O . THR A 1 423 ? 20.743 7.046 -17.110 1.00 85.62 423 THR A O 1
ATOM 3311 N N . ILE A 1 424 ? 22.286 5.439 -16.824 1.00 88.06 424 ILE A N 1
ATOM 3312 C CA . ILE A 1 424 ? 21.652 4.801 -15.655 1.00 88.06 424 ILE A CA 1
ATOM 3313 C C . ILE A 1 424 ? 22.489 5.043 -14.413 1.00 88.06 424 ILE A C 1
ATOM 3315 O O . ILE A 1 424 ? 23.661 4.709 -14.397 1.00 88.06 424 ILE A O 1
ATOM 3319 N N . THR A 1 425 ? 21.889 5.565 -13.349 1.00 88.94 425 THR A N 1
ATOM 3320 C CA . THR A 1 425 ? 22.499 5.654 -12.014 1.00 88.94 425 THR A CA 1
ATOM 3321 C C . THR A 1 425 ? 21.996 4.575 -11.053 1.00 88.94 425 THR A C 1
ATOM 3323 O O . THR A 1 425 ? 22.601 4.373 -10.001 1.00 88.94 425 THR A O 1
ATOM 3326 N N . LYS A 1 426 ? 20.911 3.876 -11.403 1.00 89.81 426 LYS A N 1
ATOM 3327 C CA . LYS A 1 426 ? 20.319 2.771 -10.632 1.00 89.81 426 LYS A CA 1
ATOM 3328 C C . LYS A 1 426 ? 21.032 1.434 -10.860 1.00 89.81 426 LYS A C 1
ATOM 3330 O O . LYS A 1 426 ? 21.799 1.281 -11.809 1.00 89.81 426 LYS A O 1
ATOM 3335 N N . ASN A 1 427 ? 20.765 0.453 -9.996 1.00 91.00 427 ASN A N 1
ATOM 3336 C CA . ASN A 1 427 ? 21.246 -0.908 -10.216 1.00 91.00 427 ASN A CA 1
ATOM 3337 C C . ASN A 1 427 ? 20.279 -1.623 -11.163 1.00 91.00 427 ASN A C 1
ATOM 3339 O O . ASN A 1 427 ? 19.122 -1.844 -10.822 1.00 91.00 427 ASN A O 1
ATOM 3343 N N . VAL A 1 428 ? 20.739 -1.971 -12.358 1.00 92.75 428 VAL A N 1
ATOM 3344 C CA . VAL A 1 428 ? 19.895 -2.607 -13.379 1.00 92.75 428 VAL A CA 1
ATOM 3345 C C . VAL A 1 428 ? 20.600 -3.850 -13.878 1.00 92.75 428 VAL A C 1
ATOM 3347 O O . VAL A 1 428 ? 21.759 -3.759 -14.275 1.00 92.75 428 VAL A O 1
ATOM 3350 N N . PHE A 1 429 ? 19.922 -4.993 -13.870 1.00 94.56 429 PHE A N 1
ATOM 3351 C CA . PHE A 1 429 ? 20.406 -6.235 -14.464 1.00 94.56 429 PHE A CA 1
ATOM 3352 C C . PHE A 1 429 ? 19.649 -6.507 -15.763 1.00 94.56 429 PHE A C 1
ATOM 3354 O O . PHE A 1 429 ? 18.424 -6.535 -15.774 1.00 94.56 429 PHE A O 1
ATOM 3361 N N . LEU A 1 430 ? 20.375 -6.685 -16.861 1.00 95.12 430 LEU A N 1
ATOM 3362 C CA . LEU A 1 430 ? 19.820 -6.928 -18.189 1.00 95.12 430 LEU A CA 1
ATOM 3363 C C . LEU A 1 430 ? 20.147 -8.351 -18.629 1.00 95.12 430 LEU A C 1
ATOM 3365 O O . LEU A 1 430 ? 21.301 -8.779 -18.528 1.00 95.12 430 LEU A O 1
ATOM 3369 N N . VAL A 1 431 ? 19.158 -9.061 -19.172 1.00 94.75 431 VAL A N 1
ATOM 3370 C CA . VAL A 1 431 ? 19.315 -10.421 -19.708 1.00 94.75 431 VAL A CA 1
ATOM 3371 C C . VAL A 1 431 ? 18.592 -10.542 -21.044 1.00 94.75 431 VAL A C 1
ATOM 3373 O O . VAL A 1 431 ? 17.449 -10.122 -21.162 1.00 94.75 431 VAL A O 1
ATOM 3376 N N . ALA A 1 432 ? 19.224 -11.164 -22.039 1.00 94.38 432 ALA A N 1
ATOM 3377 C CA . ALA A 1 432 ? 18.576 -11.563 -23.287 1.00 94.38 432 ALA A CA 1
ATOM 3378 C C . ALA A 1 432 ? 19.114 -12.914 -23.769 1.00 94.38 432 ALA A C 1
ATOM 3380 O O . ALA A 1 432 ? 20.327 -13.116 -23.860 1.00 94.38 432 ALA A O 1
ATOM 3381 N N . ALA A 1 433 ? 18.220 -13.837 -24.135 1.00 90.31 433 ALA A N 1
ATOM 3382 C CA . ALA A 1 433 ? 18.603 -15.187 -24.565 1.00 90.31 433 ALA A CA 1
ATOM 3383 C C . ALA A 1 433 ? 19.465 -15.182 -25.844 1.00 90.31 433 ALA A C 1
ATOM 3385 O O . ALA A 1 433 ? 20.513 -15.838 -25.893 1.00 90.31 433 ALA A O 1
ATOM 3386 N N . ASN A 1 434 ? 19.048 -14.392 -26.839 1.00 90.00 434 ASN A N 1
ATOM 3387 C CA . ASN A 1 434 ? 19.782 -14.151 -28.088 1.00 90.00 434 ASN A CA 1
ATOM 3388 C C . ASN A 1 434 ? 20.799 -13.000 -27.974 1.00 90.00 434 ASN A C 1
ATOM 3390 O O . ASN A 1 434 ? 21.569 -12.755 -28.898 1.00 90.00 434 ASN A O 1
ATOM 3394 N N . GLY A 1 435 ? 20.861 -12.371 -26.798 1.00 91.94 435 GLY A N 1
ATOM 3395 C CA . GLY A 1 435 ? 21.795 -11.313 -26.454 1.00 91.94 435 GLY A CA 1
ATOM 3396 C C . GLY A 1 435 ? 21.401 -9.916 -26.935 1.00 91.94 435 GLY A C 1
ATOM 3397 O O . GLY A 1 435 ? 20.401 -9.718 -27.621 1.00 91.94 435 GLY A O 1
ATOM 3398 N N . PHE A 1 436 ? 22.188 -8.936 -26.510 1.00 92.25 436 PHE A N 1
ATOM 3399 C CA . PHE A 1 436 ? 22.014 -7.518 -26.782 1.00 92.25 436 PHE A CA 1
ATOM 3400 C C . PHE A 1 436 ? 23.372 -6.837 -26.983 1.00 92.25 436 PHE A C 1
ATOM 3402 O O . PHE A 1 436 ? 24.392 -7.323 -26.491 1.00 92.25 436 PHE A O 1
ATOM 3409 N N . GLU A 1 437 ? 23.397 -5.715 -27.690 1.00 88.94 437 GLU A N 1
ATOM 3410 C CA . GLU A 1 437 ? 24.567 -4.862 -27.864 1.00 88.94 437 GLU A CA 1
ATOM 3411 C C . GLU A 1 437 ? 24.393 -3.546 -27.116 1.00 88.94 437 GLU A C 1
ATOM 3413 O O . GLU A 1 437 ? 23.374 -2.879 -27.254 1.00 88.94 437 GLU A O 1
ATOM 3418 N N . TYR A 1 438 ? 25.399 -3.165 -26.330 1.00 88.19 438 TYR A N 1
ATOM 3419 C CA . TYR A 1 438 ? 25.459 -1.869 -25.661 1.00 88.19 438 TYR A CA 1
ATOM 3420 C C . TYR A 1 438 ? 26.869 -1.295 -25.791 1.00 88.19 438 TYR A C 1
ATOM 3422 O O . TYR A 1 438 ? 27.846 -1.947 -25.413 1.00 88.19 438 TYR A O 1
ATOM 3430 N N . ASN A 1 439 ? 26.989 -0.081 -26.335 1.00 82.56 439 ASN A N 1
ATOM 3431 C CA . ASN A 1 439 ? 28.268 0.612 -26.535 1.00 82.56 439 ASN A CA 1
ATOM 3432 C C . ASN A 1 439 ? 29.347 -0.281 -27.203 1.00 82.56 439 ASN A C 1
ATOM 3434 O O . ASN A 1 439 ? 30.469 -0.423 -26.701 1.00 82.56 439 ASN A O 1
ATOM 3438 N N . ASN A 1 440 ? 28.979 -0.934 -28.313 1.00 77.31 440 ASN A N 1
ATOM 3439 C CA . ASN A 1 440 ? 29.800 -1.884 -29.084 1.00 77.31 440 ASN A CA 1
ATOM 3440 C C . ASN A 1 440 ? 30.242 -3.146 -28.313 1.00 77.31 440 ASN A C 1
ATOM 3442 O O . ASN A 1 440 ? 31.233 -3.791 -28.669 1.00 77.31 440 ASN A O 1
ATOM 3446 N N . THR A 1 441 ? 29.548 -3.488 -27.224 1.00 82.50 441 THR A N 1
ATOM 3447 C CA . THR A 1 441 ? 29.782 -4.714 -26.450 1.00 82.50 441 THR A CA 1
ATOM 3448 C C . THR A 1 441 ? 28.560 -5.616 -26.534 1.00 82.50 441 THR A C 1
ATOM 3450 O O . THR A 1 441 ? 27.489 -5.248 -26.057 1.00 82.50 441 THR A O 1
ATOM 3453 N N . SER A 1 442 ? 28.721 -6.813 -27.098 1.00 87.44 442 SER A N 1
ATOM 3454 C CA . SER A 1 442 ? 27.631 -7.788 -27.220 1.00 87.44 442 SER A CA 1
ATOM 3455 C C . SER A 1 442 ? 27.591 -8.756 -26.026 1.00 87.44 442 SER A C 1
ATOM 3457 O O . SER A 1 442 ? 28.561 -9.470 -25.739 1.00 87.44 442 SER A O 1
ATOM 3459 N N . CYS A 1 443 ? 26.452 -8.815 -25.337 1.00 91.06 443 CYS A N 1
ATOM 3460 C CA . CYS A 1 443 ? 26.245 -9.511 -24.065 1.00 91.06 443 CYS A CA 1
ATOM 3461 C C . CYS A 1 443 ? 24.958 -10.344 -24.068 1.00 91.06 443 CYS A C 1
ATOM 3463 O O . CYS A 1 443 ? 23.947 -9.946 -24.622 1.00 91.06 443 CYS A O 1
ATOM 3465 N N . LYS A 1 444 ? 24.964 -11.495 -23.396 1.00 92.44 444 LYS A N 1
ATOM 3466 C CA . LYS A 1 444 ? 23.753 -12.224 -22.985 1.00 92.44 444 LYS A CA 1
ATOM 3467 C C . LYS A 1 444 ? 23.197 -11.706 -21.667 1.00 92.44 444 LYS A C 1
ATOM 3469 O O . LYS A 1 444 ? 21.989 -11.713 -21.465 1.00 92.44 444 LYS A O 1
ATOM 3474 N N . SER A 1 445 ? 24.075 -11.269 -20.769 1.00 94.88 445 SER A N 1
ATOM 3475 C CA . SER A 1 445 ? 23.677 -10.578 -19.548 1.00 94.88 445 SER A CA 1
ATOM 3476 C C . SER A 1 445 ? 24.740 -9.591 -19.087 1.00 94.88 445 SER A C 1
ATOM 3478 O O . SER A 1 445 ? 25.937 -9.780 -19.334 1.00 94.88 445 SER A O 1
ATOM 3480 N N . GLY A 1 446 ? 24.304 -8.549 -18.393 1.00 93.62 446 GLY A N 1
ATOM 3481 C CA . GLY A 1 446 ? 25.168 -7.530 -17.811 1.00 93.62 446 GLY A CA 1
ATOM 3482 C C . GLY A 1 446 ? 24.416 -6.690 -16.793 1.00 93.62 446 GLY A C 1
ATOM 3483 O O . GLY A 1 446 ? 23.196 -6.786 -16.687 1.00 93.62 446 GLY A O 1
ATOM 3484 N N . TYR A 1 447 ? 25.137 -5.879 -16.031 1.00 93.38 447 TYR A N 1
ATOM 3485 C CA . TYR A 1 447 ? 24.534 -5.012 -15.028 1.00 93.38 447 TYR A CA 1
ATOM 3486 C C . TYR A 1 447 ? 25.137 -3.616 -15.025 1.00 93.38 447 TYR A C 1
ATOM 3488 O O . TYR A 1 447 ? 26.291 -3.413 -15.397 1.00 93.38 447 TYR A O 1
ATOM 3496 N N . PHE A 1 448 ? 24.346 -2.660 -14.555 1.00 91.31 448 PHE A N 1
ATOM 3497 C CA . PHE A 1 448 ? 24.797 -1.325 -14.204 1.00 91.31 448 PHE A CA 1
ATOM 3498 C C . PHE A 1 448 ? 25.120 -1.268 -12.715 1.00 91.31 448 PHE A C 1
ATOM 3500 O O . PHE A 1 448 ? 24.291 -1.627 -11.880 1.00 91.31 448 PHE A O 1
ATOM 3507 N N . GLN A 1 449 ? 26.320 -0.792 -12.387 1.00 81.81 449 GLN A N 1
ATOM 3508 C CA . GLN A 1 449 ? 26.730 -0.481 -11.021 1.00 81.81 449 GLN A CA 1
ATOM 3509 C C . GLN A 1 449 ? 27.435 0.875 -11.015 1.00 81.81 449 GLN A C 1
ATOM 3511 O O . GLN A 1 449 ? 28.411 1.078 -11.735 1.00 81.81 449 GLN A O 1
ATOM 3516 N N . ASN A 1 450 ? 26.945 1.815 -10.201 1.00 78.00 450 ASN A N 1
ATOM 3517 C CA . ASN A 1 450 ? 27.498 3.173 -10.088 1.00 78.00 450 ASN A CA 1
ATOM 3518 C C . ASN A 1 450 ? 27.655 3.903 -11.440 1.00 78.00 450 ASN A C 1
ATOM 3520 O O . ASN A 1 450 ? 28.637 4.612 -11.652 1.00 78.00 450 ASN A O 1
ATOM 3524 N N . GLY A 1 451 ? 26.723 3.712 -12.376 1.00 82.38 451 GLY A N 1
ATOM 3525 C CA . GLY A 1 451 ? 26.795 4.346 -13.697 1.00 82.38 451 GLY A CA 1
ATOM 3526 C C . GLY A 1 451 ? 27.631 3.623 -14.745 1.00 82.38 451 GLY A C 1
ATOM 3527 O O . GLY A 1 451 ? 27.663 4.053 -15.895 1.00 82.38 451 GLY A O 1
ATOM 3528 N N . ILE A 1 452 ? 28.289 2.524 -14.379 1.00 87.00 452 ILE A N 1
ATOM 3529 C CA . ILE A 1 452 ? 29.151 1.759 -15.276 1.00 87.00 452 ILE A CA 1
ATOM 3530 C C . ILE A 1 452 ? 28.439 0.465 -15.652 1.00 87.00 452 ILE A C 1
ATOM 3532 O O . ILE A 1 452 ? 28.003 -0.287 -14.780 1.00 87.00 452 ILE A O 1
ATOM 3536 N N . PHE A 1 453 ? 28.341 0.207 -16.954 1.00 90.19 453 PHE A N 1
ATOM 3537 C CA . PHE A 1 453 ? 27.867 -1.072 -17.465 1.00 90.19 453 PHE A CA 1
ATOM 3538 C C . PHE A 1 453 ? 28.984 -2.117 -17.422 1.00 90.19 453 PHE A C 1
ATOM 3540 O O . PHE A 1 453 ? 30.094 -1.868 -17.895 1.00 90.19 453 PHE A O 1
ATOM 3547 N N . ILE A 1 454 ? 28.671 -3.298 -16.896 1.00 90.06 454 ILE A N 1
ATOM 3548 C CA . ILE A 1 454 ? 29.560 -4.455 -16.837 1.00 90.06 454 ILE A CA 1
ATOM 3549 C C . ILE A 1 454 ? 28.867 -5.625 -17.531 1.00 90.06 454 ILE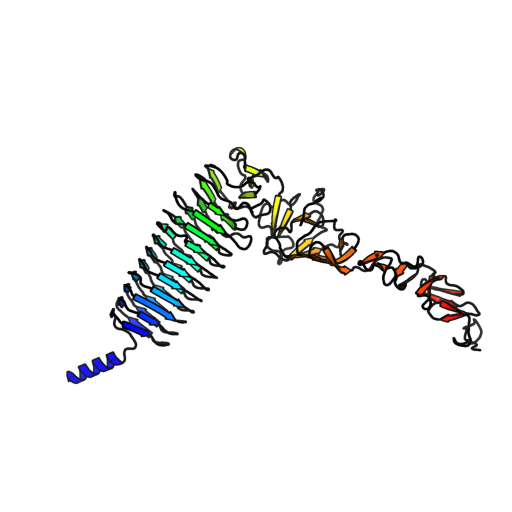 A C 1
ATOM 3551 O O . ILE A 1 454 ? 27.821 -6.106 -17.092 1.00 90.06 454 ILE A O 1
ATOM 3555 N N . CYS A 1 455 ? 29.473 -6.110 -18.612 1.00 89.56 455 CYS A N 1
ATOM 3556 C CA . CYS A 1 455 ? 29.035 -7.326 -19.281 1.00 89.56 455 CYS A CA 1
ATOM 3557 C C . CYS A 1 455 ? 29.459 -8.545 -18.455 1.00 89.56 455 CYS A C 1
ATOM 3559 O O . CYS A 1 455 ? 30.647 -8.752 -18.218 1.00 89.56 455 CYS A O 1
ATOM 3561 N N . GLN A 1 456 ? 28.500 -9.357 -18.013 1.00 88.75 456 GLN A N 1
ATOM 3562 C CA . GLN A 1 456 ? 28.789 -10.557 -17.225 1.00 88.75 456 GLN A CA 1
ATOM 3563 C C . GLN A 1 456 ? 28.969 -11.780 -18.126 1.00 88.75 456 GLN A C 1
ATOM 3565 O O . GLN A 1 456 ? 29.885 -12.573 -17.929 1.00 88.75 456 GLN A O 1
ATOM 3570 N N . ASN A 1 457 ? 28.102 -11.925 -19.130 1.00 87.56 457 ASN A N 1
ATOM 3571 C CA . ASN A 1 457 ? 28.141 -13.027 -20.082 1.00 87.56 457 ASN A CA 1
ATOM 3572 C C . ASN A 1 457 ? 28.253 -12.465 -21.494 1.00 87.56 457 ASN A C 1
ATOM 3574 O O . ASN A 1 457 ? 27.265 -12.007 -22.056 1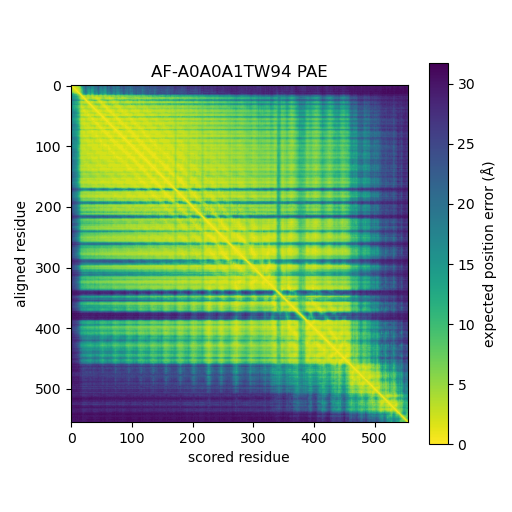.00 87.56 457 ASN A O 1
ATOM 3578 N N . HIS A 1 458 ? 29.442 -12.509 -22.086 1.00 84.62 458 HIS A N 1
ATOM 3579 C CA . HIS A 1 458 ? 29.666 -11.991 -23.435 1.00 84.62 458 HIS A CA 1
ATOM 3580 C C . HIS A 1 458 ? 29.179 -12.957 -24.524 1.00 84.62 458 HIS A C 1
ATOM 3582 O O . HIS A 1 458 ? 29.413 -14.166 -24.440 1.00 84.62 458 HIS A O 1
ATOM 3588 N N . ILE A 1 459 ? 28.632 -12.422 -25.616 1.00 83.75 459 ILE A N 1
ATOM 3589 C CA . ILE A 1 459 ? 28.397 -13.194 -26.846 1.00 83.75 459 ILE A CA 1
ATOM 3590 C C . ILE A 1 459 ? 29.755 -13.437 -27.536 1.00 83.75 459 ILE A C 1
ATOM 3592 O O . ILE A 1 459 ? 30.633 -12.571 -27.474 1.00 83.75 459 ILE A O 1
ATOM 3596 N N . PRO A 1 460 ? 30.030 -14.621 -28.112 1.00 77.38 460 PRO A N 1
ATOM 3597 C CA . PRO A 1 460 ? 31.213 -14.828 -28.950 1.00 77.38 460 PRO A CA 1
ATOM 3598 C C . PRO A 1 460 ? 31.204 -13.897 -30.172 1.00 77.38 460 PRO A C 1
ATOM 3600 O O . PRO A 1 460 ? 30.155 -13.705 -30.780 1.00 77.38 460 PRO A O 1
ATOM 3603 N N . CYS A 1 461 ? 32.359 -13.346 -30.550 1.00 76.62 461 CYS A N 1
ATOM 3604 C CA . CYS A 1 461 ? 32.471 -12.541 -31.769 1.00 76.62 461 CYS A CA 1
ATOM 3605 C C . CYS A 1 461 ? 32.237 -13.420 -33.002 1.00 76.62 461 CYS A C 1
ATOM 3607 O O . CYS A 1 461 ? 32.708 -14.554 -33.030 1.00 76.62 461 CYS A O 1
ATOM 3609 N N . SER A 1 462 ? 31.525 -12.917 -34.012 1.00 75.50 462 SER A N 1
ATOM 3610 C CA . SER A 1 462 ? 31.348 -13.617 -35.294 1.00 75.50 462 SER A CA 1
ATOM 3611 C C . SER A 1 462 ? 32.653 -13.674 -36.099 1.00 75.50 462 SER A C 1
ATOM 3613 O O . SER A 1 462 ? 32.957 -14.703 -36.701 1.00 75.50 462 SER A O 1
ATOM 3615 N N . GLU A 1 463 ? 33.448 -12.601 -36.037 1.00 78.25 463 GLU A N 1
ATOM 3616 C CA . GLU A 1 463 ? 34.815 -12.487 -36.553 1.00 78.25 463 GLU A CA 1
ATOM 3617 C C . GLU A 1 463 ? 35.693 -11.717 -35.550 1.00 78.25 463 GLU A C 1
ATOM 3619 O O . GLU A 1 463 ? 35.201 -10.891 -34.778 1.00 78.25 463 GLU A O 1
ATOM 3624 N N . GLY A 1 464 ? 36.998 -11.985 -35.558 1.00 84.06 464 GLY A N 1
ATOM 3625 C CA . GLY A 1 464 ? 37.969 -11.359 -34.670 1.00 84.06 464 GLY A CA 1
ATOM 3626 C C . GLY A 1 464 ? 38.119 -12.047 -33.309 1.00 84.06 464 GLY A C 1
ATOM 3627 O O . GLY A 1 464 ? 37.863 -13.242 -33.149 1.00 84.06 464 GLY A O 1
ATOM 3628 N N . GLY A 1 465 ? 38.568 -11.274 -32.325 1.00 84.06 465 GLY A N 1
ATOM 3629 C CA . GLY A 1 465 ? 38.741 -11.692 -30.939 1.00 84.06 465 GLY A CA 1
ATOM 3630 C C . GLY A 1 465 ? 38.284 -10.600 -29.977 1.00 84.06 465 GLY A C 1
ATOM 3631 O O . GLY A 1 465 ? 38.131 -9.436 -30.351 1.00 84.06 465 GLY A O 1
ATOM 3632 N N . LYS A 1 466 ? 38.026 -10.977 -28.723 1.00 80.56 466 LYS A N 1
ATOM 3633 C CA . LYS A 1 466 ? 37.604 -10.025 -27.688 1.00 80.56 466 LYS A CA 1
ATOM 3634 C C . LYS A 1 466 ? 38.785 -9.213 -27.171 1.00 80.56 466 LYS A C 1
ATOM 3636 O O . LYS A 1 466 ? 39.795 -9.774 -26.762 1.00 80.56 466 LYS A O 1
ATOM 3641 N N . THR A 1 467 ? 38.650 -7.898 -27.125 1.00 80.81 467 THR A N 1
ATOM 3642 C CA . THR A 1 467 ? 39.615 -7.050 -26.424 1.00 80.81 467 THR A CA 1
ATOM 3643 C C . THR A 1 467 ? 39.561 -7.303 -24.916 1.00 80.81 467 THR A C 1
ATOM 3645 O O . THR A 1 467 ? 38.616 -7.907 -24.404 1.00 80.81 467 THR A O 1
ATOM 3648 N N . ALA A 1 468 ? 40.535 -6.773 -24.169 1.00 76.50 468 ALA A N 1
ATOM 3649 C CA . ALA A 1 468 ? 40.483 -6.751 -22.702 1.00 76.50 468 ALA A CA 1
ATOM 3650 C C . ALA A 1 468 ? 39.236 -6.022 -22.147 1.00 76.50 468 ALA A C 1
ATOM 3652 O O . ALA A 1 468 ? 38.831 -6.263 -21.016 1.00 76.50 468 ALA A O 1
ATOM 3653 N N . GLU A 1 469 ? 38.616 -5.153 -22.952 1.00 70.12 469 GLU A N 1
ATOM 3654 C CA . GLU A 1 469 ? 37.359 -4.458 -22.641 1.00 70.12 469 GLU A CA 1
ATOM 3655 C C . GLU A 1 469 ? 36.116 -5.267 -23.057 1.00 70.12 469 GLU A C 1
ATOM 3657 O O . GLU A 1 469 ? 34.992 -4.801 -22.896 1.00 70.12 469 GLU A O 1
ATOM 3662 N N . GLY A 1 470 ? 36.297 -6.463 -23.628 1.00 69.88 470 GLY A N 1
ATOM 3663 C CA . GLY A 1 470 ? 35.214 -7.348 -24.053 1.00 69.88 470 GLY A CA 1
ATOM 3664 C C . GLY A 1 470 ? 34.538 -6.970 -25.375 1.00 69.88 470 GLY A C 1
ATOM 3665 O O . GLY A 1 470 ? 33.532 -7.588 -25.730 1.00 69.88 470 GLY A O 1
ATOM 3666 N N . LYS A 1 471 ? 35.086 -5.994 -26.112 1.00 76.31 471 LYS A N 1
ATOM 3667 C CA . LYS A 1 471 ? 34.620 -5.588 -27.449 1.00 76.31 471 LYS A CA 1
ATOM 3668 C C . LYS A 1 471 ? 35.177 -6.524 -28.512 1.00 76.31 471 LYS A C 1
ATOM 3670 O O . LYS A 1 471 ? 36.308 -6.987 -28.389 1.00 76.31 471 LYS A O 1
ATOM 3675 N N . CYS A 1 472 ? 34.422 -6.765 -29.575 1.00 79.56 472 CYS A N 1
ATOM 3676 C CA . CYS A 1 472 ? 34.945 -7.496 -30.723 1.00 79.56 472 CYS A CA 1
ATOM 3677 C C . CYS A 1 472 ? 35.866 -6.587 -31.539 1.00 79.56 472 CYS A C 1
ATOM 3679 O O . CYS A 1 472 ? 35.465 -5.508 -31.972 1.00 79.56 472 CYS A O 1
ATOM 3681 N N . ALA A 1 473 ? 37.105 -7.021 -31.738 1.00 84.44 473 ALA A N 1
ATOM 3682 C CA . ALA A 1 473 ? 38.069 -6.351 -32.594 1.00 84.44 473 ALA A CA 1
ATOM 3683 C C . ALA A 1 473 ? 38.666 -7.353 -33.579 1.00 84.44 473 ALA A C 1
ATOM 3685 O O . ALA A 1 473 ? 38.724 -8.555 -33.311 1.00 84.44 473 ALA A O 1
ATOM 3686 N N . ALA A 1 474 ? 39.116 -6.849 -34.727 1.00 86.38 474 ALA A N 1
ATOM 3687 C CA . ALA A 1 474 ? 39.863 -7.665 -35.671 1.00 86.38 474 ALA A CA 1
ATOM 3688 C C . ALA A 1 474 ? 41.081 -8.285 -34.973 1.00 86.38 474 ALA A C 1
ATOM 3690 O O . ALA A 1 474 ? 41.724 -7.642 -34.142 1.00 86.38 474 ALA A O 1
ATOM 3691 N N . CYS A 1 475 ? 41.396 -9.527 -35.331 1.00 85.50 475 CYS A N 1
ATOM 3692 C CA . CYS A 1 475 ? 42.608 -10.169 -34.851 1.00 85.50 475 CYS A CA 1
ATOM 3693 C C . CYS A 1 475 ? 43.833 -9.359 -35.270 1.00 85.50 475 CYS A C 1
ATOM 3695 O O . CYS A 1 475 ? 43.891 -8.834 -36.384 1.00 85.50 475 CYS A O 1
ATOM 3697 N N . GLN A 1 476 ? 44.825 -9.283 -34.385 1.00 85.69 476 GLN A N 1
ATOM 3698 C CA . GLN A 1 476 ? 46.096 -8.633 -34.697 1.00 85.69 476 GLN A CA 1
ATOM 3699 C C . GLN A 1 476 ? 46.768 -9.251 -35.935 1.00 85.69 476 GLN A C 1
ATOM 3701 O O . GLN A 1 476 ? 47.386 -8.539 -36.728 1.00 85.69 476 GLN A O 1
ATOM 3706 N N . ASP A 1 477 ? 46.631 -10.565 -36.111 1.00 84.50 477 ASP A N 1
ATOM 3707 C CA . ASP A 1 477 ? 47.008 -11.237 -37.347 1.00 84.50 477 ASP A CA 1
ATOM 3708 C C . ASP A 1 477 ? 45.935 -11.022 -38.424 1.00 84.50 477 ASP A C 1
ATOM 3710 O O . ASP A 1 477 ? 44.822 -11.542 -38.343 1.00 84.50 477 ASP A O 1
ATOM 3714 N N . VAL A 1 478 ? 46.304 -10.290 -39.475 1.00 84.19 478 VAL A N 1
ATOM 3715 C CA . VAL A 1 478 ? 45.438 -9.990 -40.622 1.00 84.19 478 VAL A CA 1
ATOM 3716 C C . VAL A 1 478 ? 44.994 -11.234 -41.392 1.00 84.19 478 VAL A C 1
ATOM 3718 O O . VAL A 1 478 ? 44.014 -11.159 -42.136 1.00 84.19 478 VAL A O 1
ATOM 3721 N N . ASN A 1 479 ? 45.689 -12.364 -41.248 1.00 86.12 479 ASN A N 1
ATOM 3722 C CA . ASN A 1 479 ? 45.342 -13.639 -41.878 1.00 86.12 479 ASN A CA 1
ATOM 3723 C C . ASN A 1 479 ? 44.443 -14.513 -40.992 1.00 86.12 479 ASN A C 1
ATOM 3725 O O . ASN A 1 479 ? 43.974 -15.566 -41.434 1.00 86.12 479 ASN A O 1
ATOM 3729 N N . CYS A 1 480 ? 44.159 -14.059 -39.773 1.00 85.44 480 CYS A N 1
ATOM 3730 C CA . CYS A 1 480 ? 43.272 -14.707 -38.830 1.00 85.44 480 CYS A CA 1
ATOM 3731 C C . CYS A 1 480 ? 41.847 -14.137 -38.922 1.00 85.44 480 CYS A C 1
ATOM 3733 O O . CYS A 1 480 ? 41.635 -12.927 -38.925 1.00 85.44 480 CYS A O 1
ATOM 3735 N N . VAL A 1 481 ? 40.857 -15.024 -38.995 1.00 85.94 481 VAL A N 1
ATOM 3736 C CA . VAL A 1 481 ? 39.423 -14.694 -38.972 1.00 85.94 481 VAL A CA 1
ATOM 3737 C C . VAL A 1 481 ? 38.886 -14.679 -37.545 1.00 85.94 481 VAL A C 1
ATOM 3739 O O . VAL A 1 481 ? 37.948 -13.944 -37.268 1.00 85.94 481 VAL A O 1
ATOM 3742 N N . MET A 1 482 ? 39.442 -15.483 -36.637 1.00 86.06 482 MET A N 1
ATOM 3743 C CA . MET A 1 482 ? 38.929 -15.624 -35.271 1.00 86.06 482 MET A CA 1
ATOM 3744 C C . MET A 1 482 ? 40.069 -15.942 -34.305 1.00 86.06 482 MET A C 1
ATOM 3746 O O . MET A 1 482 ? 40.830 -16.861 -34.590 1.00 86.06 482 MET A O 1
ATOM 3750 N N . CYS A 1 483 ? 40.188 -15.239 -33.180 1.00 86.06 483 CYS A N 1
ATOM 3751 C CA . CYS A 1 483 ? 41.312 -15.363 -32.239 1.00 86.06 483 CYS A CA 1
ATOM 3752 C C . CYS A 1 483 ? 40.850 -15.363 -30.774 1.00 86.06 483 CYS A C 1
ATOM 3754 O O . CYS A 1 483 ? 39.782 -14.841 -30.441 1.00 86.06 483 CYS A O 1
ATOM 3756 N N . ASP A 1 484 ? 41.654 -15.971 -29.897 1.00 82.06 484 ASP A N 1
ATOM 3757 C CA . ASP A 1 484 ? 41.413 -16.056 -28.450 1.00 82.06 484 ASP A CA 1
ATOM 3758 C C . ASP A 1 484 ? 41.712 -14.722 -27.748 1.00 82.06 484 ASP A C 1
ATOM 3760 O O . ASP A 1 484 ? 42.723 -14.537 -27.077 1.00 82.06 484 ASP A O 1
ATOM 3764 N N . GLY A 1 485 ? 40.839 -13.750 -27.990 1.00 80.81 485 GLY A N 1
ATOM 3765 C CA . GLY A 1 485 ? 41.097 -12.345 -27.699 1.00 80.81 485 GLY A CA 1
ATOM 3766 C C . GLY A 1 485 ? 41.754 -11.622 -28.880 1.00 80.81 485 GLY A C 1
ATOM 3767 O O . GLY A 1 485 ? 42.333 -12.258 -29.755 1.00 80.81 485 GLY A O 1
ATOM 3768 N N . ASP A 1 486 ? 41.659 -10.292 -28.941 1.00 79.50 486 ASP A N 1
ATOM 3769 C CA . ASP A 1 486 ? 42.128 -9.476 -30.083 1.00 79.50 486 ASP A CA 1
ATOM 3770 C C . ASP A 1 486 ? 43.639 -9.611 -30.362 1.00 79.50 486 ASP A C 1
ATOM 3772 O O . ASP A 1 486 ? 44.092 -9.472 -31.501 1.00 79.50 486 ASP A O 1
ATOM 3776 N N . LYS A 1 487 ? 44.407 -9.935 -29.318 1.00 82.25 487 LYS A N 1
ATOM 3777 C CA . LYS A 1 487 ? 45.860 -10.188 -29.348 1.00 82.25 487 LYS A CA 1
ATOM 3778 C C . LYS A 1 487 ? 46.233 -11.642 -29.064 1.00 82.25 487 LYS A C 1
ATOM 3780 O O . LYS A 1 487 ? 47.394 -11.934 -28.784 1.00 82.25 487 LYS A O 1
ATOM 3785 N N . GLY A 1 488 ? 45.249 -12.534 -29.039 1.00 80.00 488 GLY A N 1
ATOM 3786 C CA . GLY A 1 488 ? 45.472 -13.932 -28.714 1.00 80.00 488 GLY A CA 1
ATOM 3787 C C . GLY A 1 488 ? 45.806 -14.796 -29.913 1.00 80.00 488 GLY A C 1
ATOM 3788 O O . GLY A 1 488 ? 45.959 -14.335 -31.045 1.00 80.00 488 GLY A O 1
ATOM 3789 N N . ASN A 1 489 ? 45.888 -16.093 -29.641 1.00 82.62 489 ASN A N 1
ATOM 3790 C CA . ASN A 1 489 ? 46.173 -17.101 -30.649 1.00 82.62 489 ASN A CA 1
ATOM 3791 C C . ASN A 1 489 ? 45.046 -17.174 -31.674 1.00 82.62 489 ASN A C 1
ATOM 3793 O O . ASN A 1 489 ? 43.866 -17.119 -31.318 1.00 82.62 489 ASN A O 1
ATOM 3797 N N . CYS A 1 490 ? 45.405 -17.359 -32.942 1.00 81.62 490 CYS A N 1
ATOM 3798 C CA . CYS A 1 490 ? 44.392 -17.594 -33.951 1.00 81.62 490 CYS A CA 1
ATOM 3799 C C . CYS A 1 490 ? 43.688 -18.943 -33.737 1.00 81.62 490 CYS A C 1
ATOM 3801 O O . CYS A 1 490 ? 44.318 -19.991 -33.649 1.00 81.62 490 CYS A O 1
ATOM 3803 N N . ILE A 1 491 ? 42.362 -18.902 -33.685 1.00 83.56 491 ILE A N 1
ATOM 3804 C CA . ILE A 1 491 ? 41.464 -20.057 -33.616 1.00 83.56 491 ILE A CA 1
ATOM 3805 C C . ILE A 1 491 ? 41.056 -20.488 -35.034 1.00 83.56 491 ILE A C 1
ATOM 3807 O O . ILE A 1 491 ? 40.874 -21.677 -35.292 1.00 83.56 491 ILE A O 1
ATOM 3811 N N . LYS A 1 492 ? 40.910 -19.535 -35.967 1.00 82.75 492 LYS A N 1
ATOM 3812 C CA . LYS A 1 492 ? 40.488 -19.799 -37.351 1.00 82.75 492 LYS A CA 1
ATOM 3813 C C . LYS A 1 492 ? 41.181 -18.874 -38.348 1.00 82.75 492 LYS A C 1
ATOM 3815 O O . LYS A 1 492 ? 40.993 -17.663 -38.285 1.00 82.75 492 LYS A O 1
ATOM 3820 N N . CYS A 1 493 ? 41.903 -19.441 -39.310 1.00 81.19 493 CYS A N 1
ATOM 3821 C CA . CYS A 1 493 ? 42.552 -18.694 -40.390 1.00 81.19 493 CYS A CA 1
ATOM 3822 C C . CYS A 1 493 ? 41.604 -18.378 -41.563 1.00 81.19 493 CYS A C 1
ATOM 3824 O O . CYS A 1 493 ? 40.540 -18.989 -41.705 1.00 81.19 493 CYS A O 1
ATOM 3826 N N . LYS A 1 494 ? 41.991 -17.414 -42.411 1.00 83.00 494 LYS A N 1
ATOM 3827 C CA . LYS A 1 494 ? 41.331 -17.131 -43.701 1.00 83.00 494 LYS A CA 1
ATOM 3828 C C . LYS A 1 494 ? 41.422 -18.338 -44.643 1.00 83.00 494 LYS A C 1
ATOM 3830 O O . LYS A 1 494 ? 42.256 -19.221 -44.457 1.00 83.00 494 LYS A O 1
ATOM 3835 N N . GLU A 1 495 ? 40.562 -18.384 -45.662 1.00 74.69 495 GLU A N 1
ATOM 3836 C CA . GLU A 1 495 ? 40.601 -19.469 -46.653 1.00 74.69 495 GLU A CA 1
ATOM 3837 C C . GLU A 1 495 ? 41.999 -19.577 -47.299 1.00 74.69 495 GLU A C 1
ATOM 3839 O O . GLU A 1 495 ? 42.595 -18.563 -47.660 1.00 74.69 495 GLU A O 1
ATOM 3844 N N . ASN A 1 496 ? 42.500 -20.810 -47.454 1.00 71.00 496 ASN A N 1
ATOM 3845 C CA . ASN A 1 496 ? 43.836 -21.157 -47.979 1.00 71.00 496 ASN A CA 1
ATOM 3846 C C . ASN A 1 496 ? 45.041 -20.814 -47.073 1.00 71.00 496 ASN A C 1
ATOM 3848 O O . ASN A 1 496 ? 46.179 -20.819 -47.545 1.00 71.00 496 ASN A O 1
ATOM 3852 N N . MET A 1 497 ? 44.811 -20.570 -45.781 1.00 78.44 497 MET A N 1
ATOM 3853 C CA . MET A 1 497 ? 45.853 -20.367 -44.766 1.00 78.44 497 MET A CA 1
ATOM 3854 C C . MET A 1 497 ? 45.838 -21.510 -43.735 1.00 78.44 497 MET A C 1
ATOM 3856 O O . MET A 1 497 ? 44.795 -22.117 -43.495 1.00 78.44 497 MET A O 1
ATOM 3860 N N . THR A 1 498 ? 46.972 -21.779 -43.087 1.00 74.31 498 THR A N 1
ATOM 3861 C CA . THR A 1 498 ? 47.113 -22.765 -42.006 1.00 74.31 498 THR A CA 1
ATOM 3862 C C . THR A 1 498 ? 47.587 -22.123 -40.713 1.00 74.31 498 THR A C 1
ATOM 3864 O O . THR A 1 498 ? 48.336 -21.147 -40.730 1.00 74.31 498 THR A O 1
ATOM 3867 N N . TYR A 1 499 ? 47.165 -22.688 -39.584 1.00 75.25 499 TYR A N 1
ATOM 3868 C CA . TYR A 1 499 ? 47.629 -22.257 -38.271 1.00 75.25 499 TYR A CA 1
ATOM 3869 C C . TYR A 1 499 ? 48.982 -22.896 -37.959 1.00 75.25 499 TYR A C 1
ATOM 3871 O O . TYR A 1 499 ? 49.083 -24.123 -37.904 1.00 75.25 499 TYR A O 1
ATOM 3879 N N . ASN A 1 500 ? 50.007 -22.073 -37.742 1.00 74.69 500 ASN A N 1
ATOM 3880 C CA . ASN A 1 500 ? 51.330 -22.527 -37.336 1.00 74.69 500 ASN A CA 1
ATOM 3881 C C . ASN A 1 500 ? 51.439 -22.489 -35.804 1.00 74.69 500 ASN A C 1
ATOM 3883 O O . ASN A 1 500 ? 51.482 -21.421 -35.195 1.00 74.69 500 ASN A O 1
ATOM 3887 N N . THR A 1 501 ? 51.515 -23.661 -35.170 1.00 69.56 501 THR A N 1
ATOM 3888 C CA . THR A 1 501 ? 51.568 -23.776 -33.701 1.00 69.56 501 THR A CA 1
ATOM 3889 C C . THR A 1 501 ? 52.855 -23.232 -33.076 1.00 69.56 501 THR A C 1
ATOM 3891 O O . THR A 1 501 ? 52.900 -23.037 -31.866 1.00 69.56 501 THR A O 1
ATOM 3894 N N . ASN A 1 502 ? 53.909 -23.002 -33.866 1.00 70.38 502 ASN A N 1
ATOM 3895 C CA . ASN A 1 502 ? 55.188 -22.489 -33.368 1.00 70.38 502 ASN A CA 1
ATOM 3896 C C . ASN A 1 502 ? 55.219 -20.956 -33.339 1.00 70.38 502 ASN A C 1
ATOM 3898 O O . ASN A 1 502 ? 55.825 -20.367 -32.447 1.00 70.38 502 ASN A O 1
ATOM 3902 N N . THR A 1 503 ? 54.577 -20.311 -34.314 1.00 72.38 503 THR A N 1
ATOM 3903 C CA . THR A 1 503 ? 54.519 -18.845 -34.441 1.00 72.38 503 THR A CA 1
ATOM 3904 C C . THR A 1 503 ? 53.192 -18.261 -33.946 1.00 72.38 503 THR A C 1
ATOM 3906 O O . THR A 1 503 ? 53.097 -17.050 -33.758 1.00 72.38 503 THR A O 1
ATOM 3909 N N . ASN A 1 504 ? 52.191 -19.110 -33.679 1.00 71.81 504 ASN A N 1
ATOM 3910 C CA . ASN A 1 504 ? 50.824 -18.762 -33.275 1.00 71.81 504 ASN A CA 1
ATOM 3911 C C . ASN A 1 504 ? 50.066 -17.861 -34.272 1.00 71.81 504 ASN A C 1
ATOM 3913 O O . ASN A 1 504 ? 49.078 -17.227 -33.894 1.00 71.81 504 ASN A O 1
ATOM 3917 N N . ILE A 1 505 ? 50.491 -17.832 -35.538 1.00 79.69 505 ILE A N 1
ATOM 3918 C CA . ILE A 1 505 ? 49.896 -17.027 -36.616 1.00 79.69 505 ILE A CA 1
ATOM 3919 C C . ILE A 1 505 ? 49.408 -17.900 -37.780 1.00 79.69 505 ILE A C 1
ATOM 3921 O O . ILE A 1 505 ? 49.736 -19.086 -37.886 1.00 79.69 505 ILE A O 1
ATOM 3925 N N . CYS A 1 506 ? 48.601 -17.300 -38.649 1.00 81.38 506 CYS A N 1
ATOM 3926 C CA . CYS A 1 506 ? 48.113 -17.874 -39.891 1.00 81.38 506 CYS A CA 1
ATOM 3927 C C . CYS A 1 506 ? 49.063 -17.571 -41.046 1.00 81.38 506 CYS A C 1
ATOM 3929 O O . CYS A 1 506 ? 49.299 -16.417 -41.415 1.00 81.38 506 CYS A O 1
ATOM 3931 N N . GLU A 1 507 ? 49.561 -18.634 -41.660 1.00 81.00 507 GLU A N 1
ATOM 3932 C CA . GLU A 1 507 ? 50.521 -18.580 -42.757 1.00 81.00 507 GLU A CA 1
ATOM 3933 C C . GLU A 1 507 ? 49.943 -19.292 -43.985 1.00 81.00 507 GLU A C 1
ATOM 3935 O O . GLU A 1 507 ? 49.094 -20.176 -43.868 1.00 81.00 507 GLU A O 1
ATOM 3940 N N . GLU A 1 508 ? 50.387 -18.918 -45.184 1.00 76.62 508 GLU A N 1
ATOM 3941 C CA . GLU A 1 508 ? 49.984 -19.624 -46.403 1.00 76.62 508 GLU A CA 1
ATOM 3942 C C . GLU A 1 508 ? 50.446 -21.086 -46.362 1.00 76.62 508 GLU A C 1
ATOM 3944 O O . GLU A 1 508 ? 51.504 -21.403 -45.806 1.00 76.62 508 GLU A O 1
ATOM 3949 N N . TYR A 1 509 ? 49.683 -21.977 -47.006 1.00 69.69 509 TYR A N 1
ATOM 3950 C CA . TYR A 1 509 ? 50.104 -23.358 -47.254 1.00 69.69 509 TYR A CA 1
ATOM 3951 C C . TYR A 1 509 ? 51.351 -23.398 -48.145 1.00 69.69 509 TYR A C 1
ATOM 3953 O O . TYR A 1 509 ? 51.286 -23.607 -49.356 1.00 69.69 509 TYR A O 1
ATOM 3961 N N . THR A 1 510 ? 52.518 -23.231 -47.541 1.00 70.00 510 THR A N 1
ATOM 3962 C CA . THR A 1 510 ? 53.794 -23.427 -48.212 1.00 70.00 510 THR A CA 1
ATOM 3963 C C . THR A 1 510 ? 54.104 -24.916 -48.243 1.00 70.00 510 THR A C 1
ATOM 3965 O O . THR A 1 510 ? 53.948 -25.638 -47.263 1.00 70.00 510 THR A O 1
ATOM 3968 N N . ASN A 1 511 ? 54.508 -25.406 -49.414 1.00 72.50 511 ASN A N 1
ATOM 3969 C CA . ASN A 1 511 ? 54.897 -26.800 -49.614 1.00 72.50 511 ASN A CA 1
ATOM 3970 C C . ASN A 1 511 ? 53.797 -27.835 -49.323 1.00 72.50 511 ASN A C 1
ATOM 3972 O O . ASN A 1 511 ? 54.112 -28.980 -49.015 1.00 72.50 511 ASN A O 1
ATOM 3976 N N . CYS A 1 512 ? 52.520 -27.467 -49.452 1.00 72.56 512 CYS A N 1
ATOM 3977 C CA . CYS A 1 512 ? 51.403 -28.406 -49.411 1.00 72.56 512 CYS A CA 1
ATOM 3978 C C . CYS A 1 512 ? 50.999 -28.824 -50.834 1.00 72.56 512 CYS A C 1
ATOM 3980 O O . CYS A 1 512 ? 50.659 -27.984 -51.664 1.00 72.56 512 CYS A O 1
ATOM 3982 N N . LEU A 1 513 ? 51.007 -30.127 -51.109 1.00 73.50 513 LEU A N 1
ATOM 3983 C CA . LEU A 1 513 ? 50.616 -30.711 -52.393 1.00 73.50 513 LEU A CA 1
ATOM 3984 C C . LEU A 1 513 ? 49.091 -30.859 -52.524 1.00 73.50 513 LEU A C 1
ATOM 3986 O O . LEU A 1 513 ? 48.550 -30.784 -53.625 1.00 73.50 513 LEU A O 1
ATOM 3990 N N . SER A 1 514 ? 48.388 -31.096 -51.411 1.00 68.81 514 SER A N 1
ATOM 3991 C CA . SER A 1 514 ? 46.923 -31.212 -51.385 1.00 68.81 514 SER A CA 1
ATOM 3992 C C . SER A 1 514 ? 46.355 -30.781 -50.039 1.00 68.81 514 SER A C 1
ATOM 3994 O O . SER A 1 514 ? 46.859 -31.222 -49.005 1.00 68.81 514 SER A O 1
ATOM 3996 N N . PHE A 1 515 ? 45.275 -30.002 -50.042 1.00 69.75 515 PHE A N 1
ATOM 3997 C CA . PHE A 1 515 ? 44.656 -29.431 -48.844 1.00 69.75 515 PHE A CA 1
ATOM 3998 C C . PHE A 1 515 ? 43.120 -29.508 -48.896 1.00 69.75 515 PHE A C 1
ATOM 4000 O O . PHE A 1 515 ? 42.526 -29.558 -49.974 1.00 69.75 515 PHE A O 1
ATOM 4007 N N . THR A 1 516 ? 42.479 -29.532 -47.725 1.00 63.31 516 THR A N 1
ATOM 4008 C CA . THR A 1 516 ? 41.072 -29.131 -47.540 1.00 63.31 516 THR A CA 1
ATOM 4009 C C . THR A 1 516 ? 41.009 -27.637 -47.210 1.00 63.31 516 THR A C 1
ATOM 4011 O O . THR A 1 516 ? 42.044 -26.980 -47.136 1.00 63.31 516 THR A O 1
ATOM 4014 N N . LYS A 1 517 ? 39.810 -27.073 -46.998 1.00 58.12 517 LYS A N 1
ATOM 4015 C CA . LYS A 1 517 ? 39.651 -25.648 -46.640 1.00 58.12 517 LYS A CA 1
ATOM 4016 C C . LYS A 1 517 ? 40.433 -25.221 -45.383 1.00 58.12 517 LYS A C 1
ATOM 4018 O O . LYS A 1 517 ? 40.660 -24.031 -45.209 1.00 58.12 517 LYS A O 1
ATOM 4023 N N . ASP A 1 518 ? 40.794 -26.167 -44.523 1.00 58.16 518 ASP A N 1
ATOM 4024 C CA . ASP A 1 518 ? 41.268 -25.960 -43.155 1.00 58.16 518 ASP A CA 1
ATOM 4025 C C . ASP A 1 518 ? 42.488 -26.816 -42.762 1.00 58.16 518 ASP A C 1
ATOM 4027 O O . ASP A 1 518 ? 43.034 -26.638 -41.671 1.00 58.16 518 ASP A O 1
ATOM 4031 N N . LYS A 1 519 ? 42.948 -27.744 -43.615 1.00 65.50 519 LYS A N 1
ATOM 4032 C CA . LYS A 1 519 ? 44.104 -28.597 -43.303 1.00 65.50 519 LYS A CA 1
ATOM 4033 C C . LYS A 1 519 ? 44.905 -28.996 -44.541 1.00 65.50 519 LYS A C 1
ATOM 4035 O O . LYS A 1 519 ? 44.343 -29.400 -45.558 1.00 65.50 519 LYS A O 1
ATOM 4040 N N . CYS A 1 520 ? 46.235 -28.999 -44.424 1.00 69.69 520 CYS A N 1
ATOM 4041 C CA . CYS A 1 520 ? 47.077 -29.662 -45.416 1.00 69.69 520 CYS A CA 1
ATOM 4042 C C . CYS A 1 520 ? 46.964 -31.183 -45.246 1.00 69.69 520 CYS A C 1
ATOM 4044 O O . CYS A 1 520 ? 47.231 -31.723 -44.174 1.00 69.69 520 CYS A O 1
ATOM 4046 N N . LEU A 1 521 ? 46.556 -31.880 -46.305 1.00 69.12 521 LEU A N 1
ATOM 4047 C CA . LEU A 1 521 ? 46.450 -33.339 -46.325 1.00 69.12 521 LEU A CA 1
ATOM 4048 C C . LEU A 1 521 ? 47.780 -34.000 -46.694 1.00 69.12 521 LEU A C 1
ATOM 4050 O O . LEU A 1 521 ? 48.036 -35.131 -46.284 1.00 69.12 521 LEU A O 1
ATOM 4054 N N . ARG A 1 522 ? 48.615 -33.318 -47.491 1.00 73.19 522 ARG A N 1
ATOM 4055 C CA . ARG A 1 522 ? 49.900 -33.853 -47.948 1.00 73.19 522 ARG A CA 1
ATOM 4056 C C . ARG A 1 522 ? 50.900 -32.756 -48.281 1.00 73.19 522 ARG A C 1
ATOM 4058 O O . ARG A 1 522 ? 50.572 -31.849 -49.036 1.00 73.19 522 ARG A O 1
ATOM 4065 N N . CYS A 1 523 ? 52.131 -32.917 -47.809 1.00 74.75 523 CYS A N 1
ATOM 4066 C CA . CYS A 1 523 ? 53.257 -32.044 -48.127 1.00 74.75 523 CYS A CA 1
ATOM 4067 C C . CYS A 1 523 ? 53.941 -32.414 -49.455 1.00 74.75 523 CYS A C 1
ATOM 4069 O O . CYS A 1 523 ? 53.892 -33.565 -49.893 1.00 74.75 523 CYS A O 1
ATOM 4071 N N . ASN A 1 524 ? 54.582 -31.434 -50.088 1.00 75.44 524 ASN A N 1
ATOM 4072 C CA . ASN A 1 524 ? 55.479 -31.608 -51.225 1.00 75.44 524 ASN A CA 1
ATOM 4073 C C . ASN A 1 524 ? 56.669 -32.489 -50.832 1.00 75.44 524 ASN A C 1
ATOM 4075 O O . ASN A 1 524 ? 57.059 -32.554 -49.666 1.00 75.44 524 ASN A O 1
ATOM 4079 N N . ASP A 1 525 ? 57.273 -33.147 -51.817 1.00 72.44 525 ASP A N 1
ATOM 4080 C CA . ASP A 1 525 ? 58.472 -33.957 -51.608 1.00 72.44 525 ASP A CA 1
ATOM 4081 C C . ASP A 1 525 ? 59.598 -33.106 -50.968 1.00 72.44 525 ASP A C 1
ATOM 4083 O O . ASP A 1 525 ? 59.876 -31.997 -51.420 1.00 72.44 525 ASP A O 1
ATOM 4087 N N . GLY A 1 526 ? 60.216 -33.612 -49.895 1.00 70.38 526 GLY A N 1
ATOM 4088 C CA . GLY A 1 526 ? 61.181 -32.894 -49.044 1.00 70.38 526 GLY A CA 1
ATOM 4089 C C . GLY A 1 526 ? 60.640 -32.301 -47.727 1.00 70.38 526 GLY A C 1
ATOM 4090 O O . GLY A 1 526 ? 61.439 -31.808 -46.933 1.00 70.38 526 GLY A O 1
ATOM 4091 N N . PHE A 1 527 ? 59.329 -32.379 -47.463 1.00 73.94 527 PHE A N 1
ATOM 4092 C CA . PHE A 1 527 ? 58.661 -31.768 -46.302 1.00 73.94 527 PHE A CA 1
ATOM 4093 C C . PHE A 1 527 ? 57.774 -32.753 -45.511 1.00 73.94 527 PHE A C 1
ATOM 4095 O O . PHE A 1 527 ? 57.101 -33.605 -46.093 1.00 73.94 527 PHE A O 1
ATOM 4102 N N . VAL A 1 528 ? 57.712 -32.624 -44.186 1.00 75.00 528 VAL A N 1
ATOM 4103 C CA . VAL A 1 528 ? 56.881 -33.454 -43.288 1.00 75.00 528 VAL A CA 1
ATOM 4104 C C . VAL A 1 528 ? 55.838 -32.619 -42.554 1.00 75.00 528 VAL A C 1
ATOM 4106 O O . VAL A 1 528 ? 55.987 -31.409 -42.408 1.00 75.00 528 VAL A O 1
ATOM 4109 N N . PHE A 1 529 ? 54.746 -33.265 -42.138 1.00 69.50 529 PHE A N 1
ATOM 4110 C CA . PHE A 1 529 ? 53.638 -32.592 -41.464 1.00 69.50 529 PHE A CA 1
ATOM 4111 C C . PHE A 1 529 ? 53.922 -32.461 -39.966 1.00 69.50 529 PHE A C 1
ATOM 4113 O O . PHE A 1 529 ? 53.919 -33.457 -39.245 1.00 69.50 529 PHE A O 1
ATOM 4120 N N . GLU A 1 530 ? 54.116 -31.233 -39.498 1.00 66.81 530 GLU A N 1
ATOM 4121 C CA . GLU A 1 530 ? 54.393 -30.910 -38.099 1.00 66.81 530 GLU A CA 1
ATOM 4122 C C . GLU A 1 530 ? 53.579 -29.670 -37.704 1.00 66.81 530 GLU A C 1
ATOM 4124 O O . GLU A 1 530 ? 53.566 -28.674 -38.426 1.00 66.81 530 GLU A O 1
ATOM 4129 N N . GLY A 1 531 ? 52.837 -29.732 -36.592 1.00 56.41 531 GLY A N 1
ATOM 4130 C CA . GLY A 1 531 ? 52.106 -28.565 -36.073 1.00 56.41 531 GLY A CA 1
ATOM 4131 C C . GLY A 1 531 ? 51.112 -27.920 -37.054 1.00 56.41 531 GLY A C 1
ATOM 4132 O O . GLY A 1 531 ? 50.990 -26.701 -37.077 1.00 56.41 531 GLY A O 1
ATOM 4133 N N . ASN A 1 532 ? 50.423 -28.725 -37.876 1.00 64.06 532 ASN A N 1
ATOM 4134 C CA . ASN A 1 532 ? 49.525 -28.302 -38.968 1.00 64.06 532 ASN A CA 1
ATOM 4135 C C . ASN A 1 532 ? 50.180 -27.644 -40.201 1.00 64.06 532 ASN A C 1
ATOM 4137 O O . ASN A 1 532 ? 49.461 -27.177 -41.090 1.00 64.06 532 ASN A O 1
ATOM 4141 N N . ASN A 1 533 ? 51.509 -27.678 -40.324 1.00 67.62 533 ASN A N 1
ATOM 4142 C CA . ASN A 1 533 ? 52.227 -27.147 -41.482 1.00 67.62 533 ASN A CA 1
ATOM 4143 C C . ASN A 1 533 ? 53.215 -28.165 -42.087 1.00 67.62 533 ASN A C 1
ATOM 4145 O O . ASN A 1 533 ? 53.515 -29.197 -41.489 1.00 67.62 533 ASN A O 1
ATOM 4149 N N . CYS A 1 534 ? 53.699 -27.883 -43.298 1.00 74.50 534 CYS A N 1
ATOM 4150 C CA . CYS A 1 534 ? 54.694 -28.687 -44.003 1.00 74.50 534 CYS A CA 1
ATOM 4151 C C . CYS A 1 534 ? 56.090 -28.098 -43.802 1.00 74.50 534 CYS A C 1
ATOM 4153 O O . CYS A 1 534 ? 56.468 -27.129 -44.460 1.00 74.50 534 CYS A O 1
ATOM 4155 N N . VAL A 1 535 ? 56.862 -28.691 -42.896 1.00 73.31 535 VAL A N 1
ATOM 4156 C CA . VAL A 1 535 ? 58.207 -28.225 -42.534 1.00 73.31 535 VAL A CA 1
ATOM 4157 C C . VAL A 1 535 ? 59.283 -29.068 -43.207 1.00 73.31 535 VAL A C 1
ATOM 4159 O O . VAL A 1 535 ? 59.032 -30.202 -43.611 1.00 73.31 535 VAL A O 1
ATOM 4162 N N . ASN A 1 536 ? 60.489 -28.515 -43.358 1.00 73.50 536 ASN A N 1
ATOM 4163 C CA . ASN A 1 536 ? 61.621 -29.281 -43.873 1.00 73.50 536 ASN A CA 1
ATOM 4164 C C . ASN A 1 536 ? 61.888 -30.495 -42.982 1.00 73.50 536 ASN A C 1
ATOM 4166 O O . ASN A 1 536 ? 61.805 -30.420 -41.756 1.00 73.50 536 ASN A O 1
ATOM 4170 N N . ILE A 1 537 ? 62.269 -31.591 -43.622 1.00 70.62 537 ILE A N 1
ATOM 4171 C CA . ILE A 1 537 ? 62.753 -32.774 -42.924 1.00 70.62 537 ILE A CA 1
ATOM 4172 C C . ILE A 1 537 ? 64.074 -32.427 -42.224 1.00 70.62 537 ILE A C 1
ATOM 4174 O O . ILE A 1 537 ? 65.021 -31.965 -42.865 1.00 70.62 537 ILE A O 1
ATOM 4178 N N . THR A 1 538 ? 64.130 -32.651 -40.918 1.00 68.50 538 THR A N 1
ATOM 4179 C CA . THR A 1 538 ? 65.330 -32.562 -40.083 1.00 68.50 538 THR A CA 1
ATOM 4180 C C . THR A 1 538 ? 65.617 -33.930 -39.458 1.00 68.50 538 THR A C 1
ATOM 4182 O O . THR A 1 538 ? 64.799 -34.848 -39.532 1.00 68.50 538 THR A O 1
ATOM 4185 N N . GLU A 1 539 ? 66.796 -34.103 -38.854 1.00 62.12 539 GLU A N 1
ATOM 4186 C CA . GLU A 1 539 ? 67.137 -35.361 -38.167 1.00 62.12 539 GLU A CA 1
ATOM 4187 C C . GLU A 1 539 ? 66.183 -35.665 -36.993 1.00 62.12 539 GLU A C 1
ATOM 4189 O O . GLU A 1 539 ? 65.971 -36.832 -36.667 1.00 62.12 539 GLU A O 1
ATOM 4194 N N . ASP A 1 540 ? 65.550 -34.636 -36.416 1.00 58.78 540 ASP A N 1
ATOM 4195 C CA . ASP A 1 540 ? 64.739 -34.740 -35.199 1.00 58.78 540 ASP A CA 1
ATOM 4196 C C . ASP A 1 540 ? 63.254 -35.065 -35.450 1.00 58.78 540 ASP A C 1
ATOM 4198 O O . ASP A 1 540 ? 62.613 -35.679 -34.596 1.00 58.78 540 ASP A O 1
ATOM 4202 N N . ASN A 1 541 ? 62.683 -34.692 -36.605 1.00 56.94 541 ASN A N 1
ATOM 4203 C CA . ASN A 1 541 ? 61.246 -34.857 -36.891 1.00 56.94 541 ASN A CA 1
ATOM 4204 C C . ASN A 1 541 ? 60.904 -36.082 -37.761 1.00 56.94 541 ASN A C 1
ATOM 4206 O O . ASN A 1 541 ? 59.769 -36.237 -38.214 1.00 56.94 541 ASN A O 1
ATOM 4210 N N . GLY A 1 542 ? 61.857 -37.008 -37.906 1.00 55.81 542 GLY A N 1
ATOM 4211 C CA . GLY A 1 542 ? 61.664 -38.286 -38.582 1.00 55.81 542 GLY A CA 1
ATOM 4212 C C . GLY A 1 542 ? 61.626 -38.127 -40.100 1.00 55.81 542 GLY A C 1
ATOM 4213 O O . GLY A 1 542 ? 60.675 -37.615 -40.680 1.00 55.81 542 GLY A O 1
ATOM 4214 N N . ASN A 1 543 ? 62.659 -38.643 -40.759 1.00 55.84 543 ASN A N 1
ATOM 4215 C CA . ASN A 1 543 ? 62.902 -38.668 -42.206 1.00 55.84 543 ASN A CA 1
ATOM 4216 C C . ASN A 1 543 ? 61.838 -39.406 -43.070 1.00 55.84 543 ASN A C 1
ATOM 4218 O O . ASN A 1 543 ? 62.180 -40.007 -44.089 1.00 55.84 543 ASN A O 1
ATOM 4222 N N . CYS A 1 544 ? 60.561 -39.439 -42.696 1.00 56.56 544 CYS A N 1
ATOM 4223 C CA . CYS A 1 544 ? 59.548 -40.260 -43.357 1.00 56.56 544 CYS A CA 1
ATOM 4224 C C . CYS A 1 544 ? 58.592 -39.414 -44.210 1.00 56.56 544 CYS A C 1
ATOM 4226 O O . CYS A 1 544 ? 57.771 -38.665 -43.684 1.00 56.56 544 CYS A O 1
ATOM 4228 N N . GLN A 1 545 ? 58.610 -39.616 -45.532 1.00 55.22 545 GLN A N 1
ATOM 4229 C CA . GLN A 1 545 ? 57.557 -39.139 -46.438 1.00 55.22 545 GLN A CA 1
ATOM 4230 C C . GLN A 1 545 ? 56.777 -40.294 -47.067 1.00 55.22 545 GLN A C 1
ATOM 4232 O O . GLN A 1 545 ? 57.344 -41.311 -47.466 1.00 55.22 545 GLN A O 1
ATOM 4237 N N . ILE A 1 546 ? 55.469 -40.101 -47.254 1.00 52.62 546 ILE A N 1
ATOM 4238 C CA . ILE A 1 546 ? 54.649 -40.985 -48.092 1.00 52.62 546 ILE A CA 1
ATOM 4239 C C . ILE A 1 546 ? 54.778 -40.522 -49.554 1.00 52.62 546 ILE A C 1
ATOM 4241 O O . ILE A 1 546 ? 54.178 -39.520 -49.954 1.00 52.62 546 ILE A O 1
ATOM 4245 N N . LYS A 1 547 ? 55.562 -41.254 -50.358 1.00 48.84 547 LYS A N 1
ATOM 4246 C CA . LYS A 1 547 ? 55.694 -41.053 -51.815 1.00 48.84 547 LYS A CA 1
ATOM 4247 C C . LYS A 1 547 ? 54.677 -41.906 -52.581 1.00 48.84 547 LYS A C 1
ATOM 4249 O O . LYS A 1 547 ? 54.343 -43.013 -52.171 1.00 48.84 547 LYS A O 1
ATOM 4254 N N . VAL A 1 548 ? 54.167 -41.406 -53.712 1.00 41.66 548 VAL A N 1
ATOM 4255 C CA . VAL A 1 548 ? 53.217 -42.176 -54.543 1.00 41.66 548 VAL A CA 1
ATOM 4256 C C . VAL A 1 548 ? 53.953 -43.309 -55.247 1.00 41.66 548 VAL A C 1
ATOM 4258 O O . VAL A 1 548 ? 54.939 -43.067 -55.935 1.00 41.66 548 VAL A O 1
ATOM 4261 N N . GLY A 1 549 ? 53.435 -44.531 -55.116 1.00 46.19 549 GLY A N 1
ATOM 4262 C CA . GLY A 1 549 ? 53.924 -45.702 -55.850 1.00 46.19 549 GLY A CA 1
ATOM 4263 C C . GLY A 1 549 ? 55.158 -46.378 -55.249 1.00 46.19 549 GLY A C 1
ATOM 4264 O O . GLY A 1 549 ? 55.671 -47.317 -55.851 1.00 46.19 549 GLY A O 1
ATOM 4265 N N . VAL A 1 550 ? 55.615 -45.939 -54.072 1.00 45.97 550 VAL A N 1
ATOM 4266 C CA . VAL A 1 550 ? 56.761 -46.519 -53.357 1.00 45.97 550 VAL A CA 1
ATOM 4267 C C . VAL A 1 550 ? 56.400 -46.627 -51.868 1.00 45.97 550 VAL A C 1
ATOM 4269 O O . VAL A 1 550 ? 55.766 -45.705 -51.351 1.00 45.97 550 VAL A O 1
ATOM 4272 N N . PRO A 1 551 ? 56.741 -47.722 -51.159 1.00 39.25 551 PRO A N 1
ATOM 4273 C CA . PRO A 1 551 ? 56.572 -47.796 -49.708 1.00 39.25 551 PRO A CA 1
ATOM 4274 C C . PRO A 1 551 ? 57.245 -46.601 -49.021 1.00 39.25 551 PRO A C 1
ATOM 4276 O O . PRO A 1 551 ? 58.275 -46.128 -49.494 1.00 39.25 551 PRO A O 1
ATOM 4279 N N . SER A 1 552 ? 56.663 -46.113 -47.923 1.00 44.50 552 SER A N 1
ATOM 4280 C CA . SER A 1 552 ? 57.212 -45.015 -47.120 1.00 44.50 552 SER A CA 1
ATOM 4281 C C . SER A 1 552 ? 58.681 -45.277 -46.776 1.00 44.50 552 SER A C 1
ATOM 4283 O O . SER A 1 552 ? 58.976 -46.192 -46.007 1.00 44.50 552 SER A O 1
ATOM 4285 N N . GLU A 1 553 ? 59.592 -44.490 -47.345 1.00 45.00 553 GLU A N 1
ATOM 4286 C CA . GLU A 1 553 ? 61.006 -44.527 -46.982 1.00 45.00 553 GLU A CA 1
ATOM 4287 C C . GLU A 1 553 ? 61.234 -43.536 -45.845 1.00 45.00 553 GLU A C 1
ATOM 4289 O O . GLU A 1 553 ? 61.083 -42.326 -46.015 1.00 45.00 553 GLU A O 1
ATOM 4294 N N . CYS A 1 554 ? 61.577 -44.086 -44.685 1.00 49.34 554 CYS A N 1
ATOM 4295 C CA . CYS A 1 554 ? 62.199 -43.367 -43.586 1.00 49.34 554 CYS A CA 1
ATOM 4296 C C . CYS A 1 554 ? 63.714 -43.482 -43.769 1.00 49.34 554 CYS A C 1
ATOM 4298 O O . CYS A 1 554 ? 64.211 -44.603 -43.901 1.00 49.34 554 CYS A O 1
ATOM 4300 N N . ARG A 1 555 ? 64.435 -42.362 -43.821 1.00 49.53 555 ARG A N 1
ATOM 4301 C CA . ARG A 1 555 ? 65.909 -42.370 -43.805 1.00 49.53 555 ARG A CA 1
ATOM 4302 C C . ARG A 1 555 ? 66.501 -42.427 -42.408 1.00 49.53 555 ARG A C 1
ATOM 4304 O O . ARG A 1 555 ? 66.055 -41.644 -41.546 1.00 49.53 555 ARG A O 1
#

Radius of gyration: 38.85 Å; Cα contacts (8 Å, |Δi|>4): 1603; chains: 1; bounding box: 92×76×119 Å

InterPro domains:
  IPR009030 Growth factor receptor cysteine-rich domain superfamily [SSF57184] (431-544)

Mean predicted aligned error: 12.83 Å

Organism: NCBI:txid370355

Secondary structure (DSSP, 8-state):
-HHHHHHHHHHHHHT--S--SEEESSEEEE-TT-EEEESS-EEEES-EEEE-TT-EEEESSEEEEES-EEEEESS-EEEEEEEEEEESS-EEEEETT-EEEEEEEEEES-EEEE-TT-EEEESEEEEES-EEEE-TT-EEEESS-EEEES-EEEE-TT-EEEESS-EEEES-SSEEEE-TT-EEEESSEEEEEES-EEEE-TT-EEEEEEEEEE--TT-EEEE--SSSEEEEEEEEEEE-S-EEE-SSEEEEEEEEEEE--SPBEE-TT--TTSPPSEEESS-EEEE----B---S-EEEEEESSPP-GGG--TTEEEEGGGTEEEESS---EEEEEEE-TT-SS-EESSTT--SSSEEEEE-TT--EEEEETTS---S------TT-BTEEEETTEEEE-TT-SEEEEEEE-SSPEEEPP-B--SEEEEEEEEEEEETTEEEEEEEEETTEEEEEEEPPPSSBEE-TTS-EE--SSTTEEEESSTTS-EEEEPTTEEEETTTTEEEE-TTEEEE-SS-EEEEPTTEEEETTEEEEP-SSS-SEE--TTS--EE-

Sequence (555 aa):
MIRLFFIFALIVLAFSNCPLNEIEGTEYVLTANDVCEYAESLTITSSKLQMTTGSTLKTEKNLELSEGYITLESNCVLNITELLKMNYESMCNATGNSIINTNQLEISSSTINLTDTSIVKTNQLEISSSTINLSGNSMLSSVGNVNIVISLFKLSENALFSVQGNVTLSGSTSPNTLSGKSKLVCLNMFSKTVGSQISINENSHVELLGSFIFKLSRNNLQMSSSTQRINFVSKSFELTREFDADNRSTIQTKNLILTLTSTFKVSTDRTIKDLPLFFVSNTTSITGFSGFTHDCDFDFLYTNNTLDTTSYTTPFKVLLDGHLLRYGTSDKIYCHVNHTEDTLYPYYIENYCPLTDAYITPIDTFYQMKVKVDAPKQNSNVKNAENEVNVIVIGNEKYDLSLTDFIEIEMVSDNQIDLDNFTITKNVFLVAANGFEYNNTSCKSGYFQNGIFICQNHIPCSEGGKTAEGKCAACQDVNCVMCDGDKGNCIKCKENMTYNTNTNICEEYTNCLSFTKDKCLRCNDGFVFEGNNCVNITEDNGNCQIKVGVPSECR

Solvent-accessible surface area (backbone atoms only — not comparable to full-atom values): 27285 Å² total; per-residue (Å²): 112,72,70,58,54,52,51,50,52,53,52,54,60,74,67,50,86,47,80,66,55,63,40,64,78,43,79,46,70,38,50,70,59,38,77,36,79,35,87,47,52,38,37,29,36,57,17,37,42,37,32,28,47,47,13,34,43,36,26,62,24,35,38,40,26,40,43,10,35,40,37,31,37,35,46,14,37,40,39,27,56,41,31,39,38,30,28,62,66,8,36,40,39,30,27,38,60,11,38,38,41,26,37,28,38,41,34,34,42,18,38,42,38,28,27,45,48,7,37,40,42,27,42,30,40,40,33,32,54,18,40,40,40,28,24,42,56,6,36,43,37,29,54,32,48,33,44,36,32,41,36,38,44,37,30,26,42,52,6,35,42,38,29,51,23,37,39,40,42,29,60,11,86,53,61,28,37,30,25,45,52,7,37,42,38,32,48,30,37,44,38,40,74,36,47,31,30,41,34,39,26,42,62,18,38,37,42,29,69,23,38,38,40,40,71,48,98,62,34,44,44,36,35,39,37,79,51,62,45,76,33,33,41,30,43,24,40,34,41,38,47,41,39,37,34,40,48,26,35,21,35,37,27,32,25,40,40,38,38,30,75,39,60,41,40,45,41,76,82,29,34,52,86,34,73,39,38,29,40,32,66,54,53,78,44,80,45,56,86,69,47,68,63,63,92,62,42,26,35,48,33,36,34,78,45,68,50,65,65,88,82,50,57,84,63,43,36,73,38,77,90,26,26,32,39,27,39,42,82,82,83,81,45,61,32,39,31,73,54,53,86,95,49,102,56,77,42,53,74,50,94,72,60,60,96,67,91,34,30,42,26,42,36,50,86,35,48,66,45,77,43,70,47,77,58,82,78,66,98,60,86,66,74,75,74,84,85,45,74,27,37,48,60,58,68,85,43,38,35,35,44,77,60,23,67,45,36,36,38,40,43,46,44,98,50,66,43,80,39,72,92,65,48,45,69,43,38,37,37,43,36,22,91,60,18,31,34,48,90,74,29,43,20,30,25,31,34,31,54,88,54,43,80,44,72,74,37,69,55,81,60,95,52,13,5,38,37,100,85,55,27,65,33,68,26,75,51,85,45,28,41,24,22,65,24,19,84,41,50,55,76,34,49,37,87,69,28,26,57,33,70,89,78,48,42,46,41,69,66,53,56,49,70,40,65,60,76,75,44,68,76,36,48,32,95,75,30,34,86,52,63,68,36,42,39,74,63,43,92,85,76,53,43,55,45,87,52,90,97,48,82,67,54,63,112

pLDDT: mean 83.63, std 13.99, range [39.25, 98.5]

Foldseek 3Di:
DVVVVVVVVVVVVVPPLDDPLEAPPEERENDAQAEEEAAAHREYACYEYEYEANYEYYYCAEYEYAVYEYEAYANYEYYHEEEYAHEHAYEYEYEHQYEHEHQEYHAECYEYEYEAAYEYEYQYEEAECYEYEFYHQYEYEYAEEYEHYLYEYEAEAAYEYEYAYEYEYEHHQEEHEYYHLYEYEYAEEYEYDYRYEYEYEANAAYYYNEEYYAADDHYEYHYYYPWADEREEYQEYAHQEEYEYEQRYAHEYQEYHYNYQDEYEYDQVHAQQGDANYEYEHYYHHHHPPDYPYDYKHWHYFYPDAADQVVDDPLWDAADRRGTIMRHDDHAHEWEFEDDPPDPDTDTPDPRPDPARHEYEYIQVAAEEEEEQPDPDDPDPRDPPPADEQWWDRRRHIYRHPRYQHHEYEYEDPAETETDDHWYQHWYKYAYPNFYDDPQFTARIWIDDRRDIDHPGGDADPFAAAAPNRHGDHAPAPQAGYAPHNPHAGPHGDFQWEQAPVVSHTHHQDQQPDADRYARPFGHPQFDQDRRHTHGDDPPPWQWHDDPPDPIDTD

Nearest PDB structures (foldseek):
  5awf-assembly1_B  TM=2.073E-01  e=5.132E+00  Escherichia coli K-12